Protein AF-E1IC69-F1 (afdb_monomer_lite)

pLDDT: mean 71.45, std 24.41, range [24.83, 98.56]

InterPro domains:
  IPR011990 Tetratricopeptide-like helical domain superfamily [G3DSA:1.25.40.10] (239-486)
  IPR019734 Tetratricopeptide repeat [PS50005] (247-280)

Structure (mmCIF, N/CA/C/O backbone):
data_AF-E1IC69-F1
#
_entry.id   AF-E1IC69-F1
#
loop_
_atom_site.group_PDB
_atom_site.id
_atom_site.type_symbol
_atom_site.label_atom_id
_atom_site.label_alt_id
_atom_site.label_comp_id
_atom_site.label_asym_id
_atom_site.label_entity_id
_atom_site.label_seq_id
_atom_site.pdbx_PDB_ins_code
_atom_site.Cartn_x
_atom_site.Cartn_y
_atom_site.Cartn_z
_atom_site.occupancy
_atom_site.B_iso_or_equiv
_atom_site.auth_seq_id
_atom_site.auth_comp_id
_atom_site.auth_asym_id
_atom_site.auth_atom_id
_atom_site.pdbx_PDB_model_num
ATOM 1 N N . MET A 1 1 ? -8.860 17.151 10.690 1.00 35.56 1 MET A N 1
ATOM 2 C CA . MET A 1 1 ? -8.851 18.614 10.944 1.00 35.56 1 MET A CA 1
ATOM 3 C C . MET A 1 1 ? -8.023 19.281 9.855 1.00 35.56 1 MET A C 1
ATOM 5 O O . MET A 1 1 ? -7.011 18.706 9.478 1.00 35.56 1 MET A O 1
ATOM 9 N N . THR A 1 2 ? -8.406 20.449 9.337 1.00 31.28 2 THR A N 1
ATOM 10 C CA . THR A 1 2 ? -7.579 21.197 8.372 1.00 31.28 2 THR A CA 1
ATOM 11 C C . THR A 1 2 ? -6.452 21.935 9.095 1.00 31.28 2 THR A C 1
ATOM 13 O O . THR A 1 2 ? -6.713 22.822 9.905 1.00 31.28 2 THR A O 1
ATOM 16 N N . GLN A 1 3 ? -5.189 21.600 8.808 1.00 37.66 3 GLN A N 1
ATOM 17 C CA . GLN A 1 3 ? -4.063 22.354 9.364 1.00 37.66 3 GLN A CA 1
ATOM 18 C C . GLN A 1 3 ? -4.018 23.766 8.763 1.00 37.66 3 GLN A C 1
ATOM 20 O O . GLN A 1 3 ? -3.867 23.943 7.555 1.00 37.66 3 GLN A O 1
ATOM 25 N N . GLN A 1 4 ? -4.148 24.782 9.616 1.00 44.53 4 GLN A N 1
ATOM 26 C CA . GLN A 1 4 ? -3.917 26.176 9.236 1.00 44.53 4 GLN A CA 1
ATOM 27 C C . GLN A 1 4 ? -2.411 26.489 9.180 1.00 44.53 4 GLN A C 1
ATOM 29 O O . GLN A 1 4 ? -1.652 25.927 9.978 1.00 44.53 4 GLN A O 1
ATOM 34 N N . PRO A 1 5 ? -1.970 27.409 8.295 1.00 47.06 5 PRO A N 1
ATOM 35 C CA . PRO A 1 5 ? -0.562 27.780 8.165 1.00 47.06 5 PRO A CA 1
ATOM 36 C C . PRO A 1 5 ? 0.037 28.261 9.493 1.00 47.06 5 PRO A C 1
ATOM 38 O O . PRO A 1 5 ? -0.645 28.855 10.330 1.00 47.06 5 PRO A O 1
ATOM 41 N N . ALA A 1 6 ? 1.332 28.005 9.685 1.00 49.78 6 ALA A N 1
ATOM 42 C CA . ALA A 1 6 ? 2.048 28.435 10.879 1.00 49.78 6 ALA A CA 1
ATOM 43 C C . ALA A 1 6 ? 2.155 29.969 10.937 1.00 49.78 6 ALA A C 1
ATOM 45 O O . ALA A 1 6 ? 2.644 30.598 9.997 1.00 49.78 6 ALA A O 1
ATOM 46 N N . LEU A 1 7 ? 1.730 30.562 12.057 1.00 55.34 7 LEU A N 1
ATOM 47 C CA . LEU A 1 7 ? 1.896 31.991 12.329 1.00 55.34 7 LEU A CA 1
ATOM 48 C C . LEU A 1 7 ? 3.393 32.323 12.404 1.00 55.34 7 LEU A C 1
ATOM 50 O O . LEU A 1 7 ? 4.104 31.782 13.254 1.00 55.34 7 LEU A O 1
ATOM 54 N N . THR A 1 8 ? 3.884 33.208 11.536 1.00 59.09 8 THR A N 1
ATOM 55 C CA . THR A 1 8 ? 5.307 33.574 11.525 1.00 59.09 8 THR A CA 1
ATOM 56 C C . THR A 1 8 ? 5.626 34.625 12.599 1.00 59.09 8 THR A C 1
ATOM 58 O O . THR A 1 8 ? 4.734 35.365 13.034 1.00 59.09 8 THR A O 1
ATOM 61 N N . PRO A 1 9 ? 6.894 34.740 13.046 1.00 60.66 9 PRO A N 1
ATOM 62 C CA . PRO A 1 9 ? 7.300 35.741 14.035 1.00 60.66 9 PRO A CA 1
ATOM 63 C C . PRO A 1 9 ? 7.053 37.199 13.624 1.00 60.66 9 PRO A C 1
ATOM 65 O O . PRO A 1 9 ? 6.967 38.043 14.514 1.00 60.66 9 PRO A O 1
ATOM 68 N N . ASP A 1 10 ? 6.877 37.486 12.330 1.00 59.09 10 ASP A N 1
ATOM 69 C CA . ASP A 1 10 ? 6.880 38.845 11.767 1.00 59.09 10 ASP A CA 1
ATOM 70 C C . ASP A 1 10 ? 5.484 39.413 11.421 1.00 59.09 10 ASP A C 1
ATOM 72 O O . ASP A 1 10 ? 5.376 40.591 11.086 1.00 59.09 10 ASP A O 1
ATOM 76 N N . MET A 1 11 ? 4.407 38.617 11.508 1.00 69.19 11 MET A N 1
ATOM 77 C CA . MET A 1 11 ? 3.030 39.079 11.225 1.00 69.19 11 MET A CA 1
ATOM 78 C C . MET A 1 11 ? 2.575 40.180 12.194 1.00 69.19 11 MET A C 1
ATOM 80 O O . MET A 1 11 ? 2.876 40.114 13.391 1.00 69.19 11 MET A O 1
ATOM 84 N N . ASP A 1 12 ? 1.775 41.146 11.742 1.00 78.75 12 ASP A N 1
ATOM 85 C CA . ASP A 1 12 ? 1.265 42.187 12.647 1.00 78.75 12 ASP A CA 1
ATOM 86 C C . ASP A 1 12 ? 0.297 41.617 13.708 1.00 78.75 12 ASP A C 1
ATOM 88 O O . ASP A 1 12 ? -0.375 40.601 13.504 1.00 78.75 12 ASP A O 1
ATOM 92 N N . ARG A 1 13 ? 0.199 42.280 14.867 1.00 72.38 13 ARG A N 1
ATOM 93 C CA . ARG A 1 13 ? -0.684 41.867 15.967 1.00 72.38 13 ARG A CA 1
ATOM 94 C C . ARG A 1 13 ? -2.156 41.854 15.543 1.00 72.38 13 ARG A C 1
ATOM 96 O O . ARG A 1 13 ? -2.869 40.931 15.934 1.00 72.38 13 ARG A O 1
ATOM 103 N N . ALA A 1 14 ? -2.608 42.815 14.731 1.00 69.94 14 ALA A N 1
ATOM 104 C CA . ALA A 1 14 ? -3.981 42.823 14.224 1.00 69.94 14 ALA A CA 1
ATOM 105 C C . ALA A 1 14 ? -4.222 41.690 13.211 1.00 69.94 14 ALA A C 1
ATOM 107 O O . ALA A 1 14 ? -5.283 41.065 13.224 1.00 69.94 14 ALA A O 1
ATOM 108 N N . GLU A 1 15 ? -3.223 41.372 12.384 1.00 73.94 15 GLU A N 1
ATOM 109 C CA . GLU A 1 15 ? -3.287 40.266 11.427 1.00 73.94 15 GLU A CA 1
ATOM 110 C C . GLU A 1 15 ? -3.422 38.911 12.142 1.00 73.94 15 GLU A C 1
ATOM 112 O O . GLU A 1 15 ? -4.346 38.155 11.844 1.00 73.94 15 GLU A O 1
ATOM 117 N N . ARG A 1 16 ? -2.575 38.623 13.144 1.00 75.50 16 ARG A N 1
ATOM 118 C CA . ARG A 1 16 ? -2.651 37.369 13.926 1.00 75.50 16 ARG A CA 1
ATOM 119 C C . ARG A 1 16 ? -3.990 37.208 14.648 1.00 75.50 16 ARG A C 1
ATOM 121 O O . ARG A 1 16 ? -4.559 36.120 14.633 1.00 75.50 16 ARG A O 1
ATOM 128 N N . ILE A 1 17 ? -4.523 38.292 15.224 1.00 74.62 17 ILE A N 1
ATOM 129 C CA . ILE A 1 17 ? -5.874 38.308 15.808 1.00 74.62 17 ILE A CA 1
ATOM 130 C C . ILE A 1 17 ? -6.920 37.957 14.738 1.00 74.62 17 ILE A C 1
ATOM 132 O O . ILE A 1 17 ? -7.803 37.144 14.996 1.00 74.62 17 ILE A O 1
ATOM 136 N N . GLY A 1 18 ? -6.789 38.494 13.521 1.00 74.38 18 GLY A N 1
ATOM 137 C CA . GLY A 1 18 ? -7.640 38.147 12.381 1.00 74.38 18 GLY A CA 1
ATOM 138 C C . GLY A 1 18 ? -7.613 36.658 12.010 1.00 74.38 18 GLY A C 1
ATOM 139 O O . GLY A 1 18 ? -8.673 36.092 11.744 1.00 74.38 18 GLY A O 1
ATOM 140 N N . TYR A 1 19 ? -6.446 36.006 12.038 1.00 78.00 19 TYR A N 1
ATOM 141 C CA . TYR A 1 19 ? -6.321 34.565 11.768 1.00 78.00 19 TYR A CA 1
ATOM 142 C C . TYR A 1 19 ? -6.979 33.695 12.850 1.00 78.00 19 TYR A C 1
ATOM 144 O O . TYR A 1 19 ? -7.761 32.810 12.509 1.00 78.00 19 TYR A O 1
ATOM 152 N N . GLU A 1 20 ? -6.742 33.966 14.136 1.00 74.31 20 GLU A N 1
ATOM 153 C CA . GLU A 1 20 ? -7.373 33.223 15.245 1.00 74.31 20 GLU A CA 1
ATOM 154 C C . GLU A 1 20 ? -8.902 33.419 15.275 1.00 74.31 20 GLU A C 1
ATOM 156 O O . GLU A 1 20 ? -9.671 32.470 15.431 1.00 74.31 20 GLU A O 1
ATOM 161 N N . VAL A 1 21 ? -9.374 34.647 15.031 1.00 75.50 21 VAL A N 1
ATOM 162 C CA . VAL A 1 21 ? -10.809 34.964 14.896 1.00 75.50 21 VAL A CA 1
ATOM 163 C C . VAL A 1 21 ? -11.420 34.252 13.692 1.00 75.50 21 VAL A C 1
ATOM 165 O O . VAL A 1 21 ? -12.552 33.771 13.773 1.00 75.50 21 VAL A O 1
ATOM 168 N N . LYS A 1 22 ? -10.680 34.136 12.582 1.00 76.56 22 LYS A N 1
ATOM 169 C CA . LYS A 1 22 ? -11.107 33.333 11.437 1.00 76.56 22 LYS A CA 1
ATOM 170 C C . LYS A 1 22 ? -11.177 31.847 11.802 1.00 76.56 22 LYS A C 1
ATOM 172 O O . LYS A 1 22 ? -12.194 31.241 11.506 1.00 76.56 22 LYS A O 1
ATOM 177 N N . ALA A 1 23 ? -10.186 31.281 12.493 1.00 73.06 23 ALA A N 1
ATOM 178 C CA . ALA A 1 23 ? -10.211 29.883 12.938 1.00 73.06 23 ALA A CA 1
ATOM 179 C C . ALA A 1 23 ? -11.460 29.565 13.780 1.00 73.06 23 ALA A C 1
ATOM 181 O O . ALA A 1 23 ? -12.163 28.593 13.516 1.00 73.06 23 ALA A O 1
ATOM 182 N N . ILE A 1 24 ? -11.799 30.443 14.728 1.00 70.06 24 ILE A N 1
ATOM 183 C CA . ILE A 1 24 ? -13.004 30.322 15.560 1.00 70.06 24 ILE A CA 1
ATOM 184 C C . ILE A 1 24 ? -14.292 30.397 14.708 1.00 70.06 24 ILE A C 1
ATOM 186 O O . ILE A 1 24 ? -15.240 29.656 14.965 1.00 70.06 24 ILE A O 1
ATOM 190 N N . ARG A 1 25 ? -14.331 31.225 13.653 1.00 73.06 25 ARG A N 1
ATOM 191 C CA . ARG A 1 25 ? -15.464 31.288 12.701 1.00 73.06 25 ARG A CA 1
ATOM 192 C C . ARG A 1 25 ? -15.534 30.086 11.758 1.00 73.06 25 ARG A C 1
ATOM 194 O O . ARG A 1 25 ? -16.634 29.623 11.472 1.00 73.06 25 ARG A O 1
ATOM 201 N N . ASP A 1 26 ? -14.392 29.566 11.312 1.00 70.12 26 ASP A N 1
ATOM 202 C CA . ASP A 1 26 ? -14.283 28.369 10.469 1.00 70.12 26 ASP A CA 1
ATOM 203 C C . ASP A 1 26 ? -14.753 27.110 11.244 1.00 70.12 26 ASP A C 1
ATOM 205 O O . ASP A 1 26 ? -15.322 26.198 10.648 1.00 70.12 26 ASP A O 1
ATOM 209 N N . LEU A 1 27 ? -14.624 27.101 12.582 1.00 65.06 27 LEU A N 1
ATOM 210 C CA . LEU A 1 27 ? -15.241 26.123 13.502 1.00 65.06 27 LEU A CA 1
ATOM 211 C C . LEU A 1 27 ? -16.753 26.344 13.746 1.00 65.06 27 LEU A C 1
ATOM 213 O O . LEU A 1 27 ? -17.378 25.598 14.499 1.00 65.06 27 LEU A O 1
ATOM 217 N N . GLY A 1 28 ? -17.365 27.354 13.120 1.00 71.19 28 GLY A N 1
ATOM 218 C CA . GLY A 1 28 ? -18.801 27.637 13.197 1.00 71.19 28 GLY A CA 1
ATOM 219 C C . GLY A 1 28 ? -19.237 28.576 14.328 1.00 71.19 28 GLY A C 1
ATOM 220 O O . GLY A 1 28 ? -20.438 28.810 14.482 1.00 71.19 28 GLY A O 1
ATOM 221 N N . TYR A 1 29 ? -18.313 29.148 15.109 1.00 75.75 29 TYR A N 1
ATOM 222 C CA . TYR A 1 29 ? -18.667 30.064 16.196 1.00 75.75 29 TYR A CA 1
ATOM 223 C C . TYR A 1 29 ? -18.910 31.495 15.712 1.00 75.75 29 TYR A C 1
ATOM 225 O O . TYR A 1 29 ? -18.094 32.104 15.017 1.00 75.75 29 TYR A O 1
ATOM 233 N N . THR A 1 30 ? -20.004 32.101 16.177 1.00 79.19 30 THR A N 1
ATOM 234 C CA . THR A 1 30 ? -20.225 33.543 16.027 1.00 79.19 30 THR A CA 1
ATOM 235 C C . THR A 1 30 ? -19.380 34.301 17.051 1.00 79.19 30 THR A C 1
ATOM 237 O O . THR A 1 30 ? -19.809 34.498 18.194 1.00 79.19 30 THR A O 1
ATOM 240 N N . CYS A 1 31 ? -18.183 34.723 16.641 1.00 85.38 31 CYS A N 1
ATOM 241 C CA . CYS A 1 31 ? -17.299 35.579 17.429 1.00 85.38 31 CYS A CA 1
ATOM 242 C C . CYS A 1 31 ? -17.097 36.970 16.807 1.00 85.38 31 CYS A C 1
ATOM 244 O O . CYS A 1 31 ? -17.171 37.144 15.585 1.00 85.38 31 CYS A O 1
ATOM 246 N N . ASP A 1 32 ? -16.831 37.956 17.659 1.00 84.00 32 ASP A N 1
ATOM 247 C CA . ASP A 1 32 ? -16.617 39.362 17.305 1.00 84.00 32 ASP A CA 1
ATOM 248 C C . ASP A 1 32 ? -15.402 39.939 18.050 1.00 84.00 32 ASP A C 1
ATOM 250 O O . ASP A 1 32 ? -15.059 39.457 19.132 1.00 84.00 32 ASP A O 1
ATOM 254 N N . VAL A 1 33 ? -14.751 40.954 17.471 1.00 84.94 33 VAL A N 1
ATOM 255 C CA . VAL A 1 33 ? -13.567 41.614 18.048 1.00 84.94 33 VAL A CA 1
ATOM 256 C C . VAL A 1 33 ? -13.937 43.031 18.446 1.00 84.94 33 VAL A C 1
ATOM 258 O O . VAL A 1 33 ? -14.242 43.865 17.596 1.00 84.94 33 VAL A O 1
ATOM 261 N N . GLN A 1 34 ? -13.875 43.315 19.740 1.00 85.88 34 GLN A N 1
ATOM 262 C CA . GLN A 1 34 ? -14.247 44.609 20.298 1.00 85.88 34 GLN A CA 1
ATOM 263 C C . GLN A 1 34 ? -13.022 45.262 20.928 1.00 85.88 34 GLN A C 1
ATOM 265 O O . GLN A 1 34 ? -12.208 44.591 21.560 1.00 85.88 34 GLN A O 1
ATOM 270 N N . GLN A 1 35 ? -12.880 46.574 20.749 1.00 86.00 35 GLN A N 1
ATOM 271 C CA . GLN A 1 35 ? -11.827 47.361 21.382 1.00 86.00 35 GLN A CA 1
ATOM 272 C C . GLN A 1 35 ? -12.464 48.333 22.377 1.00 86.00 35 GLN A C 1
ATOM 274 O O . GLN A 1 35 ? -13.422 49.029 22.032 1.00 86.00 35 GLN A O 1
ATOM 279 N N . ASP A 1 36 ? -11.958 48.373 23.609 1.00 83.00 36 ASP A N 1
ATOM 280 C CA . ASP A 1 36 ? -12.426 49.336 24.606 1.00 83.00 36 ASP A CA 1
ATOM 281 C C . ASP A 1 36 ? -11.768 50.720 24.445 1.00 83.00 36 ASP A C 1
ATOM 283 O O . ASP A 1 36 ? -10.950 50.969 23.556 1.00 83.00 36 ASP A O 1
ATOM 287 N N . ARG A 1 37 ? -12.147 51.655 25.322 1.00 78.94 37 ARG A N 1
ATOM 288 C CA . ARG A 1 37 ? -11.637 53.037 25.314 1.00 78.94 37 ARG A CA 1
ATOM 289 C C . ARG A 1 37 ? -10.177 53.162 25.763 1.00 78.94 37 ARG A C 1
ATOM 291 O O . ARG A 1 37 ? -9.600 54.229 25.580 1.00 78.94 37 ARG A O 1
ATOM 298 N N . GLU A 1 38 ? -9.602 52.112 26.341 1.00 82.75 38 GLU A N 1
ATOM 299 C CA . GLU A 1 38 ? -8.197 52.037 26.759 1.00 82.75 38 GLU A CA 1
ATOM 300 C C . GLU A 1 38 ? -7.334 51.327 25.697 1.00 82.75 38 GLU A C 1
ATOM 302 O O . GLU A 1 38 ? -6.110 51.268 25.806 1.00 82.75 38 GLU A O 1
ATOM 307 N N . GLY A 1 39 ? -7.963 50.844 24.619 1.00 80.62 39 GLY A N 1
ATOM 308 C CA . GLY A 1 39 ? -7.321 50.196 23.483 1.00 80.62 39 GLY A CA 1
ATOM 309 C C . GLY A 1 39 ? -7.158 48.681 23.637 1.00 80.62 39 GLY A C 1
ATOM 310 O O . GLY A 1 39 ? -6.621 48.038 22.725 1.00 80.62 39 GLY A O 1
ATOM 311 N N . LEU A 1 40 ? -7.628 48.095 24.742 1.00 80.25 40 LEU A N 1
ATOM 312 C CA . LEU A 1 40 ? -7.593 46.652 24.965 1.00 80.25 40 LEU A CA 1
ATOM 313 C C . LEU A 1 40 ? -8.578 45.958 24.023 1.00 80.25 40 LEU A C 1
ATOM 315 O O . LEU A 1 40 ? -9.658 46.473 23.739 1.00 80.25 40 LEU A O 1
ATOM 319 N N . HIS A 1 41 ? -8.173 44.799 23.510 1.00 80.25 41 HIS A N 1
ATOM 320 C CA . HIS A 1 41 ? -8.967 44.014 22.570 1.00 80.25 41 HIS A CA 1
ATOM 321 C C . HIS A 1 41 ? -9.621 42.843 23.302 1.00 80.25 41 HIS A C 1
ATOM 323 O O . HIS A 1 41 ? -8.969 42.156 24.087 1.00 80.25 41 HIS A O 1
ATOM 329 N N . TYR A 1 42 ? -10.887 42.590 22.998 1.00 84.69 42 TYR A N 1
ATOM 330 C CA . TYR A 1 42 ? -11.688 41.503 23.539 1.00 84.69 42 TYR A CA 1
ATOM 331 C C . TYR A 1 42 ? -12.221 40.685 22.372 1.00 84.69 42 TYR A C 1
ATOM 333 O O . TYR A 1 42 ? -12.730 41.250 21.402 1.00 84.69 42 TYR A O 1
ATOM 341 N N . ILE A 1 43 ? -12.129 39.363 22.471 1.00 83.06 43 ILE A N 1
ATOM 342 C CA . ILE A 1 43 ? -12.847 38.461 21.575 1.00 83.06 43 ILE A CA 1
ATOM 343 C C . ILE A 1 43 ? -14.058 37.935 22.333 1.00 83.06 43 ILE A C 1
ATOM 345 O O . ILE A 1 43 ? -13.920 37.239 23.340 1.00 83.06 43 ILE A O 1
ATOM 349 N N . THR A 1 44 ? -15.241 38.297 21.845 1.00 85.06 44 THR A N 1
ATOM 350 C CA . THR A 1 44 ? -16.521 37.836 22.383 1.00 85.06 44 THR A CA 1
ATOM 351 C C . THR A 1 44 ? -16.960 36.621 21.580 1.00 85.06 44 THR A C 1
ATOM 353 O O . THR A 1 44 ? -17.187 36.743 20.376 1.00 85.06 44 THR A O 1
ATOM 356 N N . VAL A 1 45 ? -17.103 35.458 22.218 1.00 84.56 45 VAL A N 1
ATOM 357 C CA . VAL A 1 45 ? -17.618 34.231 21.582 1.00 84.56 45 VAL A CA 1
ATOM 358 C C . VAL A 1 45 ? -19.011 33.936 22.128 1.00 84.56 45 VAL A C 1
ATOM 360 O O . VAL A 1 45 ? -19.181 33.750 23.334 1.00 84.56 45 VAL A O 1
ATOM 363 N N . ASN A 1 46 ? -20.013 33.895 21.247 1.00 80.44 46 ASN A N 1
ATOM 364 C CA . ASN A 1 46 ? -21.382 33.548 21.630 1.00 80.44 46 ASN A CA 1
ATOM 365 C C . ASN A 1 46 ? -21.579 32.030 21.535 1.00 80.44 46 ASN A C 1
ATOM 367 O O . ASN A 1 46 ? -21.456 31.449 20.456 1.00 80.44 46 ASN A O 1
ATOM 371 N N . LEU A 1 47 ? -21.931 31.416 22.660 1.00 79.94 47 LEU A N 1
ATOM 372 C CA . LEU A 1 47 ? -22.312 30.013 22.798 1.00 79.94 47 LEU A CA 1
ATOM 373 C C . LEU A 1 47 ? -23.784 29.914 23.239 1.00 79.94 47 LEU A C 1
ATOM 375 O O . LEU A 1 47 ? -24.403 30.904 23.640 1.00 79.94 47 LEU A O 1
ATOM 379 N N . ARG A 1 48 ? -24.366 28.713 23.177 1.00 71.12 48 ARG A N 1
ATOM 380 C CA . ARG A 1 48 ? -25.767 28.464 23.548 1.00 71.12 48 ARG A CA 1
ATOM 381 C C . ARG A 1 48 ? -25.873 27.189 24.380 1.00 71.12 48 ARG A C 1
ATOM 383 O O . ARG A 1 48 ? -25.387 26.148 23.952 1.00 71.12 48 ARG A O 1
ATOM 390 N N . ARG A 1 49 ? -26.494 27.268 25.555 1.00 70.31 49 ARG A N 1
ATOM 391 C CA . ARG A 1 49 ? -26.636 26.168 26.519 1.00 70.31 49 ARG A CA 1
ATOM 392 C C . ARG A 1 49 ? -28.094 25.740 26.623 1.00 70.31 49 ARG A C 1
ATOM 394 O O . ARG A 1 49 ? -28.931 26.554 27.002 1.00 70.31 49 ARG A O 1
ATOM 401 N N . ASP A 1 50 ? -28.399 24.482 26.324 1.00 61.06 50 ASP A N 1
ATOM 402 C CA . ASP A 1 50 ? -29.767 23.960 26.413 1.00 61.06 50 ASP A CA 1
ATOM 403 C C . ASP A 1 50 ? -30.036 23.470 27.847 1.00 61.06 50 ASP A C 1
ATOM 405 O O . ASP A 1 50 ? -29.762 22.318 28.195 1.00 61.06 50 ASP A O 1
ATOM 409 N N . THR A 1 51 ? -30.554 24.353 28.704 1.00 69.88 51 THR A N 1
ATOM 410 C CA . THR A 1 51 ? -30.978 23.983 30.065 1.00 69.88 51 THR A CA 1
ATOM 411 C C . THR A 1 51 ? -32.380 23.359 30.039 1.00 69.88 51 THR A C 1
ATOM 413 O O . THR A 1 51 ? -33.064 23.379 29.013 1.00 69.88 51 THR A O 1
ATOM 416 N N . MET A 1 52 ? -32.866 22.832 31.172 1.00 54.03 52 MET A N 1
ATOM 417 C CA . MET A 1 52 ? -34.262 22.359 31.263 1.00 54.03 52 MET A CA 1
ATOM 418 C C . MET A 1 52 ? -35.302 23.490 31.134 1.00 54.03 52 MET A C 1
ATOM 420 O O . MET A 1 52 ? -36.480 23.212 30.933 1.00 54.03 52 MET A O 1
ATOM 424 N N . GLU A 1 53 ? -34.875 24.752 31.216 1.00 66.88 53 GLU A N 1
ATOM 425 C CA . GLU A 1 53 ? -35.701 25.943 30.973 1.00 66.88 53 GLU A CA 1
ATOM 426 C C . GLU A 1 53 ? -35.653 26.387 29.496 1.00 66.88 53 GLU A C 1
ATOM 428 O O . GLU A 1 53 ? -36.388 27.285 29.088 1.00 66.88 53 GLU A O 1
ATOM 433 N N . GLY A 1 54 ? -34.799 25.750 28.686 1.00 65.44 54 GLY A N 1
ATOM 434 C CA . GLY A 1 54 ? -34.594 26.032 27.271 1.00 65.44 54 GLY A CA 1
ATOM 435 C C . GLY A 1 54 ? -33.190 26.563 26.936 1.00 65.44 54 GLY A C 1
ATOM 436 O O . GLY A 1 54 ? -32.305 26.626 27.791 1.00 65.44 54 GLY A O 1
ATOM 437 N N . PRO A 1 55 ? -32.960 26.935 25.665 1.00 66.81 55 PRO A N 1
ATOM 438 C CA . PRO A 1 55 ? -31.672 27.437 25.192 1.00 66.81 55 PRO A CA 1
ATOM 439 C C . PRO A 1 55 ? -31.344 28.842 25.726 1.00 66.81 55 PRO A C 1
ATOM 441 O O . PRO A 1 55 ? -31.896 29.838 25.251 1.00 66.81 55 PRO A O 1
ATOM 444 N N . GLN A 1 56 ? -30.387 28.930 26.648 1.00 68.88 56 GLN A N 1
ATOM 445 C CA . GLN A 1 56 ? -29.847 30.173 27.209 1.00 68.88 56 GLN A CA 1
ATOM 446 C C . GLN A 1 56 ? -28.560 30.601 26.466 1.00 68.88 56 GLN A C 1
ATOM 448 O O . GLN A 1 56 ? -27.750 29.740 26.106 1.00 68.88 56 GLN A O 1
ATOM 453 N N . PRO A 1 57 ? -28.333 31.903 26.209 1.00 72.69 57 PRO A N 1
ATOM 454 C CA . PRO A 1 57 ? -27.084 32.390 25.627 1.00 72.69 57 PRO A CA 1
ATOM 455 C C . PRO A 1 57 ? -25.956 32.438 26.672 1.00 72.69 57 PRO A C 1
ATOM 457 O O . PRO A 1 57 ? -26.172 32.773 27.835 1.00 72.69 57 PRO A O 1
ATOM 460 N N . VAL A 1 58 ? -24.728 32.150 26.243 1.00 74.38 58 VAL A N 1
ATOM 461 C CA . VAL A 1 58 ? -23.505 32.276 27.053 1.00 74.38 58 VAL A CA 1
ATOM 462 C C . VAL A 1 58 ? -22.493 33.099 26.260 1.00 74.38 58 VAL A C 1
ATOM 464 O O . VAL A 1 58 ? -22.324 32.863 25.065 1.00 74.38 58 VAL A O 1
ATOM 467 N N . GLN A 1 59 ? -21.826 34.064 26.896 1.00 79.50 59 GLN A N 1
ATOM 468 C CA . GLN A 1 59 ? -20.830 34.911 26.236 1.00 79.50 59 GLN A CA 1
ATOM 469 C C . GLN A 1 59 ? -19.475 34.778 26.937 1.00 79.50 59 GLN A C 1
ATOM 471 O O . GLN A 1 59 ? -19.303 35.166 28.094 1.00 79.50 59 GLN A O 1
ATOM 476 N N . LEU A 1 60 ? -18.506 34.206 26.221 1.00 79.38 60 LEU A N 1
ATOM 477 C CA . LEU A 1 60 ? -17.112 34.172 26.655 1.00 79.38 60 LEU A CA 1
ATOM 478 C C . LEU A 1 60 ? -16.440 35.481 26.241 1.00 79.38 60 LEU A C 1
ATOM 480 O O . LEU A 1 60 ? -16.497 35.839 25.063 1.00 79.38 60 LEU A O 1
ATOM 484 N N . TYR A 1 61 ? -15.783 36.160 27.181 1.00 79.75 61 TYR A N 1
ATOM 485 C CA . TYR A 1 61 ? -15.004 37.368 26.926 1.00 79.75 61 TYR A CA 1
ATOM 486 C C . TYR A 1 61 ? -13.516 37.074 27.131 1.00 79.75 61 TYR A C 1
ATOM 488 O O . TYR A 1 61 ? -13.035 36.908 28.252 1.00 79.75 61 TYR A O 1
ATOM 496 N N . LEU A 1 62 ? -12.777 37.007 26.025 1.00 80.56 62 LEU A N 1
ATOM 497 C CA . LEU A 1 62 ? -11.337 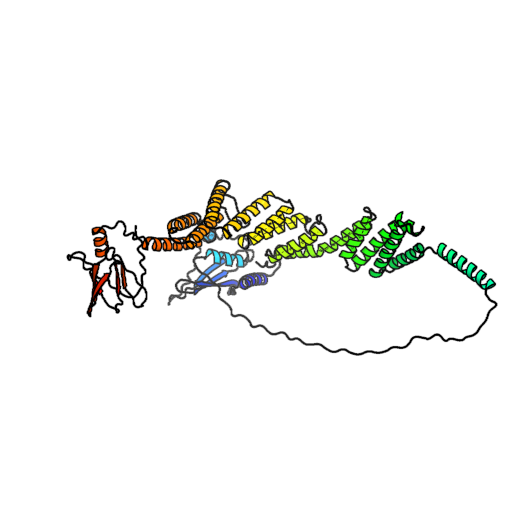36.751 26.002 1.00 80.56 62 LEU A CA 1
ATOM 498 C C . LEU A 1 62 ? -10.599 38.089 25.876 1.00 80.56 62 LEU A C 1
ATOM 500 O O . LEU A 1 62 ? -10.472 38.629 24.775 1.00 80.56 62 LEU A O 1
ATOM 504 N N . LYS A 1 63 ? -10.136 38.646 26.999 1.00 82.94 63 LYS A N 1
ATOM 505 C CA . LYS A 1 63 ? -9.395 39.914 27.056 1.00 82.94 63 LYS A CA 1
ATOM 506 C C . LYS A 1 63 ? -7.939 39.668 26.655 1.00 82.94 63 LYS A C 1
ATOM 508 O O . LYS A 1 63 ? -7.157 39.053 27.382 1.00 82.94 63 LYS A O 1
ATOM 513 N N . LEU A 1 64 ? -7.567 40.145 25.472 1.00 79.50 64 LEU A N 1
ATOM 514 C CA . LEU A 1 64 ? -6.243 39.944 24.894 1.00 79.50 64 LEU A CA 1
ATOM 515 C C . LEU A 1 64 ? -5.231 40.892 25.543 1.00 79.50 64 LEU A C 1
ATOM 517 O O . LEU A 1 64 ? -5.199 42.093 25.248 1.00 79.50 64 LEU A O 1
ATOM 521 N N . LEU A 1 65 ? -4.366 40.339 26.397 1.00 77.62 65 LEU A N 1
ATOM 522 C CA . LEU A 1 65 ? -3.271 41.086 27.015 1.00 77.62 65 LEU A CA 1
ATOM 523 C C . LEU A 1 65 ? -2.384 41.761 25.948 1.00 77.62 65 LEU A C 1
ATOM 525 O O . LEU A 1 65 ? -2.236 41.225 24.842 1.00 77.62 65 LEU A O 1
ATOM 529 N N . PRO A 1 66 ? -1.734 42.904 26.255 1.00 75.25 66 PRO A N 1
ATOM 530 C CA . PRO A 1 66 ? -0.820 43.585 25.328 1.00 75.25 66 PRO A CA 1
ATOM 531 C C . PRO A 1 66 ? 0.276 42.682 24.739 1.00 75.25 66 PRO A C 1
ATOM 533 O O . PRO A 1 66 ? 0.726 42.919 23.624 1.00 75.25 66 PRO A O 1
ATOM 536 N N . THR A 1 67 ? 0.663 41.631 25.467 1.00 71.31 67 THR A N 1
ATOM 537 C CA . THR A 1 67 ? 1.674 40.629 25.097 1.00 71.31 67 THR A CA 1
ATOM 538 C C . THR A 1 67 ? 1.161 39.482 24.218 1.00 71.31 67 THR A C 1
ATOM 540 O O . THR A 1 67 ? 1.976 38.687 23.754 1.00 71.31 67 THR A O 1
ATOM 543 N N . PHE A 1 68 ? -0.149 39.368 23.963 1.00 65.62 68 PHE A N 1
ATOM 544 C CA . PHE A 1 68 ? -0.718 38.353 23.063 1.00 65.62 68 PHE A CA 1
ATOM 545 C C . PHE A 1 68 ? -0.100 38.465 21.650 1.00 65.62 68 PHE A C 1
ATOM 547 O O . PHE A 1 68 ? -0.079 39.581 21.111 1.00 65.62 68 PHE A O 1
ATOM 554 N N . PRO A 1 69 ? 0.386 37.362 21.034 1.00 57.91 69 PRO A N 1
ATOM 555 C CA . PRO A 1 69 ? 0.119 35.954 21.377 1.00 57.91 69 PRO A CA 1
ATOM 556 C C . PRO A 1 69 ? 1.035 35.310 22.437 1.00 57.91 69 PRO A C 1
ATOM 558 O O . PRO A 1 69 ? 0.771 34.192 22.855 1.00 57.91 69 PRO A O 1
ATOM 561 N N . HIS A 1 70 ? 2.094 35.979 22.901 1.00 56.25 70 HIS A N 1
ATOM 562 C CA . HIS A 1 70 ? 3.083 35.397 23.828 1.00 56.25 70 HIS A CA 1
ATOM 563 C C . HIS A 1 70 ? 2.680 35.438 25.314 1.00 56.25 70 HIS A C 1
ATOM 565 O O . HIS A 1 70 ? 3.420 34.958 26.171 1.00 56.25 70 HIS A O 1
ATOM 571 N N . GLY A 1 71 ? 1.527 36.027 25.632 1.00 61.19 71 GLY A N 1
ATOM 572 C CA . GLY A 1 71 ? 0.885 35.940 26.941 1.00 61.19 71 GLY A CA 1
ATOM 573 C C . GLY A 1 71 ? -0.530 35.393 26.791 1.00 61.19 71 GLY A C 1
ATOM 574 O O . GLY A 1 71 ? -1.256 35.825 25.893 1.00 61.19 71 GLY A O 1
ATOM 575 N N . ALA A 1 72 ? -0.913 34.470 27.676 1.00 61.16 72 ALA A N 1
ATOM 576 C CA . ALA A 1 72 ? -2.264 33.918 27.716 1.00 61.16 72 ALA A CA 1
ATOM 577 C C . ALA A 1 72 ? -3.312 35.038 27.912 1.00 61.16 72 ALA A C 1
ATOM 579 O O . ALA A 1 72 ? -3.054 35.985 28.663 1.00 61.16 72 ALA A O 1
ATOM 580 N N . PRO A 1 73 ? -4.481 34.968 27.249 1.00 68.75 73 PRO A N 1
ATOM 581 C CA . PRO A 1 73 ? -5.543 35.950 27.433 1.00 68.75 73 PRO A CA 1
ATOM 582 C C . PRO A 1 73 ? -6.139 35.862 28.843 1.00 68.75 73 PRO A C 1
ATOM 584 O O . PRO A 1 73 ? -6.245 34.786 29.430 1.00 68.75 73 PRO A O 1
ATOM 587 N N . GLU A 1 74 ? -6.586 36.998 29.372 1.00 72.25 74 GLU A N 1
ATOM 588 C CA . GLU A 1 74 ? -7.369 37.033 30.604 1.00 72.25 74 GLU A CA 1
ATOM 589 C C . GLU A 1 74 ? -8.821 36.665 30.258 1.00 72.25 74 GLU A C 1
ATOM 591 O O . GLU A 1 74 ? -9.487 37.350 29.480 1.00 72.25 74 GLU A O 1
ATOM 596 N N . MET A 1 75 ? -9.300 35.532 30.768 1.00 66.12 75 MET A N 1
ATOM 597 C CA . MET A 1 75 ? -10.617 34.994 30.428 1.00 66.12 75 MET A CA 1
ATOM 598 C C . MET A 1 75 ? -11.658 35.390 31.473 1.00 66.12 75 MET A C 1
ATOM 600 O O . MET A 1 75 ? -11.515 35.059 32.648 1.00 66.12 75 MET A O 1
ATOM 604 N N . ILE A 1 76 ? -12.735 36.033 31.022 1.00 67.00 76 ILE A N 1
ATOM 605 C CA . ILE A 1 76 ? -13.903 36.372 31.837 1.00 67.00 76 ILE A CA 1
ATOM 606 C C . ILE A 1 76 ? -15.117 35.647 31.241 1.00 67.00 76 ILE A C 1
ATOM 608 O O . ILE A 1 76 ? -15.459 35.822 30.069 1.00 67.00 76 ILE A O 1
ATOM 612 N N . VAL A 1 77 ? -15.758 34.792 32.039 1.00 60.31 77 VAL A N 1
ATOM 613 C CA . VAL A 1 77 ? -16.898 33.967 31.612 1.00 60.31 77 VAL A CA 1
ATOM 614 C C . VAL A 1 77 ? -18.193 34.588 32.130 1.00 60.31 77 VAL A C 1
ATOM 616 O O . VAL A 1 77 ? -18.463 34.548 33.330 1.00 60.31 77 VAL A O 1
ATOM 619 N N . THR A 1 78 ? -19.011 35.129 31.223 1.00 57.91 78 THR A N 1
ATOM 620 C CA . THR A 1 78 ? -20.263 35.818 31.568 1.00 57.91 78 THR A CA 1
ATOM 621 C C . THR A 1 78 ? -21.468 35.005 31.090 1.00 57.91 78 THR A C 1
ATOM 623 O O . THR A 1 78 ? -21.764 34.914 29.896 1.00 57.91 78 THR A O 1
ATOM 626 N N . VAL A 1 79 ? -22.200 34.411 32.034 1.00 53.69 79 VAL A N 1
ATOM 627 C CA . VAL A 1 79 ? -23.440 33.670 31.753 1.00 53.69 79 VAL A CA 1
ATOM 628 C C . VAL A 1 79 ? -24.634 34.610 31.914 1.00 53.69 79 VAL A C 1
ATOM 630 O O . VAL A 1 79 ? -24.927 35.061 33.019 1.00 53.69 79 VAL A O 1
ATOM 633 N N . ILE A 1 80 ? -25.339 34.900 30.817 1.00 53.97 80 ILE A N 1
ATOM 634 C CA . ILE A 1 80 ? -26.477 35.831 30.805 1.00 53.97 80 ILE A CA 1
ATOM 635 C C . ILE A 1 80 ? -27.783 35.027 30.824 1.00 53.97 80 ILE A C 1
ATOM 637 O O . ILE A 1 80 ? -28.353 34.706 29.781 1.00 53.97 80 ILE A O 1
ATOM 641 N N . SER A 1 81 ? -28.259 34.690 32.026 1.00 48.25 81 SER A N 1
ATOM 642 C CA . SER A 1 81 ? -29.542 33.994 32.194 1.00 48.25 81 SER A CA 1
ATOM 643 C C . SER A 1 81 ? -30.731 34.951 31.987 1.00 48.25 81 SER A C 1
ATOM 645 O O . SER A 1 81 ? -30.800 35.987 32.654 1.00 48.25 81 SER A O 1
ATOM 647 N N . PRO A 1 82 ? -31.701 34.638 31.107 1.00 45.44 82 PRO A N 1
ATOM 648 C CA . PRO A 1 82 ? -32.823 35.523 30.786 1.00 45.44 82 PRO A CA 1
ATOM 649 C C . PRO A 1 82 ? -33.986 35.437 31.805 1.00 45.44 82 PRO A C 1
ATOM 651 O O . PRO A 1 82 ? -35.146 35.361 31.399 1.00 45.44 82 PRO A O 1
ATOM 654 N N . ALA A 1 83 ? -33.706 35.416 33.118 1.00 37.81 83 ALA A N 1
ATOM 655 C CA . ALA A 1 83 ? -34.706 35.050 34.136 1.00 37.81 83 ALA A CA 1
ATOM 656 C C . ALA A 1 83 ? -34.633 35.764 35.512 1.00 37.81 83 ALA A C 1
ATOM 658 O O . ALA A 1 83 ? -34.923 35.150 36.538 1.00 37.81 83 ALA A O 1
ATOM 659 N N . SER A 1 84 ? -34.368 37.075 35.572 1.00 31.61 84 SER A N 1
ATOM 660 C CA . SER A 1 84 ? -34.922 37.913 36.657 1.00 31.61 84 SER A CA 1
ATOM 661 C C . SER A 1 84 ? -35.098 39.378 36.236 1.00 31.61 84 SER A C 1
ATOM 663 O O . SER A 1 84 ? -34.279 39.960 35.528 1.00 31.61 84 SER A O 1
ATOM 665 N N . THR A 1 85 ? -36.215 39.988 36.640 1.00 44.47 85 THR A N 1
ATOM 666 C CA . THR A 1 85 ? -36.475 41.422 36.437 1.00 44.47 85 THR A CA 1
ATOM 667 C C . THR A 1 85 ? -36.020 42.235 37.646 1.00 44.47 85 THR A C 1
ATOM 669 O O . THR A 1 85 ? -36.289 41.836 38.777 1.00 44.47 85 THR A O 1
ATOM 672 N N . SER A 1 86 ? -35.480 43.432 37.386 1.00 37.09 86 SER A N 1
ATOM 673 C CA . SER A 1 86 ? -34.812 44.362 38.322 1.00 37.09 86 SER A CA 1
ATOM 674 C C . SER A 1 86 ? -33.382 43.953 38.718 1.00 37.09 86 SER A C 1
ATOM 676 O O . SER A 1 86 ? -33.130 42.802 39.041 1.00 37.09 86 SER A O 1
ATOM 678 N N . SER A 1 87 ? -32.459 44.924 38.610 1.00 35.31 87 SER A N 1
ATOM 679 C CA . SER A 1 87 ? -30.999 44.808 38.819 1.00 35.31 87 SER A CA 1
ATOM 680 C C . SER A 1 87 ? -30.350 43.533 38.258 1.00 35.31 87 SER A C 1
ATOM 682 O O . SER A 1 87 ? -30.113 42.575 38.986 1.00 35.31 87 SER A O 1
ATOM 684 N N . GLY A 1 88 ? -29.990 43.559 36.971 1.00 34.22 88 GLY A N 1
ATOM 685 C CA . GLY A 1 88 ? -29.099 42.552 36.394 1.00 34.22 88 GLY A CA 1
ATOM 686 C C . GLY A 1 88 ? -27.672 42.734 36.910 1.00 34.22 88 GLY A C 1
ATOM 687 O O . GLY A 1 88 ? -26.913 43.524 36.350 1.00 34.22 88 GLY A O 1
ATOM 688 N N . GLU A 1 89 ? -27.319 42.028 37.981 1.00 33.31 89 GLU A N 1
ATOM 689 C CA . GLU A 1 89 ? -25.929 41.885 38.414 1.00 33.31 89 GLU A CA 1
ATOM 690 C C . GLU A 1 89 ? -25.172 40.977 37.434 1.00 33.31 89 GLU A C 1
ATOM 692 O O . GLU A 1 89 ? -25.663 39.913 37.053 1.00 33.31 89 GLU A O 1
ATOM 697 N N . LEU A 1 90 ? -23.956 41.368 37.036 1.00 37.03 90 LEU A N 1
ATOM 698 C CA . LEU A 1 90 ? -23.044 40.423 36.397 1.00 37.03 90 LEU A CA 1
ATOM 699 C C . LEU A 1 90 ? -22.515 39.477 37.475 1.00 37.03 90 LEU A C 1
ATOM 701 O O . LEU A 1 90 ? -21.669 39.859 38.283 1.00 37.03 90 LEU A O 1
ATOM 705 N N . HIS A 1 91 ? -22.978 38.231 37.464 1.00 37.28 91 HIS A N 1
ATOM 706 C CA . HIS A 1 91 ? -22.317 37.164 38.205 1.00 37.28 91 HIS A CA 1
ATOM 707 C C . HIS A 1 91 ? -21.044 36.750 37.461 1.00 37.28 91 HIS A C 1
ATOM 709 O O . HIS A 1 91 ? -21.062 35.881 36.589 1.00 37.28 91 HIS A O 1
ATOM 715 N N . GLU A 1 92 ? -19.933 37.399 37.814 1.00 40.56 92 GLU A N 1
ATOM 716 C CA . GLU A 1 92 ? -18.590 36.941 37.470 1.00 40.56 92 GLU A CA 1
ATOM 717 C C . GLU A 1 92 ? -18.364 35.563 38.110 1.00 40.56 92 GLU A C 1
ATOM 719 O O . GLU A 1 92 ? -18.170 35.434 39.321 1.00 40.56 92 GLU A O 1
ATOM 724 N N . LEU A 1 93 ? -18.418 34.511 37.292 1.00 41.62 93 LEU A N 1
ATOM 725 C CA . LEU A 1 93 ? -18.124 33.154 37.734 1.00 41.62 93 LEU A CA 1
ATOM 726 C C . LEU A 1 93 ? -16.617 33.021 37.960 1.00 41.62 93 LEU A C 1
ATOM 728 O O . LEU A 1 93 ? -15.860 32.710 37.039 1.00 41.62 93 LEU A O 1
ATOM 732 N N . GLN A 1 94 ? -16.178 33.238 39.203 1.00 38.44 94 GLN A N 1
ATOM 733 C CA . GLN A 1 94 ? -14.810 32.923 39.599 1.00 38.44 94 GLN A CA 1
ATOM 734 C C . GLN A 1 94 ? -14.560 31.421 39.445 1.00 38.44 94 GLN A C 1
ATOM 736 O O . GLN A 1 94 ? -14.927 30.620 40.299 1.00 38.44 94 GLN A O 1
ATOM 741 N N . ILE A 1 95 ? -13.884 31.059 38.353 1.00 41.00 95 ILE A N 1
ATOM 742 C CA . ILE A 1 95 ? -13.365 29.712 38.117 1.00 41.00 95 ILE A CA 1
ATOM 743 C C . ILE A 1 95 ? -12.506 29.320 39.329 1.00 41.00 95 ILE A C 1
ATOM 745 O O . ILE A 1 95 ? -11.551 30.028 39.672 1.00 41.00 95 ILE A O 1
ATOM 749 N N . GLU A 1 96 ? -12.873 28.229 40.002 1.00 32.16 96 GLU A N 1
ATOM 750 C CA . GLU A 1 96 ? -12.245 27.809 41.256 1.00 32.16 96 GLU A CA 1
ATOM 751 C C . GLU A 1 96 ? -10.764 27.447 41.075 1.00 32.16 96 GLU A C 1
ATOM 753 O O . GLU A 1 96 ? -10.293 27.143 39.976 1.00 32.16 96 GLU A O 1
ATOM 758 N N . THR A 1 97 ? -10.004 27.481 42.171 1.00 30.69 97 THR A N 1
ATOM 759 C CA . THR A 1 97 ? -8.547 27.272 42.164 1.00 30.69 97 THR A CA 1
ATOM 760 C C . THR A 1 97 ? -8.144 25.900 41.614 1.00 30.69 97 THR A C 1
ATOM 762 O O . THR A 1 97 ? -7.094 25.780 40.991 1.00 30.69 97 THR A O 1
ATOM 765 N N . GLU A 1 98 ? -8.986 24.879 41.789 1.00 28.22 98 GLU A N 1
ATOM 766 C CA . GLU A 1 98 ? -8.746 23.524 41.278 1.00 28.22 98 GLU A CA 1
ATOM 767 C C . GLU A 1 98 ? -8.989 23.430 39.759 1.00 28.22 98 GLU A C 1
ATOM 769 O O . GLU A 1 98 ? -8.186 22.846 39.030 1.00 28.22 98 GLU A O 1
ATOM 774 N N . SER A 1 99 ? -10.006 24.127 39.240 1.00 39.56 99 SER A N 1
ATOM 775 C CA . SER A 1 99 ? -10.198 24.318 37.796 1.00 39.56 99 SER A CA 1
ATOM 776 C C . SER A 1 99 ? -9.067 25.144 37.174 1.00 39.56 99 SER A C 1
ATOM 778 O O . SER A 1 99 ? -8.583 24.803 36.100 1.00 39.56 99 SER A O 1
ATOM 780 N N . LYS A 1 100 ? -8.564 26.175 37.868 1.00 36.38 100 LYS A N 1
ATOM 781 C CA . LYS A 1 100 ? -7.359 26.929 37.462 1.00 36.38 100 LYS A CA 1
ATOM 782 C C . LYS A 1 100 ? -6.085 26.074 37.469 1.00 36.38 100 LYS A C 1
ATOM 784 O O . LYS A 1 100 ? -5.188 26.344 36.680 1.00 36.38 100 LYS A O 1
ATOM 789 N N . ALA A 1 101 ? -6.006 25.046 38.317 1.00 29.66 101 ALA A N 1
ATOM 790 C CA . ALA A 1 101 ? -4.896 24.094 38.324 1.00 29.66 101 ALA A CA 1
ATOM 791 C C . ALA A 1 101 ? -4.970 23.083 37.163 1.00 29.66 101 ALA A C 1
ATOM 793 O O . ALA A 1 101 ? -3.928 22.659 36.675 1.00 29.66 101 ALA A O 1
ATOM 794 N N . ARG A 1 102 ? -6.176 22.731 36.688 1.00 33.94 102 ARG A N 1
ATOM 795 C CA . ARG A 1 102 ? -6.362 21.956 35.444 1.00 33.94 102 ARG A CA 1
ATOM 796 C C . ARG A 1 102 ? -6.113 22.798 34.189 1.00 33.94 102 ARG A C 1
ATOM 798 O O . ARG A 1 102 ? -5.515 22.311 33.240 1.00 33.94 102 ARG A O 1
ATOM 805 N N . LEU A 1 103 ? -6.522 24.066 34.201 1.00 39.97 103 LEU A N 1
ATOM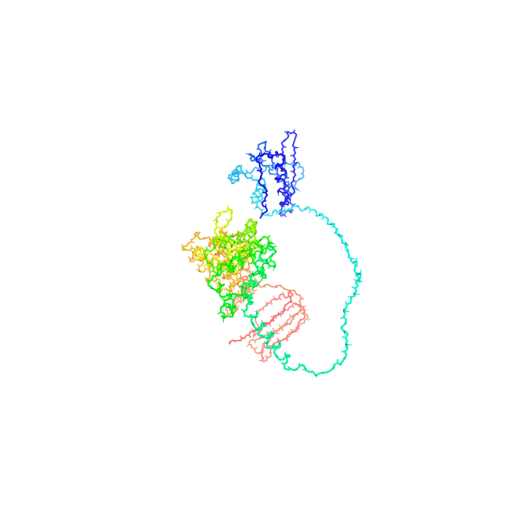 806 C CA . LEU A 1 103 ? -6.319 25.038 33.118 1.00 39.97 103 LEU A CA 1
ATOM 807 C C . LEU A 1 103 ? -4.929 25.707 33.191 1.00 39.97 103 LEU A C 1
ATOM 809 O O . LEU A 1 103 ? -4.799 26.925 33.050 1.00 39.97 103 LEU A O 1
ATOM 813 N N . SER A 1 104 ? -3.871 24.926 33.435 1.00 37.19 104 SER A N 1
ATOM 814 C CA . SER A 1 104 ? -2.489 25.419 33.457 1.00 37.19 104 SER A CA 1
ATOM 815 C C . SER A 1 104 ? -1.927 25.532 32.032 1.00 37.19 104 SER A C 1
ATOM 817 O O . SER A 1 104 ? -1.108 24.715 31.609 1.00 37.19 104 SER A O 1
ATOM 819 N N . TRP A 1 105 ? -2.405 26.527 31.279 1.00 51.56 105 TRP A N 1
ATOM 820 C CA . TRP A 1 105 ? -2.060 26.738 29.869 1.00 51.56 105 TRP A CA 1
ATOM 821 C C . TRP A 1 105 ? -0.543 26.767 29.625 1.00 51.56 105 TRP A C 1
ATOM 823 O O . TRP A 1 105 ? 0.194 27.526 30.262 1.00 51.56 105 TRP A O 1
ATOM 833 N N . LEU A 1 106 ? -0.078 25.982 28.650 1.00 40.06 106 LEU A N 1
ATOM 834 C CA . LEU A 1 106 ? 1.268 26.133 28.103 1.00 40.06 106 LEU A CA 1
ATOM 835 C C . LEU A 1 106 ? 1.337 27.408 27.250 1.00 40.06 106 LEU A C 1
ATOM 837 O O . LEU A 1 106 ? 0.355 27.830 26.643 1.00 40.06 106 LEU A O 1
ATOM 841 N N . TRP A 1 107 ? 2.519 28.024 27.181 1.00 45.19 107 TRP A N 1
ATOM 842 C CA . TRP A 1 107 ? 2.749 29.363 26.608 1.00 45.19 107 TRP A CA 1
ATOM 843 C C . TRP A 1 107 ? 2.662 29.415 25.062 1.00 45.19 107 TRP A C 1
ATOM 845 O O . TRP A 1 107 ? 3.233 30.301 24.428 1.00 45.19 107 TRP A O 1
ATOM 855 N N . SER A 1 108 ? 1.995 28.435 24.451 1.00 47.28 108 SER A N 1
ATOM 856 C CA . SER A 1 108 ? 1.948 28.177 23.008 1.00 47.28 108 SER A CA 1
ATOM 857 C C . SER A 1 108 ? 0.566 27.771 22.479 1.00 47.28 108 SER A C 1
ATOM 859 O O . SER A 1 108 ? 0.438 27.589 21.271 1.00 47.28 108 SER A O 1
ATOM 861 N N . SER A 1 109 ? -0.441 27.599 23.345 1.00 55.53 109 SER A N 1
ATOM 862 C CA . SER A 1 109 ? -1.801 27.207 22.941 1.00 55.53 109 SER A CA 1
ATOM 863 C C . SER A 1 109 ? -2.473 28.287 22.086 1.00 55.53 109 SER A C 1
ATOM 865 O O . SER A 1 109 ? -2.409 29.476 22.409 1.00 55.53 109 SER A O 1
ATOM 867 N N . ARG A 1 110 ? -3.131 27.878 20.998 1.00 70.31 110 ARG A N 1
ATOM 868 C CA . ARG A 1 110 ? -3.870 28.772 20.092 1.00 70.31 110 ARG A CA 1
ATOM 869 C C . ARG A 1 110 ? -5.231 29.154 20.677 1.00 70.31 110 ARG A C 1
ATOM 871 O O . ARG A 1 110 ? -5.757 28.495 21.572 1.00 70.31 110 ARG A O 1
ATOM 878 N N . LEU A 1 111 ? -5.838 30.232 20.182 1.00 65.25 111 LEU A N 1
ATOM 879 C CA . LEU A 1 111 ? -7.053 30.780 20.789 1.00 65.25 111 LEU A CA 1
ATOM 880 C C . LEU A 1 111 ? -8.275 29.879 20.562 1.00 65.25 111 LEU A C 1
ATOM 882 O O . LEU A 1 111 ? -9.150 29.820 21.423 1.00 65.25 111 LEU A O 1
ATOM 886 N N . TYR A 1 112 ? -8.339 29.154 19.440 1.00 67.62 112 TYR A N 1
ATOM 887 C CA . TYR A 1 112 ? -9.403 28.164 19.234 1.00 67.62 112 TYR A CA 1
ATOM 888 C C . TYR A 1 112 ? -9.287 26.969 20.196 1.00 67.62 112 TYR A C 1
ATOM 890 O O . TYR A 1 112 ? -10.314 26.444 20.614 1.00 67.62 112 TYR A O 1
ATOM 898 N N . GLU A 1 113 ? -8.070 26.584 20.596 1.00 68.25 113 GLU A N 1
ATOM 899 C CA . GLU A 1 113 ? -7.814 25.503 21.565 1.00 68.25 113 GLU A CA 1
ATOM 900 C C . GLU A 1 113 ? -8.353 25.925 22.934 1.00 68.25 113 GLU A C 1
ATOM 902 O O . GLU A 1 113 ? -9.120 25.197 23.551 1.00 68.25 113 GLU A O 1
ATOM 907 N N . ILE A 1 114 ? -8.104 27.181 23.327 1.00 65.94 114 ILE A N 1
ATOM 908 C CA . ILE A 1 114 ? -8.684 27.796 24.530 1.00 65.94 114 ILE A CA 1
ATOM 909 C C . ILE A 1 114 ? -10.226 27.788 24.498 1.00 65.94 114 ILE A C 1
ATOM 911 O O . ILE A 1 114 ? -10.861 27.558 25.526 1.00 65.94 114 ILE A O 1
ATOM 915 N N . VAL A 1 115 ? -10.855 28.031 23.341 1.00 66.31 115 VAL A N 1
ATOM 916 C CA . VAL A 1 115 ? -12.326 27.977 23.200 1.00 66.31 115 VAL A CA 1
ATOM 917 C C . VAL A 1 115 ? -12.854 26.540 23.289 1.00 66.31 115 VAL A C 1
ATOM 919 O O . VAL A 1 115 ? -13.897 26.322 23.907 1.00 66.31 115 VAL A O 1
ATOM 922 N N . GLN A 1 116 ? -12.139 25.570 22.716 1.00 67.56 116 GLN A N 1
ATOM 923 C CA . GLN A 1 116 ? -12.508 24.154 22.741 1.00 67.56 116 GLN A CA 1
ATOM 924 C C . GLN A 1 116 ? -12.335 23.541 24.143 1.00 67.56 116 GLN A C 1
ATOM 926 O O . GLN A 1 116 ? -13.269 22.937 24.663 1.00 67.56 116 GLN A O 1
ATOM 931 N N . ASP A 1 117 ? -11.217 23.798 24.822 1.00 63.41 117 ASP A N 1
ATOM 932 C CA . ASP A 1 117 ? -10.983 23.346 26.200 1.00 63.41 117 ASP A CA 1
ATOM 933 C C . ASP A 1 117 ? -12.012 23.936 27.182 1.00 63.41 117 ASP A C 1
ATOM 935 O O . ASP A 1 117 ? -12.428 23.274 28.133 1.00 63.41 117 ASP A O 1
ATOM 939 N N . VAL A 1 118 ? -12.482 25.171 26.952 1.00 63.78 118 VAL A N 1
ATOM 940 C CA . VAL A 1 118 ? -13.591 25.759 27.727 1.00 63.78 118 VAL A CA 1
ATOM 941 C C . VAL A 1 118 ? -14.921 25.088 27.404 1.00 63.78 118 VAL A C 1
ATOM 943 O O . VAL A 1 118 ? -15.680 24.799 28.325 1.00 63.78 118 VAL A O 1
ATOM 946 N N . GLN A 1 119 ? -15.218 24.823 26.130 1.00 64.31 119 GLN A N 1
ATOM 947 C CA . GLN A 1 119 ? -16.408 24.069 25.730 1.00 64.31 119 GLN A CA 1
ATOM 948 C C . GLN A 1 119 ? -16.450 22.700 26.425 1.00 64.31 119 GLN A C 1
ATOM 950 O O . GLN A 1 119 ? -17.496 22.330 26.961 1.00 64.31 119 GLN A O 1
ATOM 955 N N . ASP A 1 120 ? -15.320 21.991 26.460 1.00 58.12 120 ASP A N 1
ATOM 956 C CA . ASP A 1 120 ? -15.218 20.638 27.003 1.00 58.12 120 ASP A CA 1
ATOM 957 C C . ASP A 1 120 ? -15.160 20.614 28.543 1.00 58.12 120 ASP A C 1
ATOM 959 O O . ASP A 1 120 ? -15.825 19.795 29.178 1.00 58.12 120 ASP A O 1
ATOM 963 N N . SER A 1 121 ? -14.497 21.588 29.173 1.00 53.41 121 SER A N 1
ATOM 964 C CA . SER A 1 121 ? -14.496 21.771 30.635 1.00 53.41 121 SER A CA 1
ATOM 965 C C . SER A 1 121 ? -15.853 22.233 31.199 1.00 53.41 121 SER A C 1
ATOM 967 O O . SER A 1 121 ? -16.185 21.955 32.352 1.00 53.41 121 SER A O 1
ATOM 969 N N . VAL A 1 122 ? -16.687 22.901 30.391 1.00 52.91 122 VAL A N 1
ATOM 970 C CA . VAL A 1 122 ? -18.026 23.388 30.786 1.00 52.91 122 VAL A CA 1
ATOM 971 C C . VAL A 1 122 ? -19.135 22.344 30.530 1.00 52.91 122 VAL A C 1
ATOM 973 O O . VAL A 1 122 ? -20.314 22.641 30.745 1.00 52.91 122 VAL A O 1
ATOM 976 N N . GLN A 1 123 ? -18.799 21.095 30.165 1.00 46.28 123 GLN A N 1
ATOM 977 C CA . GLN A 1 123 ? -19.761 20.002 29.918 1.00 46.28 123 GLN A CA 1
ATOM 978 C C . GLN A 1 123 ? -20.470 19.447 31.180 1.00 46.28 123 GLN A C 1
ATOM 980 O O . GLN A 1 123 ? -20.459 18.254 31.482 1.00 46.28 123 GLN A O 1
ATOM 985 N N . GLY A 1 124 ? -21.241 20.301 31.856 1.00 40.81 124 GLY A N 1
ATOM 986 C CA . GLY A 1 124 ? -22.596 19.902 32.244 1.00 40.81 124 GLY A CA 1
ATOM 987 C C . GLY A 1 124 ? -23.475 19.800 30.983 1.00 40.81 124 GLY A C 1
ATOM 988 O O . GLY A 1 124 ? -23.195 20.477 29.994 1.00 40.81 124 GLY A O 1
ATOM 989 N N . PRO A 1 125 ? -24.535 18.973 30.971 1.00 38.16 125 PRO A N 1
ATOM 990 C CA . PRO A 1 125 ? -25.172 18.545 29.728 1.00 38.16 125 PRO A CA 1
ATOM 991 C C . PRO A 1 125 ? -25.732 19.692 28.867 1.00 38.16 125 PRO A C 1
ATOM 993 O O . PRO A 1 125 ? -26.452 20.563 29.353 1.00 38.16 125 PRO A O 1
ATOM 996 N N . ASN A 1 126 ? -25.459 19.573 27.562 1.00 49.94 126 ASN A N 1
ATOM 997 C CA . ASN A 1 126 ? -25.963 20.353 26.424 1.00 49.94 126 ASN A CA 1
ATOM 998 C C . ASN A 1 126 ? -25.465 21.812 26.277 1.00 49.94 126 ASN A C 1
ATOM 1000 O O . ASN A 1 126 ? -26.064 22.764 26.784 1.00 49.94 126 ASN A O 1
ATOM 1004 N N . LEU A 1 127 ? -24.464 21.997 25.409 1.00 43.47 127 LEU A N 1
ATOM 1005 C CA . LEU A 1 127 ? -24.278 23.216 24.611 1.00 43.47 127 LEU A CA 1
ATOM 1006 C C . LEU A 1 127 ? -24.438 22.899 23.113 1.00 43.47 127 LEU A C 1
ATOM 1008 O O . LEU A 1 127 ? -24.200 21.769 22.685 1.00 43.47 127 LEU A O 1
ATOM 1012 N N . ARG A 1 128 ? -24.861 23.889 22.318 1.00 49.03 128 ARG A N 1
ATOM 1013 C CA . ARG A 1 128 ? -25.045 23.806 20.857 1.00 49.03 128 ARG A CA 1
ATOM 1014 C C . ARG A 1 128 ? -24.666 25.118 20.159 1.00 49.03 128 ARG A C 1
ATOM 1016 O O . ARG A 1 128 ? -24.567 26.172 20.781 1.00 49.03 128 ARG A O 1
ATOM 1023 N N . LEU A 1 129 ? -24.485 25.051 18.840 1.00 42.97 129 LEU A N 1
ATOM 1024 C CA . LEU A 1 129 ? -24.182 26.206 17.989 1.00 42.97 129 LEU A CA 1
ATOM 1025 C C . LEU A 1 129 ? -25.402 27.125 17.777 1.00 42.97 129 LEU A C 1
ATOM 1027 O O . LEU A 1 129 ? -26.555 26.682 17.771 1.00 42.97 129 LEU A O 1
ATOM 1031 N N . ALA A 1 130 ? -25.135 28.411 17.536 1.00 43.28 130 ALA A N 1
ATOM 1032 C CA . ALA A 1 130 ? -26.112 29.378 17.040 1.00 43.28 130 ALA A CA 1
ATOM 1033 C C . ALA A 1 130 ? -25.976 29.505 15.510 1.00 43.28 130 ALA A C 1
ATOM 1035 O O . ALA A 1 130 ? -24.993 30.038 15.005 1.00 43.28 130 ALA A O 1
ATOM 1036 N N . SER A 1 131 ? -26.950 28.985 14.761 1.00 37.16 131 SER A N 1
ATOM 1037 C CA . SER A 1 131 ? -26.884 28.877 13.296 1.00 37.16 131 SER A CA 1
ATOM 1038 C C . SER A 1 131 ? -27.105 30.211 12.571 1.00 37.16 131 SER A C 1
ATOM 1040 O O . SER A 1 131 ? -28.168 30.821 12.713 1.00 37.16 131 SER A O 1
ATOM 1042 N N . ALA A 1 132 ? -26.157 30.608 11.719 1.00 38.47 132 ALA A N 1
ATOM 1043 C CA . ALA A 1 132 ? -26.329 31.693 10.750 1.00 38.47 132 ALA A CA 1
ATOM 1044 C C . ALA A 1 132 ? -27.087 31.221 9.481 1.00 38.47 132 ALA A C 1
ATOM 1046 O O . ALA A 1 132 ? -27.003 30.043 9.127 1.00 38.47 132 ALA A O 1
ATOM 1047 N N . PRO A 1 133 ? -27.823 32.106 8.776 1.00 36.47 133 PRO A N 1
ATOM 1048 C CA . PRO A 1 133 ? -28.521 31.756 7.536 1.00 36.47 133 PRO A CA 1
ATOM 1049 C C . PRO A 1 133 ? -27.558 31.641 6.329 1.00 36.47 133 PRO A C 1
ATOM 1051 O O . PRO A 1 133 ? -26.622 32.438 6.225 1.00 36.47 133 PRO A O 1
ATOM 1054 N N . PRO A 1 134 ? -27.780 30.697 5.392 1.00 34.56 134 PRO A N 1
ATOM 1055 C CA . PRO A 1 134 ? -26.870 30.446 4.271 1.00 34.56 134 PRO A CA 1
ATOM 1056 C C . PRO A 1 134 ? -27.055 31.421 3.083 1.00 34.56 134 PRO A C 1
ATOM 1058 O O . PRO A 1 134 ? -28.176 31.870 2.824 1.00 34.56 134 PRO A O 1
ATOM 1061 N N . PRO A 1 135 ? -25.989 31.711 2.309 1.00 33.28 135 PRO A N 1
ATOM 1062 C CA . PRO A 1 135 ? -26.067 32.466 1.056 1.00 33.28 135 PRO A CA 1
ATOM 1063 C C . PRO A 1 135 ? -26.572 31.610 -0.124 1.00 33.28 135 PRO A C 1
ATOM 1065 O O . PRO A 1 135 ? -26.458 30.385 -0.119 1.00 33.28 135 PRO A O 1
ATOM 1068 N N . LEU A 1 136 ? -27.106 32.264 -1.163 1.00 34.47 136 LEU A N 1
ATOM 1069 C CA . LEU A 1 136 ? -27.653 31.612 -2.364 1.00 34.47 136 LEU A CA 1
ATOM 1070 C C . LEU A 1 136 ? -26.613 31.493 -3.504 1.00 34.47 136 LEU A C 1
ATOM 1072 O O . LEU A 1 136 ? -25.825 32.422 -3.696 1.00 34.47 136 LEU A O 1
ATOM 1076 N N . PRO A 1 137 ? -26.628 30.402 -4.299 1.00 34.19 137 PRO A N 1
ATOM 1077 C CA . PRO A 1 137 ? -25.717 30.203 -5.429 1.00 34.19 137 PRO A CA 1
ATOM 1078 C C . PRO A 1 137 ? -26.164 30.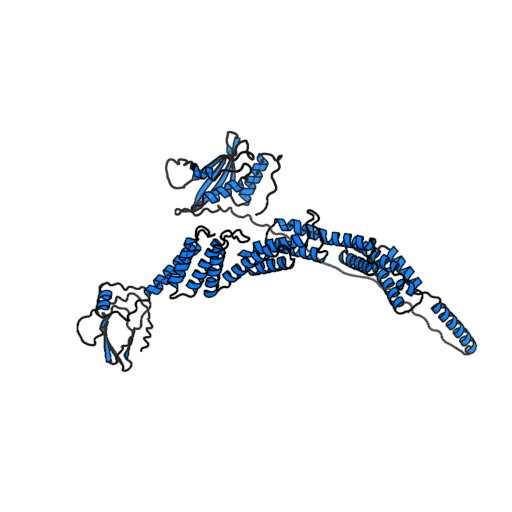926 -6.716 1.00 34.19 137 PRO A C 1
ATOM 1080 O O . PRO A 1 137 ? -27.343 31.222 -6.912 1.00 34.19 137 PRO A O 1
ATOM 1083 N N . VAL A 1 138 ? -25.212 31.152 -7.629 1.00 32.47 138 VAL A N 1
ATOM 1084 C CA . VAL A 1 138 ? -25.404 31.807 -8.940 1.00 32.47 138 VAL A CA 1
ATOM 1085 C C . VAL A 1 138 ? -25.120 30.799 -10.073 1.00 32.47 138 VAL A C 1
ATOM 1087 O O . VAL A 1 138 ? -24.135 30.066 -9.974 1.00 32.47 138 VAL A O 1
ATOM 1090 N N . PRO A 1 139 ? -25.941 30.724 -11.142 1.00 32.78 139 PRO A N 1
ATOM 1091 C CA . PRO A 1 139 ? -25.777 29.729 -12.208 1.00 32.78 139 PRO A CA 1
ATOM 1092 C C . PRO A 1 139 ? -24.679 30.081 -13.230 1.00 32.78 139 PRO A C 1
ATOM 1094 O O . PRO A 1 139 ? -24.427 31.250 -13.518 1.00 32.78 139 PRO A O 1
ATOM 1097 N N . GLN A 1 140 ? -24.079 29.050 -13.834 1.00 32.50 140 GLN A N 1
ATOM 1098 C CA . GLN A 1 140 ? -23.163 29.163 -14.981 1.00 32.50 140 GLN A CA 1
ATOM 1099 C C . GLN A 1 140 ? -23.901 29.046 -16.331 1.00 32.50 140 GLN A C 1
ATOM 1101 O O . GLN A 1 140 ? -25.049 28.607 -16.389 1.00 32.50 140 GLN A O 1
ATOM 1106 N N . VAL A 1 141 ? -23.232 29.429 -17.427 1.00 30.39 141 VAL A N 1
ATOM 1107 C CA . VAL A 1 141 ? -23.781 29.468 -18.797 1.00 30.39 141 VAL A CA 1
ATOM 1108 C C . VAL A 1 141 ? -22.832 28.768 -19.778 1.00 30.39 141 VAL A C 1
ATOM 1110 O O . VAL A 1 141 ? -21.623 28.966 -19.701 1.00 30.39 141 VAL A O 1
ATOM 1113 N N . ILE A 1 142 ? -23.383 28.000 -20.728 1.00 40.56 142 ILE A N 1
ATOM 1114 C CA . ILE A 1 142 ? -22.646 27.310 -21.804 1.00 40.56 142 ILE A CA 1
ATOM 1115 C C . ILE A 1 142 ? -23.246 27.672 -23.174 1.00 40.56 142 ILE A C 1
ATOM 1117 O O . ILE A 1 142 ? -24.450 27.511 -23.382 1.00 40.56 142 ILE A O 1
ATOM 1121 N N . PRO A 1 143 ? -22.411 28.117 -24.126 1.00 39.62 143 PRO A N 1
ATOM 1122 C CA . PRO A 1 143 ? -22.508 27.721 -25.541 1.00 39.62 143 PRO A CA 1
ATOM 1123 C C . PRO A 1 143 ? -21.116 27.319 -26.095 1.00 39.62 143 PRO A C 1
ATOM 1125 O O . PRO A 1 143 ? -20.101 27.615 -25.477 1.00 39.62 143 PRO A O 1
ATOM 1128 N N . GLY A 1 144 ? -20.939 26.680 -27.256 1.00 33.25 144 GLY A N 1
ATOM 1129 C CA . GLY A 1 144 ? -21.833 26.207 -28.326 1.00 33.25 144 GLY A CA 1
ATOM 1130 C C . GLY A 1 144 ? -20.967 25.612 -29.469 1.00 33.25 144 GLY A C 1
ATOM 1131 O O . GLY A 1 144 ? -19.746 25.728 -29.410 1.00 33.25 144 GLY A O 1
ATOM 1132 N N . ALA A 1 145 ? -21.541 24.959 -30.491 1.00 32.19 145 ALA A N 1
ATOM 1133 C CA . ALA A 1 145 ? -20.778 24.169 -31.488 1.00 32.19 145 ALA A CA 1
ATOM 1134 C C . ALA A 1 145 ? -21.282 24.321 -32.950 1.00 32.19 145 ALA A C 1
ATOM 1136 O O . ALA A 1 145 ? -22.268 25.023 -33.162 1.00 32.19 145 ALA A O 1
ATOM 1137 N N . ILE A 1 146 ? -20.669 23.569 -33.902 1.00 34.56 146 ILE A N 1
ATOM 1138 C CA . ILE A 1 146 ? -21.079 23.330 -35.328 1.00 34.56 146 ILE A CA 1
ATOM 1139 C C . ILE A 1 146 ? -20.670 24.483 -36.303 1.00 34.56 146 ILE A C 1
ATOM 1141 O O . ILE A 1 146 ? -20.626 25.616 -35.824 1.00 34.56 146 ILE A O 1
ATOM 1145 N N . PRO A 1 147 ? -20.378 24.300 -37.636 1.00 43.75 147 PRO A N 1
ATOM 1146 C CA . PRO A 1 147 ? -20.370 23.111 -38.539 1.00 43.75 147 PRO A CA 1
ATOM 1147 C C . PRO A 1 147 ? -19.060 22.836 -39.354 1.00 43.75 147 PRO A C 1
ATOM 1149 O O . PRO A 1 147 ? -18.101 23.599 -39.304 1.00 43.75 147 PRO A O 1
ATOM 1152 N N . VAL A 1 148 ? -19.070 21.765 -40.181 1.00 37.78 148 VAL A N 1
ATOM 1153 C CA . VAL A 1 148 ? -18.062 21.372 -41.213 1.00 37.78 148 VAL A CA 1
ATOM 1154 C C . VAL A 1 148 ? -18.784 20.769 -42.445 1.00 37.78 148 VAL A C 1
ATOM 1156 O O . VAL A 1 148 ? -19.604 19.870 -42.241 1.00 37.78 148 VAL A O 1
ATOM 1159 N N . PRO A 1 149 ? -18.606 21.283 -43.690 1.00 56.34 149 PRO A N 1
ATOM 1160 C CA . PRO A 1 149 ? -17.776 20.645 -44.760 1.00 56.34 149 PRO A CA 1
ATOM 1161 C C . PRO A 1 149 ? -17.151 21.723 -45.722 1.00 56.34 149 PRO A C 1
ATOM 1163 O O . PRO A 1 149 ? -17.140 22.880 -45.297 1.00 56.34 149 PRO A O 1
ATOM 1166 N N . PRO A 1 150 ? -16.663 21.492 -46.984 1.00 52.44 150 PRO A N 1
ATOM 1167 C CA . PRO A 1 150 ? -16.515 20.286 -47.830 1.00 52.44 150 PRO A CA 1
ATOM 1168 C C . PRO A 1 150 ? -15.084 20.105 -48.443 1.00 52.44 150 PRO A C 1
ATOM 1170 O O . PRO A 1 150 ? -14.103 20.323 -47.742 1.00 52.44 150 PRO A O 1
ATOM 1173 N N . ALA A 1 151 ? -14.943 19.651 -49.709 1.00 34.81 151 ALA A N 1
ATOM 1174 C CA . ALA A 1 151 ? -13.683 19.169 -50.317 1.00 34.81 151 ALA A CA 1
ATOM 1175 C C . ALA A 1 151 ? -13.511 19.434 -51.840 1.00 34.81 151 ALA A C 1
ATOM 1177 O O . ALA A 1 151 ? -14.486 19.686 -52.547 1.00 34.81 151 ALA A O 1
ATOM 1178 N N . ALA A 1 152 ? -12.270 19.281 -52.335 1.00 31.64 152 ALA A N 1
ATOM 1179 C CA . ALA A 1 152 ? -11.834 19.064 -53.735 1.00 31.64 152 ALA A CA 1
ATOM 1180 C C . ALA A 1 152 ? -10.354 18.559 -53.706 1.00 31.64 152 ALA A C 1
ATOM 1182 O O . ALA A 1 152 ? -9.710 18.726 -52.675 1.00 31.64 152 ALA A O 1
ATOM 1183 N N . THR A 1 153 ? -9.700 17.940 -54.706 1.00 35.19 153 THR A N 1
ATOM 1184 C CA . THR A 1 153 ? -10.021 17.545 -56.104 1.00 35.19 153 THR A CA 1
ATOM 1185 C C . THR A 1 153 ? -9.167 16.302 -56.488 1.00 35.19 153 THR A C 1
ATOM 1187 O O . THR A 1 153 ? -8.311 15.898 -55.704 1.00 35.19 153 THR A O 1
ATOM 1190 N N . SER A 1 154 ? -9.315 15.717 -57.688 1.00 37.91 154 SER A N 1
ATOM 1191 C CA . SER A 1 154 ? -8.478 14.603 -58.201 1.00 37.91 154 SER A CA 1
ATOM 1192 C C . SER A 1 154 ? -8.066 14.778 -59.677 1.00 37.91 154 SER A C 1
ATOM 1194 O O . SER A 1 154 ? -8.866 15.271 -60.466 1.00 37.91 154 SER A O 1
ATOM 1196 N N . ILE A 1 155 ? -6.850 14.346 -60.068 1.00 36.72 155 ILE A N 1
ATOM 1197 C CA . ILE A 1 155 ? -6.415 14.066 -61.467 1.00 36.72 155 ILE A CA 1
ATOM 1198 C C . ILE A 1 155 ? -5.283 12.971 -61.464 1.00 36.72 155 ILE A C 1
ATOM 1200 O O . ILE A 1 155 ? -4.989 12.473 -60.377 1.00 36.72 155 ILE A O 1
ATOM 1204 N N . PRO A 1 156 ? -4.729 12.442 -62.590 1.00 48.53 156 PRO A N 1
ATOM 1205 C CA . PRO A 1 156 ? -5.082 11.099 -63.073 1.00 48.53 156 PRO A CA 1
ATOM 1206 C C . PRO A 1 156 ? -3.916 10.084 -63.200 1.00 48.53 156 PRO A C 1
ATOM 1208 O O . PRO A 1 156 ? -2.740 10.418 -63.083 1.00 48.53 156 PRO A O 1
ATOM 1211 N N . ALA A 1 157 ? -4.255 8.841 -63.566 1.00 36.50 157 ALA A N 1
ATOM 1212 C CA . ALA A 1 157 ? -3.307 7.819 -64.027 1.00 36.50 157 ALA A CA 1
ATOM 1213 C C . ALA A 1 157 ? -3.026 7.902 -65.548 1.00 36.50 157 ALA A C 1
ATOM 1215 O O . ALA A 1 157 ? -3.877 8.345 -66.321 1.00 36.50 157 ALA A O 1
ATOM 1216 N N . MET A 1 158 ? -1.857 7.415 -65.988 1.00 34.50 158 MET A N 1
ATOM 1217 C CA . MET A 1 158 ? -1.503 7.237 -67.409 1.00 34.50 158 MET A CA 1
ATOM 1218 C C . MET A 1 158 ? -1.714 5.792 -67.887 1.00 34.50 158 MET A C 1
ATOM 1220 O O . MET A 1 158 ? -1.547 4.845 -67.121 1.00 34.50 158 MET A O 1
ATOM 1224 N N . ALA A 1 159 ? -2.026 5.623 -69.176 1.00 38.38 159 ALA A N 1
ATOM 1225 C CA . ALA A 1 159 ? -2.231 4.324 -69.822 1.00 38.38 159 ALA A CA 1
ATOM 1226 C C . ALA A 1 159 ? -1.119 3.998 -70.847 1.00 38.38 159 ALA A C 1
ATOM 1228 O O . ALA A 1 159 ? -0.698 4.894 -71.582 1.00 38.38 159 ALA A O 1
ATOM 1229 N N . PRO A 1 160 ? -0.673 2.730 -70.963 1.00 40.53 160 PRO A N 1
ATOM 1230 C CA . PRO A 1 160 ? 0.254 2.293 -72.005 1.00 40.53 160 PRO A CA 1
ATOM 1231 C C . PRO A 1 160 ? -0.476 1.917 -73.307 1.00 40.53 160 PRO A C 1
ATOM 1233 O O . PRO A 1 160 ? -1.533 1.282 -73.289 1.00 40.53 160 PRO A O 1
ATOM 1236 N N . SER A 1 161 ? 0.109 2.259 -74.456 1.00 34.25 161 SER A N 1
ATOM 1237 C CA . SER A 1 161 ? -0.402 1.895 -75.785 1.00 34.25 161 SER A CA 1
ATOM 1238 C C . SER A 1 161 ? 0.168 0.558 -76.294 1.00 34.25 161 SER A C 1
ATOM 1240 O O . SER A 1 161 ? 1.200 0.076 -75.831 1.00 34.25 161 SER A O 1
ATOM 1242 N N . ARG A 1 162 ? -0.517 -0.063 -77.267 1.00 37.38 162 ARG A N 1
ATOM 1243 C CA . ARG A 1 162 ? -0.069 -1.278 -77.979 1.00 37.38 162 ARG A CA 1
ATOM 1244 C C . ARG A 1 162 ? 0.267 -0.961 -79.438 1.00 37.38 162 ARG A C 1
ATOM 1246 O O . ARG A 1 162 ? -0.472 -0.218 -80.079 1.00 37.38 162 ARG A O 1
ATOM 1253 N N . SER A 1 163 ? 1.265 -1.643 -79.999 1.00 33.97 163 SER A N 1
ATOM 1254 C CA . SER A 1 163 ? 1.421 -1.848 -81.450 1.00 33.97 163 SER A CA 1
ATOM 1255 C C . SER A 1 163 ? 1.872 -3.300 -81.753 1.00 33.97 163 SER A C 1
ATOM 1257 O O . SER A 1 163 ? 2.427 -3.943 -80.858 1.00 33.97 163 SER A O 1
ATOM 1259 N N . PRO A 1 164 ? 1.579 -3.877 -82.944 1.00 53.31 164 PRO A N 1
ATOM 1260 C CA . PRO A 1 164 ? 1.814 -5.306 -83.225 1.00 53.31 164 PRO A CA 1
ATOM 1261 C C . PRO A 1 164 ? 2.821 -5.607 -84.366 1.00 53.31 164 PRO A C 1
ATOM 1263 O O . PRO A 1 164 ? 3.226 -4.710 -85.098 1.00 53.31 164 PRO A O 1
ATOM 1266 N N . ASN A 1 165 ? 3.072 -6.916 -84.583 1.00 32.84 165 ASN A N 1
ATOM 1267 C CA . ASN A 1 165 ? 3.865 -7.587 -85.648 1.00 32.84 165 ASN A CA 1
ATOM 1268 C C . ASN A 1 165 ? 5.394 -7.654 -85.389 1.00 32.84 165 ASN A C 1
ATOM 1270 O O . ASN A 1 165 ? 6.011 -6.628 -85.153 1.00 32.84 165 ASN A O 1
ATOM 1274 N N . ARG A 1 166 ? 6.050 -8.829 -85.234 1.00 37.03 166 ARG A N 1
ATOM 1275 C CA . ARG A 1 166 ? 6.232 -10.057 -86.084 1.00 37.03 166 ARG A CA 1
ATOM 1276 C C . ARG A 1 166 ? 7.425 -9.933 -87.072 1.00 37.03 166 ARG A C 1
ATOM 1278 O O . ARG A 1 166 ? 7.552 -8.868 -87.662 1.00 37.03 166 ARG A O 1
ATOM 1285 N N . PRO A 1 167 ? 8.148 -11.026 -87.436 1.00 50.94 167 PRO A N 1
ATOM 1286 C CA . PRO A 1 167 ? 8.437 -12.262 -86.677 1.00 50.94 167 PRO A CA 1
ATOM 1287 C C . PRO A 1 167 ? 9.873 -12.866 -86.866 1.00 50.94 167 PRO A C 1
ATOM 1289 O O . PRO A 1 167 ? 10.577 -12.561 -87.817 1.00 50.94 167 PRO A O 1
ATOM 1292 N N . ILE A 1 168 ? 10.251 -13.815 -85.992 1.00 48.12 168 ILE A N 1
ATOM 1293 C CA . ILE A 1 168 ? 11.158 -14.981 -86.217 1.00 48.12 168 ILE A CA 1
ATOM 1294 C C . ILE A 1 168 ? 12.473 -14.769 -87.024 1.00 48.12 168 ILE A C 1
ATOM 1296 O O . ILE A 1 168 ? 12.539 -15.089 -88.205 1.00 48.12 168 ILE A O 1
ATOM 1300 N N . VAL A 1 169 ? 13.571 -14.437 -86.322 1.00 46.75 169 VAL A N 1
ATOM 1301 C CA . VAL A 1 169 ? 14.940 -15.003 -86.549 1.00 46.75 169 VAL A CA 1
ATOM 1302 C C . VAL A 1 169 ? 15.676 -15.237 -85.200 1.00 46.75 169 VAL A C 1
ATOM 1304 O O . VAL A 1 169 ? 16.844 -15.602 -85.136 1.00 46.75 169 VAL A O 1
ATOM 1307 N N . LEU A 1 170 ? 15.008 -14.998 -84.066 1.00 48.59 170 LEU A N 1
ATOM 1308 C CA . LEU A 1 170 ? 15.651 -14.454 -82.861 1.00 48.59 170 LEU A CA 1
ATOM 1309 C C . LEU A 1 170 ? 15.698 -15.437 -81.672 1.00 48.59 170 LEU A C 1
ATOM 1311 O O . LEU A 1 170 ? 15.459 -15.044 -80.538 1.00 48.59 170 LEU A O 1
ATOM 1315 N N . ILE A 1 171 ? 15.962 -16.727 -81.922 1.00 52.66 171 ILE A N 1
ATOM 1316 C CA . ILE A 1 171 ? 15.883 -17.778 -80.883 1.00 52.66 171 ILE A CA 1
ATOM 1317 C C . ILE A 1 171 ? 17.258 -18.103 -80.276 1.00 52.66 171 ILE A C 1
ATOM 1319 O O . ILE A 1 171 ? 17.455 -17.917 -79.079 1.00 52.66 171 ILE A O 1
ATOM 1323 N N . THR A 1 172 ? 18.242 -18.537 -81.069 1.00 50.53 172 THR A N 1
ATOM 1324 C CA . THR A 1 172 ? 19.553 -18.981 -80.545 1.00 50.53 172 THR A CA 1
ATOM 1325 C C . THR A 1 172 ? 20.385 -17.847 -79.944 1.00 50.53 172 THR A C 1
ATOM 1327 O O . THR A 1 172 ? 20.917 -18.000 -78.847 1.00 50.53 172 THR A O 1
ATOM 1330 N N . GLY A 1 173 ? 20.451 -16.686 -80.604 1.00 53.78 173 GLY A N 1
ATOM 1331 C CA . GLY A 1 173 ? 21.140 -15.509 -80.057 1.00 53.78 173 GLY A CA 1
ATOM 1332 C C . GLY A 1 173 ? 20.486 -14.971 -78.778 1.00 53.78 173 GLY A C 1
ATOM 1333 O O . GLY A 1 173 ? 21.183 -14.573 -77.847 1.00 53.78 173 GLY A O 1
ATOM 1334 N N . LEU A 1 174 ? 19.152 -15.027 -78.693 1.00 57.41 174 LEU A N 1
ATOM 1335 C CA . LEU A 1 174 ? 18.416 -14.582 -77.510 1.00 57.41 174 LEU A CA 1
ATOM 1336 C C . LEU A 1 174 ? 18.592 -15.544 -76.331 1.00 57.41 174 LEU A C 1
ATOM 1338 O O . LEU A 1 174 ? 18.695 -15.072 -75.208 1.00 57.41 174 LEU A O 1
ATOM 1342 N N . ILE A 1 175 ? 18.721 -16.856 -76.562 1.00 65.19 175 ILE A N 1
ATOM 1343 C CA . ILE A 1 175 ? 19.077 -17.819 -75.505 1.00 65.19 175 ILE A CA 1
ATOM 1344 C C . ILE A 1 175 ? 20.444 -17.480 -74.893 1.00 65.19 175 ILE A C 1
ATOM 1346 O O . ILE A 1 175 ? 20.561 -17.456 -73.672 1.00 65.19 175 ILE A O 1
ATOM 1350 N N . VAL A 1 176 ? 21.463 -17.154 -75.699 1.00 69.75 176 VAL A N 1
ATOM 1351 C CA . VAL A 1 176 ? 22.789 -16.768 -75.172 1.00 69.75 176 VAL A CA 1
ATOM 1352 C C . VAL A 1 176 ? 22.722 -15.452 -74.390 1.00 69.75 176 VAL A C 1
ATOM 1354 O O . VAL A 1 176 ? 23.276 -15.369 -73.297 1.00 69.75 176 VAL A O 1
ATOM 1357 N N . ILE A 1 177 ? 21.997 -14.448 -74.894 1.00 74.38 177 ILE A N 1
ATOM 1358 C CA . ILE A 1 177 ? 21.810 -13.167 -74.192 1.00 74.38 177 ILE A CA 1
ATOM 1359 C C . ILE A 1 177 ? 21.030 -13.365 -72.882 1.00 74.38 177 ILE A C 1
ATOM 1361 O O . ILE A 1 177 ? 21.437 -12.840 -71.851 1.00 74.38 177 ILE A O 1
ATOM 1365 N N . VAL A 1 178 ? 19.963 -14.169 -72.879 1.00 77.06 178 VAL A N 1
ATOM 1366 C CA . VAL A 1 178 ? 19.194 -14.507 -71.669 1.00 77.06 178 VAL A CA 1
ATOM 1367 C C . VAL A 1 178 ? 20.043 -15.294 -70.670 1.00 77.06 178 VAL A C 1
ATOM 1369 O O . VAL A 1 178 ? 19.953 -15.020 -69.481 1.00 77.06 178 VAL A O 1
ATOM 1372 N N . LEU A 1 179 ? 20.918 -16.204 -71.113 1.00 78.50 179 LEU A N 1
ATOM 1373 C CA . LEU A 1 179 ? 21.852 -16.908 -70.226 1.00 78.50 179 LEU A CA 1
ATOM 1374 C C . LEU A 1 179 ? 22.926 -15.976 -69.642 1.00 78.50 179 LEU A C 1
ATOM 1376 O O . LEU A 1 179 ? 23.246 -16.099 -68.463 1.00 78.50 179 LEU A O 1
ATOM 1380 N N . MET A 1 180 ? 23.443 -15.008 -70.406 1.00 79.12 180 MET A N 1
ATOM 1381 C CA . MET A 1 180 ? 24.368 -13.989 -69.883 1.00 79.12 180 MET A CA 1
ATOM 1382 C C . MET A 1 180 ? 23.679 -13.021 -68.908 1.00 79.12 180 MET A C 1
ATOM 1384 O O . MET A 1 180 ? 24.265 -12.662 -67.886 1.00 79.12 180 MET A O 1
ATOM 1388 N N . LEU A 1 181 ? 22.428 -12.633 -69.175 1.00 79.50 181 LEU A N 1
ATOM 1389 C CA . LEU A 1 181 ? 21.623 -11.790 -68.283 1.00 79.50 181 LEU A CA 1
ATOM 1390 C C . LEU A 1 181 ? 21.178 -12.543 -67.020 1.00 79.50 181 LEU A C 1
ATOM 1392 O O . LEU A 1 181 ? 21.189 -11.969 -65.937 1.00 79.50 181 LEU A O 1
ATOM 1396 N N . ALA A 1 182 ? 20.858 -13.835 -67.120 1.00 78.75 182 ALA A N 1
ATOM 1397 C CA . ALA A 1 182 ? 20.590 -14.685 -65.963 1.00 78.75 182 ALA A CA 1
ATOM 1398 C C . ALA A 1 182 ? 21.864 -14.915 -65.135 1.00 78.75 182 ALA A C 1
ATOM 1400 O O . ALA A 1 182 ? 21.829 -14.786 -63.916 1.00 78.75 182 ALA A O 1
ATOM 1401 N N . GLY A 1 183 ? 23.002 -15.178 -65.785 1.00 79.12 183 GLY A N 1
ATOM 1402 C CA . GLY A 1 183 ? 24.301 -15.334 -65.127 1.00 79.12 183 GLY A CA 1
ATOM 1403 C C . GLY A 1 183 ? 24.746 -14.071 -64.388 1.00 79.12 183 GLY A C 1
ATOM 1404 O O . GLY A 1 183 ? 25.128 -14.146 -63.223 1.00 79.12 183 GLY A O 1
ATOM 1405 N N . THR A 1 184 ? 24.628 -12.898 -65.018 1.00 81.00 184 THR A N 1
ATOM 1406 C CA . THR A 1 184 ? 24.903 -11.616 -64.346 1.00 81.00 184 THR A CA 1
ATOM 1407 C C . THR A 1 184 ? 23.854 -11.275 -63.288 1.00 81.00 184 THR A C 1
ATOM 1409 O O . THR A 1 184 ? 24.231 -10.789 -62.229 1.00 81.00 184 THR A O 1
ATOM 1412 N N . GLY A 1 185 ? 22.572 -11.594 -63.493 1.00 75.06 185 GLY A N 1
ATOM 1413 C CA . GLY A 1 185 ? 21.524 -11.446 -62.475 1.00 75.06 185 GLY A CA 1
ATOM 1414 C C . GLY A 1 185 ? 21.789 -12.278 -61.216 1.00 75.06 185 GLY A C 1
ATOM 1415 O O . GLY A 1 185 ? 21.706 -11.755 -60.108 1.00 75.06 185 GLY A O 1
ATOM 1416 N N . ILE A 1 186 ? 22.191 -13.543 -61.378 1.00 76.44 186 ILE A N 1
ATOM 1417 C CA . ILE A 1 186 ? 22.611 -14.425 -60.278 1.00 76.44 186 ILE A CA 1
ATOM 1418 C C . ILE A 1 186 ? 23.887 -13.885 -59.617 1.00 76.44 186 ILE A C 1
ATOM 1420 O O . ILE A 1 186 ? 23.955 -13.811 -58.395 1.00 76.44 186 ILE A O 1
ATOM 1424 N N . TYR A 1 187 ? 24.877 -13.444 -60.397 1.00 76.56 187 TYR A N 1
ATOM 1425 C CA . TYR A 1 187 ? 26.112 -12.859 -59.865 1.00 76.56 187 TYR A CA 1
ATOM 1426 C C . TYR A 1 187 ? 25.854 -11.580 -59.048 1.00 76.56 187 TYR A C 1
ATOM 1428 O O . TYR A 1 187 ? 26.385 -11.438 -57.950 1.00 76.56 187 TYR A O 1
ATOM 1436 N N . PHE A 1 188 ? 24.975 -10.685 -59.511 1.00 75.06 188 PHE A N 1
ATOM 1437 C CA . PHE A 1 188 ? 24.544 -9.515 -58.740 1.00 75.06 188 PHE A CA 1
ATOM 1438 C C . PHE A 1 188 ? 23.702 -9.885 -57.511 1.00 75.06 188 PHE A C 1
ATOM 1440 O O . PHE A 1 188 ? 23.807 -9.202 -56.496 1.00 75.06 188 PHE A O 1
ATOM 1447 N N . ALA A 1 189 ? 22.922 -10.970 -57.552 1.00 69.06 189 ALA A N 1
ATOM 1448 C CA . ALA A 1 189 ? 22.223 -11.488 -56.373 1.00 69.06 189 ALA A CA 1
ATOM 1449 C C . ALA A 1 189 ? 23.187 -12.069 -55.318 1.00 69.06 189 ALA A C 1
ATOM 1451 O O . ALA A 1 189 ? 22.916 -11.941 -54.130 1.00 69.06 189 ALA A O 1
ATOM 1452 N N . PHE A 1 190 ? 24.324 -12.644 -55.731 1.00 70.81 190 PHE A N 1
ATOM 1453 C CA . PHE A 1 190 ? 25.397 -13.080 -54.824 1.00 70.81 190 PHE A CA 1
ATOM 1454 C C . PHE A 1 190 ? 26.306 -11.935 -54.340 1.00 70.81 190 PHE A C 1
ATOM 1456 O O . PHE A 1 190 ? 26.876 -12.043 -53.257 1.00 70.81 190 PHE A O 1
ATOM 1463 N N . LEU A 1 191 ? 26.460 -10.851 -55.113 1.00 74.12 191 LEU A N 1
ATOM 1464 C CA . LEU A 1 191 ? 27.253 -9.675 -54.719 1.00 74.12 191 LEU A CA 1
ATOM 1465 C C . LEU A 1 191 ? 26.481 -8.637 -53.893 1.00 74.12 191 LEU A C 1
ATOM 1467 O O . LEU A 1 191 ? 27.110 -7.831 -53.206 1.00 74.12 191 LEU A O 1
ATOM 1471 N N . ARG A 1 192 ? 25.145 -8.597 -53.967 1.00 78.38 192 ARG A N 1
ATOM 1472 C CA . ARG A 1 192 ? 24.348 -7.684 -53.142 1.00 78.38 192 ARG A CA 1
ATOM 1473 C C . ARG A 1 192 ? 24.327 -8.200 -51.710 1.00 78.38 192 ARG A C 1
ATOM 1475 O O . ARG A 1 192 ? 23.643 -9.172 -51.422 1.00 78.38 192 ARG A O 1
ATOM 1482 N N . ASP A 1 193 ? 25.021 -7.507 -50.816 1.00 81.75 193 ASP A N 1
ATOM 1483 C CA . ASP A 1 193 ? 24.880 -7.695 -49.374 1.00 81.75 193 ASP A CA 1
ATOM 1484 C C . ASP A 1 193 ? 23.584 -7.010 -48.881 1.00 81.75 193 ASP A C 1
ATOM 1486 O O . ASP A 1 193 ? 23.555 -5.778 -48.769 1.00 81.75 193 ASP A O 1
ATOM 1490 N N . PRO A 1 194 ? 22.502 -7.759 -48.571 1.00 81.75 194 PRO A N 1
ATOM 1491 C CA . PRO A 1 194 ? 21.269 -7.155 -48.074 1.00 81.75 194 PRO A CA 1
ATOM 1492 C C . PRO A 1 194 ? 21.450 -6.586 -46.661 1.00 81.75 194 PRO A C 1
ATOM 1494 O O . PRO A 1 194 ? 20.794 -5.610 -46.303 1.00 81.75 194 PRO A O 1
ATOM 1497 N N . CYS A 1 195 ? 22.357 -7.160 -45.868 1.00 86.44 195 CYS A N 1
ATOM 1498 C CA . CYS A 1 195 ? 22.616 -6.775 -44.486 1.00 86.44 195 CYS A CA 1
ATOM 1499 C C . CYS A 1 195 ? 23.386 -5.446 -44.434 1.00 86.44 195 CYS A C 1
ATOM 1501 O O . CYS A 1 195 ? 23.098 -4.603 -43.590 1.00 86.44 195 CYS A O 1
ATOM 1503 N N . GLY A 1 196 ? 24.297 -5.200 -45.380 1.00 88.19 196 GLY A N 1
ATOM 1504 C CA . GLY A 1 196 ? 24.958 -3.904 -45.562 1.00 88.19 196 GLY A CA 1
ATOM 1505 C C . GLY A 1 196 ? 23.982 -2.779 -45.935 1.00 88.19 196 GLY A C 1
ATOM 1506 O O . GLY A 1 196 ? 24.011 -1.701 -45.340 1.00 88.19 196 GLY A O 1
ATOM 1507 N N . GLU A 1 197 ? 23.061 -3.030 -46.870 1.00 90.31 197 GLU A N 1
ATOM 1508 C CA . GLU A 1 197 ? 22.031 -2.058 -47.274 1.00 90.31 197 GLU A CA 1
ATOM 1509 C C . GLU A 1 197 ? 21.013 -1.782 -46.150 1.00 90.31 197 GLU A C 1
ATOM 1511 O O . GLU A 1 197 ? 20.656 -0.625 -45.896 1.00 90.31 197 GLU A O 1
ATOM 1516 N N . GLN A 1 198 ? 20.597 -2.822 -45.418 1.00 92.31 198 GLN A N 1
ATOM 1517 C CA . GLN A 1 198 ? 19.729 -2.687 -44.246 1.00 92.31 198 GLN A CA 1
ATOM 1518 C C . GLN A 1 198 ? 20.435 -1.969 -43.086 1.00 92.31 198 GLN A C 1
ATOM 1520 O O . GLN A 1 198 ? 19.850 -1.045 -42.525 1.00 92.31 198 GLN A O 1
ATOM 1525 N N . ARG A 1 199 ? 21.703 -2.283 -42.780 1.00 92.25 199 ARG A N 1
ATOM 1526 C CA . ARG A 1 199 ? 22.515 -1.579 -41.766 1.00 92.25 199 ARG A CA 1
ATOM 1527 C C . ARG A 1 199 ? 22.667 -0.094 -42.089 1.00 92.25 199 ARG A C 1
ATOM 1529 O O . ARG A 1 199 ? 22.400 0.736 -41.227 1.00 92.25 199 ARG A O 1
ATOM 1536 N N . ASN A 1 200 ? 22.997 0.255 -43.333 1.00 93.00 200 ASN A N 1
ATOM 1537 C CA . ASN A 1 200 ? 23.082 1.654 -43.773 1.00 93.00 200 ASN A CA 1
ATOM 1538 C C . ASN A 1 200 ? 21.727 2.383 -43.712 1.00 93.00 200 ASN A C 1
ATOM 1540 O O . ASN A 1 200 ? 21.678 3.611 -43.707 1.00 93.00 200 ASN A O 1
ATOM 1544 N N . THR A 1 201 ? 20.611 1.654 -43.701 1.00 94.75 201 THR A N 1
ATOM 1545 C CA . THR A 1 201 ? 19.262 2.220 -43.564 1.00 94.75 201 THR A CA 1
ATOM 1546 C C . THR A 1 201 ? 18.881 2.390 -42.096 1.00 94.75 201 THR A C 1
ATOM 1548 O O . THR A 1 201 ? 18.475 3.483 -41.714 1.00 94.75 201 THR A O 1
ATOM 1551 N N . ALA A 1 202 ? 19.131 1.383 -41.257 1.00 94.12 202 ALA A N 1
ATOM 1552 C CA . ALA A 1 202 ? 18.959 1.463 -39.810 1.00 94.12 202 ALA A CA 1
ATOM 1553 C C . ALA A 1 202 ? 19.839 2.566 -39.185 1.00 94.12 202 ALA A C 1
ATOM 1555 O O . ALA A 1 202 ? 19.351 3.369 -38.402 1.00 94.12 202 ALA A O 1
ATOM 1556 N N . GLN A 1 203 ? 21.101 2.707 -39.605 1.00 93.94 203 GLN A N 1
ATOM 1557 C CA . GLN A 1 203 ? 21.986 3.763 -39.100 1.00 93.94 203 GLN A CA 1
ATOM 1558 C C . GLN A 1 203 ? 21.496 5.178 -39.463 1.00 93.94 203 GLN A C 1
ATOM 1560 O O . GLN A 1 203 ? 21.575 6.080 -38.634 1.00 93.94 203 GLN A O 1
ATOM 1565 N N . ARG A 1 204 ? 20.934 5.381 -40.665 1.00 94.56 204 ARG A N 1
ATOM 1566 C CA . ARG A 1 204 ? 20.292 6.659 -41.039 1.00 94.56 204 ARG A CA 1
ATOM 1567 C C . ARG A 1 204 ? 19.019 6.926 -40.231 1.00 94.56 204 ARG A C 1
ATOM 1569 O O . ARG A 1 204 ? 18.743 8.075 -39.911 1.00 94.56 204 ARG A O 1
ATOM 1576 N N . ALA A 1 205 ? 18.280 5.872 -39.892 1.00 93.00 205 ALA A N 1
ATOM 1577 C CA . ALA A 1 205 ? 17.080 5.929 -39.065 1.00 93.00 205 ALA A CA 1
ATOM 1578 C C . ALA A 1 205 ? 17.373 6.146 -37.560 1.00 93.00 205 ALA A C 1
ATOM 1580 O O . ALA A 1 205 ? 16.546 6.706 -36.848 1.00 93.00 205 ALA A O 1
ATOM 1581 N N . LEU A 1 206 ? 18.575 5.796 -37.084 1.00 93.00 206 LEU A N 1
ATOM 1582 C CA . LEU A 1 206 ? 19.091 6.258 -35.789 1.00 93.00 206 LEU A CA 1
ATOM 1583 C C . LEU A 1 206 ? 19.538 7.729 -35.848 1.00 93.00 206 LEU A C 1
ATOM 1585 O O . LEU A 1 206 ? 19.256 8.509 -34.944 1.00 93.00 206 LEU A O 1
ATOM 1589 N N . GLN A 1 207 ? 20.181 8.148 -36.941 1.00 93.94 207 GLN A N 1
ATOM 1590 C CA . GLN A 1 207 ? 20.666 9.525 -37.118 1.00 93.94 207 GLN A CA 1
ATOM 1591 C C . GLN A 1 207 ? 19.559 10.587 -37.256 1.00 93.94 207 GLN A C 1
ATOM 1593 O O . GLN A 1 207 ? 19.858 11.774 -37.136 1.00 93.94 207 GLN A O 1
ATOM 1598 N N . SER A 1 208 ? 18.299 10.208 -37.497 1.00 93.25 208 SER A N 1
ATOM 1599 C CA . SER A 1 208 ? 17.188 11.162 -37.640 1.00 93.25 208 SER A CA 1
ATOM 1600 C C . SER A 1 208 ? 16.661 11.747 -36.326 1.00 93.25 208 SER A C 1
ATOM 1602 O O . SER A 1 208 ? 15.901 12.710 -36.378 1.00 93.25 208 SER A O 1
ATOM 1604 N N . GLY A 1 209 ? 17.004 11.183 -35.162 1.00 89.50 209 GLY A N 1
ATOM 1605 C CA . GLY A 1 209 ? 16.532 11.656 -33.847 1.00 89.50 209 GLY A CA 1
ATOM 1606 C C . GLY A 1 209 ? 15.054 11.375 -33.525 1.00 89.50 209 GLY A C 1
ATOM 1607 O O . GLY A 1 209 ? 14.692 11.324 -32.354 1.00 89.50 209 GLY A O 1
ATOM 1608 N N . ASP A 1 210 ? 14.206 11.172 -34.538 1.00 93.50 210 ASP A N 1
ATOM 1609 C CA . ASP A 1 210 ? 12.792 10.815 -34.379 1.00 93.50 210 ASP A CA 1
ATOM 1610 C C . ASP A 1 210 ? 12.606 9.419 -33.735 1.00 93.50 210 ASP A C 1
ATOM 1612 O O . ASP A 1 210 ? 13.040 8.425 -34.332 1.00 93.50 210 ASP A O 1
ATOM 1616 N N . PRO A 1 211 ? 11.901 9.302 -32.589 1.00 89.50 211 PRO A N 1
ATOM 1617 C CA . PRO A 1 211 ? 11.681 8.025 -31.909 1.00 89.50 211 PRO A CA 1
ATOM 1618 C C . PRO A 1 211 ? 10.986 6.958 -32.768 1.00 89.50 211 PRO A C 1
ATOM 1620 O O . PRO A 1 211 ? 11.280 5.771 -32.622 1.00 89.50 211 PRO A O 1
ATOM 1623 N N . THR A 1 212 ? 10.078 7.343 -33.675 1.00 92.06 212 THR A N 1
ATOM 1624 C CA . THR A 1 212 ? 9.323 6.366 -34.488 1.00 92.06 212 THR A CA 1
ATOM 1625 C C . THR A 1 212 ? 10.194 5.738 -35.577 1.00 92.06 212 THR A C 1
ATOM 1627 O O . THR A 1 212 ? 10.101 4.542 -35.857 1.00 92.06 212 THR A O 1
ATOM 1630 N N . THR A 1 213 ? 11.095 6.534 -36.149 1.00 93.50 213 THR A N 1
ATOM 1631 C CA . THR A 1 213 ? 12.080 6.125 -37.150 1.00 93.50 213 THR A CA 1
ATOM 1632 C C . THR A 1 213 ? 13.211 5.326 -36.494 1.00 93.50 213 THR A C 1
ATOM 1634 O O . THR A 1 213 ? 13.617 4.290 -37.021 1.00 93.50 213 THR A O 1
ATOM 1637 N N . MET A 1 214 ? 13.647 5.717 -35.293 1.00 93.44 214 MET A N 1
ATOM 1638 C CA . MET A 1 214 ? 14.592 4.945 -34.478 1.00 93.44 214 MET A CA 1
ATOM 1639 C C . MET A 1 214 ? 14.062 3.544 -34.129 1.00 93.44 214 MET A C 1
ATOM 1641 O O . MET A 1 214 ? 14.786 2.560 -34.279 1.00 93.44 214 MET A O 1
ATOM 1645 N N . LEU A 1 215 ? 12.780 3.413 -33.771 1.00 93.56 215 LEU A N 1
ATOM 1646 C CA . LEU A 1 215 ? 12.170 2.106 -33.507 1.00 93.56 215 LEU A CA 1
ATOM 1647 C C . LEU A 1 215 ? 12.188 1.192 -34.750 1.00 93.56 215 LEU A C 1
ATOM 1649 O O . LEU A 1 215 ? 12.469 0.000 -34.636 1.00 93.56 215 LEU A O 1
ATOM 1653 N N . GLN A 1 216 ? 12.000 1.745 -35.955 1.00 94.56 216 GLN A N 1
ATOM 1654 C CA . GLN A 1 216 ? 12.169 0.987 -37.206 1.00 94.56 216 GLN A CA 1
ATOM 1655 C C . GLN A 1 216 ? 13.623 0.525 -37.416 1.00 94.56 216 GLN A C 1
ATOM 1657 O O . GLN A 1 216 ? 13.848 -0.557 -37.963 1.00 94.56 216 GLN A O 1
ATOM 1662 N N . ALA A 1 217 ? 14.617 1.302 -36.969 1.00 93.94 217 ALA A N 1
ATOM 1663 C CA . ALA A 1 217 ? 16.019 0.886 -36.993 1.00 93.94 217 ALA A CA 1
ATOM 1664 C C . ALA A 1 217 ? 16.261 -0.334 -36.091 1.00 93.94 217 ALA A C 1
ATOM 1666 O O . ALA A 1 217 ? 16.901 -1.291 -36.528 1.00 93.94 217 ALA A O 1
ATOM 1667 N N . VAL A 1 218 ? 15.704 -0.334 -34.875 1.00 95.44 218 VAL A N 1
ATOM 1668 C CA . VAL A 1 218 ? 15.752 -1.474 -33.942 1.00 95.44 218 VAL A CA 1
ATOM 1669 C C . VAL A 1 218 ? 15.149 -2.728 -34.583 1.00 95.44 218 VAL A C 1
ATOM 1671 O O . VAL A 1 218 ? 15.840 -3.742 -34.693 1.00 95.44 218 VAL A O 1
ATOM 1674 N N . THR A 1 219 ? 13.930 -2.647 -35.130 1.00 96.12 219 THR A N 1
ATOM 1675 C CA . THR A 1 219 ? 13.280 -3.782 -35.816 1.00 96.12 219 THR A CA 1
ATOM 1676 C C . THR A 1 219 ? 14.091 -4.293 -37.019 1.00 96.12 219 THR A C 1
ATOM 1678 O O . THR A 1 219 ? 14.133 -5.498 -37.289 1.00 96.12 219 THR A O 1
ATOM 1681 N N . LEU A 1 220 ? 14.795 -3.412 -37.743 1.00 94.69 220 LEU A N 1
ATOM 1682 C CA . LEU A 1 220 ? 15.727 -3.815 -38.804 1.00 94.69 220 LEU A CA 1
ATOM 1683 C C . LEU A 1 220 ? 16.948 -4.570 -38.251 1.00 94.69 220 LEU A C 1
ATOM 1685 O O . LEU A 1 220 ? 17.345 -5.576 -38.844 1.00 94.69 220 LEU A O 1
ATOM 1689 N N . TYR A 1 221 ? 17.532 -4.139 -37.129 1.00 95.00 221 TYR A N 1
ATOM 1690 C CA . TYR A 1 221 ? 18.641 -4.853 -36.482 1.00 95.00 221 TYR A CA 1
ATOM 1691 C C . TYR A 1 221 ? 18.215 -6.222 -35.924 1.00 95.00 221 TYR A C 1
ATOM 1693 O O . TYR A 1 221 ? 18.939 -7.198 -36.122 1.00 95.00 221 TYR A O 1
ATOM 1701 N N . GLU A 1 222 ? 17.027 -6.339 -35.327 1.00 94.31 222 GLU A N 1
ATOM 1702 C CA . GLU A 1 222 ? 16.430 -7.622 -34.911 1.00 94.31 222 GLU A CA 1
ATOM 1703 C C . GLU A 1 222 ? 16.212 -8.569 -36.106 1.00 94.31 222 GLU A C 1
ATOM 1705 O O . GLU A 1 222 ? 16.563 -9.753 -36.057 1.00 94.31 222 GLU A O 1
ATOM 1710 N N . THR A 1 223 ? 15.704 -8.036 -37.223 1.00 94.88 223 THR A N 1
ATOM 1711 C CA . THR A 1 223 ? 15.503 -8.784 -38.478 1.00 94.88 223 THR A CA 1
ATOM 1712 C C . THR A 1 223 ? 16.831 -9.276 -39.067 1.00 94.88 223 THR A C 1
ATOM 1714 O O . THR A 1 223 ? 16.914 -10.391 -39.582 1.00 94.88 223 THR A O 1
ATOM 1717 N N . MET A 1 224 ? 17.902 -8.479 -38.985 1.00 93.25 224 MET A N 1
ATOM 1718 C CA . MET A 1 224 ? 19.238 -8.913 -39.414 1.00 93.25 224 MET A CA 1
ATOM 1719 C C . MET A 1 224 ? 19.851 -9.948 -38.454 1.00 93.25 224 MET A C 1
ATOM 1721 O O . MET A 1 224 ? 20.458 -10.915 -38.915 1.00 93.25 224 MET A O 1
ATOM 1725 N N . ARG A 1 225 ? 19.665 -9.797 -37.134 1.00 93.06 225 ARG A N 1
ATOM 1726 C CA . ARG A 1 225 ? 20.162 -10.742 -36.115 1.00 93.06 225 ARG A CA 1
ATOM 1727 C C . ARG A 1 225 ? 19.514 -12.121 -36.250 1.00 93.06 225 ARG A C 1
ATOM 1729 O O . ARG A 1 225 ? 20.228 -13.120 -36.260 1.00 93.06 225 ARG A O 1
ATOM 1736 N N . SER A 1 226 ? 18.194 -12.177 -36.413 1.00 93.38 226 SER A N 1
ATOM 1737 C CA . SER A 1 226 ? 17.440 -13.430 -36.587 1.00 93.38 226 SER A CA 1
ATOM 1738 C C . SER A 1 226 ? 17.803 -14.167 -37.884 1.00 93.38 226 SER A C 1
ATOM 1740 O O . SER A 1 226 ? 18.040 -15.374 -37.849 1.00 93.38 226 SER A O 1
ATOM 1742 N N . ARG A 1 227 ? 17.976 -13.454 -39.007 1.00 90.94 227 ARG A N 1
ATOM 1743 C CA . ARG A 1 227 ? 18.550 -14.027 -40.245 1.00 90.94 227 ARG A CA 1
ATOM 1744 C C . ARG A 1 227 ? 19.954 -14.588 -40.030 1.00 90.94 227 ARG A C 1
ATOM 1746 O O . ARG A 1 227 ? 20.238 -15.707 -40.448 1.00 90.94 227 ARG A O 1
ATOM 1753 N N . GLY A 1 228 ? 20.813 -13.846 -39.328 1.00 89.94 228 GLY A N 1
ATOM 1754 C CA . GLY A 1 228 ? 22.147 -14.314 -38.950 1.00 89.94 228 GLY A CA 1
ATOM 1755 C C . GLY A 1 228 ? 22.108 -15.602 -38.117 1.00 89.94 228 GLY A C 1
ATOM 1756 O O . GLY A 1 228 ? 22.894 -16.511 -38.371 1.00 89.94 228 GLY A O 1
ATOM 1757 N N . GLN A 1 229 ? 21.169 -15.715 -37.171 1.00 91.31 229 GLN A N 1
ATOM 1758 C CA . GLN A 1 229 ? 20.964 -16.917 -36.348 1.00 91.31 229 GLN A CA 1
ATOM 1759 C C . GLN A 1 229 ? 20.440 -18.111 -37.160 1.00 91.31 229 GLN A C 1
ATOM 1761 O O . GLN A 1 229 ? 20.824 -19.245 -36.884 1.00 91.31 229 GLN A O 1
ATOM 1766 N N . ALA A 1 230 ? 19.617 -17.869 -38.184 1.00 91.12 230 ALA A N 1
ATOM 1767 C CA . ALA A 1 230 ? 19.156 -18.892 -39.125 1.00 91.12 230 ALA A CA 1
ATOM 1768 C C . ALA A 1 230 ? 20.231 -19.330 -40.147 1.00 91.12 230 ALA A C 1
ATOM 1770 O O . ALA A 1 230 ? 20.014 -20.275 -40.903 1.00 91.12 230 ALA A O 1
ATOM 1771 N N . GLY A 1 231 ? 21.384 -18.649 -40.200 1.00 86.25 231 GLY A N 1
ATOM 1772 C CA . GLY A 1 231 ? 22.406 -18.841 -41.237 1.00 86.25 231 GLY A CA 1
ATOM 1773 C C . GLY A 1 231 ? 22.055 -18.201 -42.589 1.00 86.25 231 GLY A C 1
ATOM 1774 O O . GLY A 1 231 ? 22.781 -18.386 -43.568 1.00 86.25 231 GLY A O 1
ATOM 1775 N N . GLU A 1 232 ? 20.973 -17.421 -42.660 1.00 79.25 232 GLU A N 1
ATOM 1776 C CA . GLU A 1 232 ? 20.467 -16.771 -43.872 1.00 79.25 232 GLU A CA 1
ATOM 1777 C C . GLU A 1 232 ? 21.253 -15.490 -44.209 1.00 79.25 232 GLU A C 1
ATOM 1779 O O . GLU A 1 232 ? 20.759 -14.367 -44.115 1.00 79.25 232 GLU A O 1
ATOM 1784 N N . GLY A 1 233 ? 22.506 -15.674 -44.634 1.00 64.94 233 GLY A N 1
ATOM 1785 C CA . GLY A 1 233 ? 23.367 -14.618 -45.172 1.00 64.94 233 GLY A CA 1
ATOM 1786 C C . GLY A 1 233 ? 24.621 -14.377 -44.333 1.00 64.94 233 GLY A C 1
ATOM 1787 O O . GLY A 1 233 ? 24.558 -13.880 -43.208 1.00 64.94 233 GLY A O 1
ATOM 1788 N N . GLY A 1 234 ? 25.789 -14.672 -44.914 1.00 70.06 234 GLY A N 1
ATOM 1789 C CA . GLY A 1 234 ? 27.082 -14.611 -44.217 1.00 70.06 234 GLY A CA 1
ATOM 1790 C C . GLY A 1 234 ? 27.474 -13.228 -43.676 1.00 70.06 234 GLY A C 1
ATOM 1791 O O . GLY A 1 234 ? 28.245 -13.151 -42.726 1.00 70.06 234 GLY A O 1
ATOM 1792 N N . SER A 1 235 ? 26.923 -12.141 -44.223 1.00 77.50 235 SER A N 1
ATOM 1793 C CA . SER A 1 235 ? 27.134 -10.770 -43.737 1.00 77.50 235 SER A CA 1
ATOM 1794 C C . SER A 1 235 ? 26.278 -10.411 -42.513 1.00 77.50 235 SER A C 1
ATOM 1796 O O . SER A 1 235 ? 26.729 -9.650 -41.656 1.00 77.50 235 SER A O 1
ATOM 1798 N N . CYS A 1 236 ? 25.075 -10.983 -42.371 1.00 82.62 236 CYS A N 1
ATOM 1799 C CA . CYS A 1 236 ? 24.211 -10.760 -41.203 1.00 82.62 236 CYS A CA 1
ATOM 1800 C C . CYS A 1 236 ? 24.752 -11.444 -39.936 1.00 82.62 236 CYS A C 1
ATOM 1802 O O . CYS A 1 236 ? 24.515 -10.952 -38.832 1.00 82.62 236 CYS A O 1
ATOM 1804 N N . GLY A 1 237 ? 25.532 -12.525 -40.079 1.00 83.12 237 GLY A N 1
ATOM 1805 C CA . GLY A 1 237 ? 26.152 -13.248 -38.959 1.00 83.12 237 GLY A CA 1
ATOM 1806 C C . GLY A 1 237 ? 26.998 -12.369 -38.025 1.00 83.12 237 GLY A C 1
ATOM 1807 O O . GLY A 1 237 ? 27.088 -12.659 -36.834 1.00 83.12 237 GLY A O 1
ATOM 1808 N N . GLY A 1 238 ? 27.523 -11.241 -38.520 1.00 86.31 238 GLY A N 1
ATOM 1809 C CA . GLY A 1 238 ? 28.248 -10.264 -37.704 1.00 86.31 238 GLY A CA 1
ATOM 1810 C C . GLY A 1 238 ? 27.443 -9.720 -36.515 1.00 86.31 238 GLY A C 1
ATOM 1811 O O . GLY A 1 238 ? 28.022 -9.507 -35.460 1.00 86.31 238 GLY A O 1
ATOM 1812 N N . LEU A 1 239 ? 26.115 -9.570 -36.641 1.00 87.12 239 LEU A N 1
ATOM 1813 C CA . LEU A 1 239 ? 25.223 -9.132 -35.547 1.00 87.12 239 LEU A CA 1
ATOM 1814 C C . LEU A 1 239 ? 24.893 -10.240 -34.529 1.00 87.12 239 LEU A C 1
ATOM 1816 O O . LEU A 1 239 ? 24.228 -9.987 -33.525 1.00 87.12 239 LEU A O 1
ATOM 1820 N N . VAL A 1 240 ? 25.327 -11.475 -34.796 1.00 87.50 240 VAL A N 1
ATOM 1821 C CA . VAL A 1 240 ? 25.217 -12.613 -33.872 1.00 87.50 240 VAL A CA 1
ATOM 1822 C C . VAL A 1 240 ? 26.512 -12.778 -33.081 1.00 87.50 240 VAL A C 1
ATOM 1824 O O . VAL A 1 240 ? 26.460 -13.069 -31.891 1.00 87.50 240 VAL A O 1
ATOM 1827 N N . THR A 1 241 ? 27.664 -12.559 -33.724 1.00 87.44 241 THR A N 1
ATOM 1828 C CA . THR A 1 241 ? 28.983 -12.562 -33.071 1.00 87.44 241 THR A CA 1
ATOM 1829 C C . THR A 1 241 ? 29.277 -11.278 -32.298 1.00 87.44 241 THR A C 1
ATOM 1831 O O . THR A 1 241 ? 29.986 -11.327 -31.300 1.00 87.44 241 THR A O 1
ATOM 1834 N N . ASP A 1 242 ? 28.747 -10.143 -32.760 1.00 92.75 242 ASP A N 1
ATOM 1835 C CA . ASP A 1 242 ? 28.861 -8.830 -32.127 1.00 92.75 242 ASP A CA 1
ATOM 1836 C C . ASP A 1 242 ? 27.489 -8.120 -32.151 1.00 92.75 242 ASP A C 1
ATOM 1838 O O . ASP A 1 242 ? 27.116 -7.493 -33.149 1.00 92.75 242 ASP A O 1
ATOM 1842 N N . PRO A 1 243 ? 26.698 -8.227 -31.069 1.00 93.62 243 PRO A N 1
ATOM 1843 C CA . PRO A 1 243 ? 25.395 -7.581 -30.971 1.00 93.62 243 PRO A CA 1
ATOM 1844 C C . PRO A 1 243 ? 25.479 -6.098 -30.558 1.00 93.62 243 PRO A C 1
ATOM 1846 O O . PRO A 1 243 ? 24.430 -5.467 -30.401 1.00 93.62 243 PRO A O 1
ATOM 1849 N N . THR A 1 244 ? 26.679 -5.518 -30.401 1.00 95.12 244 THR A N 1
ATOM 1850 C CA . THR A 1 244 ? 26.880 -4.126 -29.948 1.00 95.12 244 THR A CA 1
ATOM 1851 C C . THR A 1 244 ? 26.053 -3.101 -30.741 1.00 95.12 244 THR A C 1
ATOM 1853 O O . THR A 1 244 ? 25.385 -2.288 -30.103 1.00 95.12 244 THR A O 1
ATOM 1856 N N . PRO A 1 245 ? 25.950 -3.159 -32.089 1.00 93.75 245 PRO A N 1
ATOM 1857 C CA . PRO A 1 245 ? 25.144 -2.190 -32.838 1.00 93.75 245 PRO A CA 1
ATOM 1858 C C . PRO A 1 245 ? 23.633 -2.275 -32.563 1.00 93.75 245 PRO A C 1
ATOM 1860 O O . PRO A 1 245 ? 22.931 -1.282 -32.727 1.00 93.75 245 PRO A O 1
ATOM 1863 N N . LEU A 1 246 ? 23.116 -3.441 -32.148 1.00 95.56 246 LEU A N 1
ATOM 1864 C CA . LEU A 1 246 ? 21.716 -3.592 -31.729 1.00 95.56 246 LEU A CA 1
ATOM 1865 C C . LEU A 1 246 ? 21.514 -3.061 -30.300 1.00 95.56 246 LEU A C 1
ATOM 1867 O O . LEU A 1 246 ? 20.519 -2.389 -30.044 1.00 95.56 246 LEU A O 1
ATOM 1871 N N . ARG A 1 247 ? 22.476 -3.290 -29.393 1.00 97.06 247 ARG A N 1
ATOM 1872 C CA . ARG A 1 247 ? 22.482 -2.685 -28.048 1.00 97.06 247 ARG A CA 1
ATOM 1873 C C . ARG A 1 247 ? 22.447 -1.155 -28.134 1.00 97.06 247 ARG A C 1
ATOM 1875 O O . ARG A 1 247 ? 21.589 -0.521 -27.531 1.00 97.06 247 ARG A O 1
ATOM 1882 N N . GLU A 1 248 ? 23.330 -0.575 -28.943 1.00 96.56 248 GLU A N 1
ATOM 1883 C CA . GLU A 1 248 ? 23.396 0.871 -29.184 1.00 96.56 248 GLU A CA 1
ATOM 1884 C C . GLU A 1 248 ? 22.116 1.417 -29.837 1.00 96.56 248 GLU A C 1
ATOM 1886 O O . GLU A 1 248 ? 21.684 2.517 -29.497 1.00 96.56 248 GLU A O 1
ATOM 1891 N N . ALA A 1 249 ? 21.471 0.649 -30.725 1.00 96.12 249 ALA A N 1
ATOM 1892 C CA . ALA A 1 249 ? 20.180 1.019 -31.304 1.00 96.12 249 ALA A CA 1
ATOM 1893 C C . ALA A 1 249 ? 19.062 1.078 -30.245 1.00 96.12 249 ALA A C 1
ATOM 1895 O O . ALA A 1 249 ? 18.300 2.049 -30.231 1.00 96.12 249 ALA A O 1
ATOM 1896 N N . TYR A 1 250 ? 18.980 0.095 -29.338 1.00 98.19 250 TYR A N 1
ATOM 1897 C CA . TYR A 1 250 ? 18.047 0.138 -28.205 1.00 98.19 250 TYR A CA 1
ATOM 1898 C C . TYR A 1 250 ? 18.324 1.349 -27.301 1.00 98.19 250 TYR A C 1
ATOM 1900 O O . TYR A 1 250 ? 17.402 2.109 -27.019 1.00 98.19 250 TYR A O 1
ATOM 1908 N N . GLU A 1 251 ? 19.579 1.577 -26.897 1.00 97.81 251 GLU A N 1
ATOM 1909 C CA . GLU A 1 251 ? 19.969 2.689 -26.011 1.00 97.81 251 GLU A CA 1
ATOM 1910 C C . GLU A 1 251 ? 19.636 4.072 -26.600 1.00 97.81 251 GLU A C 1
ATOM 1912 O O . GLU A 1 251 ? 19.109 4.936 -25.896 1.00 97.81 251 GLU A O 1
ATOM 1917 N N . GLN A 1 252 ? 19.901 4.283 -27.895 1.00 97.31 252 GLN A N 1
ATOM 1918 C CA . GLN A 1 252 ? 19.591 5.539 -28.593 1.00 97.31 252 GLN A CA 1
ATOM 1919 C C . GLN A 1 252 ? 18.078 5.753 -28.736 1.00 97.31 252 GLN A C 1
ATOM 1921 O O . GLN A 1 252 ? 17.584 6.850 -28.471 1.00 97.31 252 GLN A O 1
ATOM 1926 N N . THR A 1 253 ? 17.331 4.702 -29.091 1.00 96.94 253 THR A N 1
ATOM 1927 C CA . THR A 1 253 ? 15.863 4.761 -29.209 1.00 96.94 253 THR A CA 1
ATOM 1928 C C . THR A 1 253 ? 15.214 5.027 -27.847 1.00 96.94 253 THR A C 1
ATOM 1930 O O . THR A 1 253 ? 14.318 5.865 -27.744 1.00 96.94 253 THR A O 1
ATOM 1933 N N . ALA A 1 254 ? 15.711 4.386 -26.785 1.00 97.81 254 ALA A N 1
ATOM 1934 C CA . ALA A 1 254 ? 15.261 4.596 -25.413 1.00 97.81 254 ALA A CA 1
ATOM 1935 C C . ALA A 1 254 ? 15.511 6.035 -24.934 1.00 97.81 254 ALA A C 1
ATOM 1937 O O . ALA A 1 254 ? 14.620 6.652 -24.354 1.00 97.81 254 ALA A O 1
ATOM 1938 N N . ALA A 1 255 ? 16.682 6.610 -25.235 1.00 97.88 255 ALA A N 1
ATOM 1939 C CA . ALA A 1 255 ? 17.001 7.998 -24.895 1.00 97.88 255 ALA A CA 1
ATOM 1940 C C . ALA A 1 255 ? 16.089 9.009 -25.619 1.00 97.88 255 ALA A C 1
ATOM 1942 O O . ALA A 1 255 ? 15.659 10.003 -25.025 1.00 97.88 255 ALA A O 1
ATOM 1943 N N . ALA A 1 256 ? 15.752 8.749 -26.885 1.00 97.12 256 ALA A N 1
ATOM 1944 C CA . ALA A 1 256 ? 14.824 9.581 -27.646 1.00 97.12 256 ALA A CA 1
ATOM 1945 C C . ALA A 1 256 ? 13.382 9.467 -27.121 1.00 97.12 256 ALA A C 1
ATOM 1947 O O . ALA A 1 256 ? 12.715 10.484 -26.943 1.00 97.12 256 ALA A O 1
ATOM 1948 N N . GLN A 1 257 ? 12.921 8.259 -26.785 1.00 97.19 257 GLN A N 1
ATOM 1949 C CA . GLN A 1 257 ? 11.612 8.043 -26.160 1.00 97.19 257 GLN A CA 1
ATOM 1950 C C . GLN A 1 257 ? 11.507 8.664 -24.761 1.00 97.19 257 GLN A C 1
ATOM 1952 O O . GLN A 1 257 ? 10.517 9.330 -24.469 1.00 97.19 257 GLN A O 1
ATOM 1957 N N . PHE A 1 258 ? 12.543 8.541 -23.925 1.00 97.62 258 PHE A N 1
ATOM 1958 C CA . PHE A 1 258 ? 12.627 9.235 -22.636 1.00 97.62 258 PHE A CA 1
ATOM 1959 C C . PHE A 1 258 ? 12.491 10.755 -22.818 1.00 97.62 258 PHE A C 1
ATOM 1961 O O . PHE A 1 258 ? 11.739 11.404 -22.095 1.00 97.62 258 PHE A O 1
ATOM 1968 N N . THR A 1 259 ? 13.158 11.312 -23.835 1.00 97.38 259 THR A N 1
ATOM 1969 C CA . THR A 1 259 ? 13.080 12.743 -24.183 1.00 97.38 259 THR A CA 1
ATOM 1970 C C . THR A 1 259 ? 11.691 13.151 -24.699 1.00 97.38 259 THR A C 1
ATOM 1972 O O . THR A 1 259 ? 11.269 14.283 -24.476 1.00 97.38 259 THR A O 1
ATOM 1975 N N . ALA A 1 260 ? 10.958 12.236 -25.341 1.00 96.38 260 ALA A N 1
ATOM 1976 C CA . ALA A 1 260 ? 9.571 12.433 -25.768 1.00 96.38 260 ALA A CA 1
ATOM 1977 C C . ALA A 1 260 ? 8.534 12.268 -24.634 1.00 96.38 260 ALA A C 1
ATOM 1979 O O . ALA A 1 260 ? 7.371 12.610 -24.829 1.00 96.38 260 ALA A O 1
ATOM 1980 N N . GLY A 1 261 ? 8.937 11.768 -23.458 1.00 96.38 261 GLY A N 1
ATOM 1981 C CA . GLY A 1 261 ? 8.044 11.465 -22.330 1.00 96.38 261 GLY A CA 1
ATOM 1982 C C . GLY A 1 261 ? 7.469 10.041 -22.323 1.00 96.38 261 GLY A C 1
ATOM 1983 O O . GLY A 1 261 ? 6.728 9.690 -21.409 1.00 96.38 261 GLY A O 1
ATOM 1984 N N . GLU A 1 262 ? 7.851 9.194 -23.281 1.00 97.25 262 GLU A N 1
ATOM 1985 C CA . GLU A 1 262 ? 7.382 7.809 -23.450 1.00 97.25 262 GLU A CA 1
ATOM 1986 C C . GLU A 1 262 ? 8.110 6.842 -22.490 1.00 97.25 262 GLU A C 1
ATOM 1988 O O . GLU A 1 262 ? 8.762 5.876 -22.897 1.00 97.25 262 GLU A O 1
ATOM 1993 N N . LEU A 1 263 ? 8.047 7.138 -21.185 1.00 97.81 263 LEU A N 1
ATOM 1994 C CA . LEU A 1 263 ? 8.905 6.540 -20.150 1.00 97.81 263 LEU A CA 1
ATOM 1995 C C . LEU A 1 263 ? 8.786 5.012 -20.037 1.00 97.81 263 LEU A C 1
ATOM 1997 O O . LEU A 1 263 ? 9.771 4.346 -19.730 1.00 97.81 263 LEU A O 1
ATOM 2001 N N . GLU A 1 264 ? 7.610 4.434 -20.280 1.00 97.00 264 GLU A N 1
ATOM 2002 C CA . GLU A 1 264 ? 7.440 2.977 -20.240 1.00 97.00 264 GLU A CA 1
ATOM 2003 C C . GLU A 1 264 ? 8.128 2.282 -21.419 1.00 97.00 264 GLU A C 1
ATOM 2005 O O . GLU A 1 264 ? 8.834 1.291 -21.235 1.00 97.00 264 GLU A O 1
ATOM 2010 N N . SER A 1 265 ? 7.982 2.831 -22.628 1.00 96.38 265 SER A N 1
ATOM 2011 C CA . SER A 1 265 ? 8.640 2.284 -23.816 1.00 96.38 265 SER A CA 1
ATOM 2012 C C . SER A 1 265 ? 10.164 2.447 -23.702 1.00 96.38 265 SER A C 1
ATOM 2014 O O . SER A 1 265 ? 10.899 1.483 -23.925 1.00 96.38 265 SER A O 1
ATOM 2016 N N . ALA A 1 266 ? 10.635 3.592 -23.188 1.00 98.12 266 ALA A N 1
ATOM 2017 C CA . ALA A 1 266 ? 12.049 3.824 -22.893 1.00 98.12 266 ALA A CA 1
ATOM 2018 C C . ALA A 1 266 ? 12.616 2.810 -21.880 1.00 98.12 266 ALA A C 1
ATOM 2020 O O . ALA A 1 266 ? 13.684 2.241 -22.110 1.00 98.12 266 ALA A O 1
ATOM 2021 N N . GLN A 1 267 ? 11.889 2.525 -20.791 1.00 97.88 267 GLN A N 1
ATOM 2022 C CA . GLN A 1 267 ? 12.265 1.501 -19.809 1.00 97.88 267 GLN A CA 1
ATOM 2023 C C . GLN A 1 267 ? 12.397 0.121 -20.467 1.00 97.88 267 GLN A C 1
ATOM 2025 O O . GLN A 1 267 ? 13.415 -0.550 -20.285 1.00 97.88 267 GLN A O 1
ATOM 2030 N N . ASN A 1 268 ? 11.410 -0.279 -21.271 1.00 97.62 268 ASN A N 1
ATOM 2031 C CA . ASN A 1 268 ? 11.400 -1.576 -21.947 1.00 97.62 268 ASN A CA 1
ATOM 2032 C C . ASN A 1 268 ? 12.555 -1.714 -22.959 1.00 97.62 268 ASN A C 1
ATOM 2034 O O . ASN A 1 268 ? 13.106 -2.804 -23.118 1.00 97.62 268 ASN A O 1
ATOM 2038 N N . LEU A 1 269 ? 12.959 -0.631 -23.632 1.00 98.19 269 LEU A N 1
ATOM 2039 C CA . LEU A 1 269 ? 14.114 -0.628 -24.539 1.00 98.19 269 LEU A CA 1
ATOM 2040 C C . LEU A 1 269 ? 15.454 -0.666 -23.783 1.00 98.19 269 LEU A C 1
ATOM 2042 O O . LEU A 1 269 ? 16.343 -1.419 -24.178 1.00 98.19 269 LEU A O 1
ATOM 2046 N N . TYR A 1 270 ? 15.606 0.062 -22.670 1.00 98.56 270 TYR A N 1
ATOM 2047 C CA . TYR A 1 270 ? 16.810 -0.050 -21.833 1.00 98.56 270 TYR A CA 1
ATOM 2048 C C . TYR A 1 270 ? 16.964 -1.455 -21.227 1.00 98.56 270 TYR A C 1
ATOM 2050 O O . TYR A 1 270 ? 18.072 -1.991 -21.195 1.00 98.56 270 TYR A O 1
ATOM 2058 N N . GLN A 1 271 ? 15.866 -2.102 -20.826 1.00 97.81 271 GLN A N 1
ATOM 2059 C CA . GLN A 1 271 ? 15.882 -3.505 -20.396 1.00 97.81 271 GLN A CA 1
ATOM 2060 C C . GLN A 1 271 ? 16.302 -4.460 -21.532 1.00 97.81 271 GLN A C 1
ATOM 2062 O O . GLN A 1 271 ? 17.069 -5.390 -21.290 1.00 97.81 271 GLN A O 1
ATOM 2067 N N . GLN A 1 272 ? 15.884 -4.214 -22.780 1.00 98.00 272 GLN A N 1
ATOM 2068 C CA . GLN A 1 272 ? 16.330 -4.996 -23.946 1.00 98.00 272 GLN A CA 1
ATOM 2069 C C . GLN A 1 272 ? 17.816 -4.784 -24.284 1.00 98.00 272 GLN A C 1
ATOM 2071 O O . GLN A 1 272 ? 18.498 -5.742 -24.653 1.00 98.00 272 GLN A O 1
ATOM 2076 N N . ALA A 1 273 ? 18.354 -3.575 -24.089 1.00 97.88 273 ALA A N 1
ATOM 2077 C CA . ALA A 1 273 ? 19.794 -3.327 -24.178 1.00 97.88 273 ALA A CA 1
ATOM 2078 C C . ALA A 1 273 ? 20.574 -4.123 -23.113 1.00 97.88 273 ALA A C 1
ATOM 2080 O O . ALA A 1 273 ? 21.551 -4.799 -23.442 1.00 97.88 273 ALA A O 1
ATOM 2081 N N . LEU A 1 274 ? 20.105 -4.124 -21.859 1.00 97.94 274 LEU A N 1
ATOM 2082 C CA . LEU A 1 274 ? 20.711 -4.894 -20.762 1.00 97.94 274 LEU A CA 1
ATOM 2083 C C . LEU A 1 274 ? 20.579 -6.414 -20.943 1.00 97.94 274 LEU A C 1
ATOM 2085 O O . LEU A 1 274 ? 21.457 -7.160 -20.520 1.00 97.94 274 LEU A O 1
ATOM 2089 N N . ALA A 1 275 ? 19.538 -6.889 -21.632 1.00 97.62 275 ALA A N 1
ATOM 2090 C CA . ALA A 1 275 ? 19.403 -8.295 -22.021 1.00 97.62 275 ALA A CA 1
ATOM 2091 C C . ALA A 1 275 ? 20.403 -8.732 -23.118 1.00 97.62 275 ALA A C 1
ATOM 2093 O O . ALA A 1 275 ? 20.581 -9.930 -23.344 1.00 97.62 275 ALA A O 1
ATOM 2094 N N . ILE A 1 276 ? 21.059 -7.785 -23.801 1.00 96.38 276 ILE A N 1
ATOM 2095 C CA . ILE A 1 276 ? 22.198 -8.048 -24.695 1.00 96.38 276 ILE A CA 1
ATOM 2096 C C . ILE A 1 276 ? 23.528 -7.920 -23.947 1.00 96.38 276 ILE A C 1
ATOM 2098 O O . ILE A 1 276 ? 24.414 -8.750 -24.144 1.00 96.38 276 ILE A O 1
ATOM 2102 N N . ASP A 1 277 ? 23.666 -6.896 -23.106 1.00 97.56 277 ASP A N 1
ATOM 2103 C CA . ASP A 1 277 ? 24.873 -6.613 -22.329 1.00 97.56 277 ASP A CA 1
ATOM 2104 C C . ASP A 1 277 ? 24.503 -6.072 -20.935 1.00 97.56 277 ASP A C 1
ATOM 2106 O O . ASP A 1 277 ? 24.275 -4.866 -20.777 1.00 97.56 277 ASP A O 1
ATOM 2110 N N . PRO A 1 278 ? 24.483 -6.938 -19.904 1.00 97.69 278 PRO A N 1
ATOM 2111 C CA . PRO A 1 278 ? 24.164 -6.537 -18.535 1.00 97.69 278 PRO A CA 1
ATOM 2112 C C . PRO A 1 278 ? 25.135 -5.510 -17.932 1.00 97.69 278 PRO A C 1
ATOM 2114 O O . PRO A 1 278 ? 24.808 -4.891 -16.920 1.00 97.69 278 PRO A O 1
ATOM 2117 N N . GLN A 1 279 ? 26.325 -5.321 -18.520 1.00 97.44 279 GLN A N 1
ATOM 2118 C CA . GLN A 1 279 ? 27.332 -4.368 -18.045 1.00 97.44 279 GLN A CA 1
ATOM 2119 C C . GLN A 1 279 ? 27.331 -3.038 -18.817 1.00 97.44 279 GLN A C 1
ATOM 2121 O O . GLN A 1 279 ? 28.183 -2.187 -18.550 1.00 97.44 279 GLN A O 1
ATOM 2126 N N . SER A 1 280 ? 26.359 -2.792 -19.708 1.00 97.81 280 SER A N 1
ATOM 2127 C CA . SER A 1 280 ? 26.221 -1.478 -20.345 1.00 97.81 280 SER A CA 1
ATOM 2128 C C . SER A 1 280 ? 25.891 -0.398 -19.313 1.00 97.81 280 SER A C 1
ATOM 2130 O O . SER A 1 280 ? 24.777 -0.309 -18.793 1.00 97.81 280 SER A O 1
ATOM 2132 N N . VAL A 1 281 ? 26.874 0.458 -19.029 1.00 97.56 281 VAL A N 1
ATOM 2133 C CA . VAL A 1 281 ? 26.722 1.629 -18.149 1.00 97.56 281 VAL A CA 1
ATOM 2134 C C . VAL A 1 281 ? 25.674 2.593 -18.715 1.00 97.56 281 VAL A C 1
ATOM 2136 O O . VAL A 1 281 ? 24.843 3.098 -17.970 1.00 97.56 281 VAL A O 1
ATOM 2139 N N . SER A 1 282 ? 25.659 2.776 -20.039 1.00 97.50 282 SER A N 1
ATOM 2140 C CA . SER A 1 282 ? 24.697 3.615 -20.766 1.00 97.50 282 SER A CA 1
ATOM 2141 C C . SER A 1 282 ? 23.252 3.150 -20.546 1.00 97.50 282 SER A C 1
ATOM 2143 O O . SER A 1 282 ? 22.392 3.945 -20.159 1.00 97.50 282 SER A O 1
ATOM 2145 N N . ALA A 1 283 ? 22.991 1.847 -20.705 1.00 97.69 283 ALA A N 1
ATOM 2146 C CA . ALA A 1 283 ? 21.659 1.288 -20.502 1.00 97.69 283 ALA A CA 1
ATOM 2147 C C . ALA A 1 283 ? 21.241 1.264 -19.020 1.00 97.69 283 ALA A C 1
ATOM 2149 O O . ALA A 1 283 ? 20.091 1.578 -18.717 1.00 97.69 283 ALA A O 1
ATOM 2150 N N . ASN A 1 284 ? 22.164 0.967 -18.097 1.00 97.75 284 ASN A N 1
ATOM 2151 C CA . ASN A 1 284 ? 21.902 1.029 -16.654 1.00 97.75 284 ASN A CA 1
ATOM 2152 C C . ASN A 1 284 ? 21.572 2.464 -16.203 1.00 97.75 284 ASN A C 1
ATOM 2154 O O . ASN A 1 284 ? 20.538 2.683 -15.578 1.00 97.75 284 ASN A O 1
ATOM 2158 N N . GLU A 1 285 ? 22.380 3.461 -16.581 1.00 97.62 285 GLU A N 1
ATOM 2159 C CA . GLU A 1 285 ? 22.098 4.873 -16.291 1.00 97.62 285 GLU A CA 1
ATOM 2160 C C . GLU A 1 285 ? 20.764 5.338 -16.892 1.00 97.62 285 GLU A C 1
ATOM 2162 O O . GLU A 1 285 ? 20.016 6.075 -16.246 1.00 97.62 285 GLU A O 1
ATOM 2167 N N . GLY A 1 286 ? 20.475 4.943 -18.134 1.00 97.88 286 GLY A N 1
ATOM 2168 C CA . GLY A 1 286 ? 19.229 5.264 -18.825 1.00 97.88 286 GLY A CA 1
ATOM 2169 C C . GLY A 1 286 ? 18.005 4.671 -18.129 1.00 97.88 286 GLY A C 1
ATOM 2170 O O . GLY A 1 286 ? 17.031 5.385 -17.873 1.00 97.88 286 GLY A O 1
ATOM 2171 N N . LEU A 1 287 ? 18.082 3.397 -17.736 1.00 97.88 287 LEU A N 1
ATOM 2172 C CA . LEU A 1 287 ? 17.050 2.719 -16.956 1.00 97.88 287 LEU A CA 1
ATOM 2173 C C . LEU A 1 287 ? 16.832 3.409 -15.604 1.00 97.88 287 LEU A C 1
ATOM 2175 O O . LEU A 1 287 ? 15.693 3.739 -15.277 1.00 97.88 287 LEU A O 1
ATOM 2179 N N . THR A 1 288 ? 17.900 3.711 -14.856 1.00 96.75 288 THR A N 1
ATOM 2180 C CA . THR A 1 288 ? 17.810 4.434 -13.576 1.00 96.75 288 THR A CA 1
ATOM 2181 C C . THR A 1 288 ? 17.126 5.791 -13.750 1.00 96.75 288 THR A C 1
ATOM 2183 O O . THR A 1 288 ? 16.155 6.073 -13.052 1.00 96.75 288 THR A O 1
ATOM 2186 N N . LYS A 1 289 ? 17.560 6.609 -14.722 1.00 97.31 289 LYS A N 1
ATOM 2187 C CA . LYS A 1 289 ? 16.951 7.922 -15.018 1.00 97.31 289 LYS A CA 1
ATOM 2188 C C . LYS A 1 289 ? 15.469 7.794 -15.383 1.00 97.31 289 LYS A C 1
ATOM 2190 O O . LYS A 1 289 ? 14.663 8.617 -14.949 1.00 97.31 289 LYS A O 1
ATOM 2195 N N . THR A 1 290 ? 15.105 6.750 -16.127 1.00 98.12 290 THR A N 1
ATOM 2196 C CA . THR A 1 290 ? 13.720 6.461 -16.526 1.00 98.12 290 THR A CA 1
ATOM 2197 C C . THR A 1 290 ? 12.856 6.064 -15.329 1.00 98.12 290 THR A C 1
ATOM 2199 O O . THR A 1 290 ? 11.793 6.652 -15.131 1.00 98.12 290 THR A O 1
ATOM 2202 N N . ILE A 1 291 ? 13.329 5.153 -14.473 1.00 97.19 291 ILE A N 1
ATOM 2203 C CA . ILE A 1 291 ? 12.637 4.760 -13.237 1.00 97.19 291 ILE A CA 1
ATOM 2204 C C . ILE A 1 291 ? 12.461 5.976 -12.317 1.00 97.19 291 ILE A C 1
ATOM 2206 O O . ILE A 1 291 ? 11.346 6.238 -11.875 1.00 97.19 291 ILE A O 1
ATOM 2210 N N . THR A 1 292 ? 13.506 6.785 -12.094 1.00 96.00 292 THR A N 1
ATOM 2211 C CA . THR A 1 292 ? 13.410 8.025 -11.299 1.00 96.00 292 THR A CA 1
ATOM 2212 C C . THR A 1 292 ? 12.403 9.024 -11.882 1.00 96.00 292 THR A C 1
ATOM 2214 O O . THR A 1 292 ? 11.731 9.727 -11.127 1.00 96.00 292 THR A O 1
ATOM 2217 N N . ALA A 1 293 ? 12.267 9.106 -13.209 1.00 97.00 293 ALA A N 1
ATOM 2218 C CA . ALA A 1 293 ? 11.258 9.950 -13.845 1.00 97.00 293 ALA A CA 1
ATOM 2219 C C . ALA A 1 293 ? 9.828 9.412 -13.644 1.00 97.00 293 ALA A C 1
ATOM 2221 O O . ALA A 1 293 ? 8.926 10.213 -13.403 1.00 97.00 293 ALA A O 1
ATOM 2222 N N . ARG A 1 294 ? 9.625 8.083 -13.676 1.00 97.56 294 ARG A N 1
ATOM 2223 C CA . ARG A 1 294 ? 8.322 7.446 -13.398 1.00 97.56 294 ARG A CA 1
ATOM 2224 C C . ARG A 1 294 ? 7.911 7.556 -11.925 1.00 97.56 294 ARG A C 1
ATOM 2226 O O . ARG A 1 294 ? 6.743 7.806 -11.652 1.00 97.56 294 ARG A O 1
ATOM 2233 N N . THR A 1 295 ? 8.841 7.395 -10.981 1.00 97.62 295 THR A N 1
ATOM 2234 C CA . THR A 1 295 ? 8.523 7.377 -9.539 1.00 97.62 295 THR A CA 1
ATOM 2235 C C . THR A 1 295 ? 8.409 8.765 -8.911 1.00 97.62 295 THR A C 1
ATOM 2237 O O . THR A 1 295 ? 7.667 8.922 -7.948 1.00 97.62 295 THR A O 1
ATOM 2240 N N . ARG A 1 296 ? 9.065 9.802 -9.452 1.00 96.75 296 ARG A N 1
ATOM 2241 C CA . ARG A 1 296 ? 8.970 11.184 -8.934 1.00 96.75 296 ARG A CA 1
ATOM 2242 C C . ARG A 1 296 ? 7.533 11.718 -8.751 1.00 96.75 296 ARG A C 1
ATOM 2244 O O . ARG A 1 296 ? 7.272 12.249 -7.674 1.00 96.75 296 ARG A O 1
ATOM 2251 N N . PRO A 1 297 ? 6.606 11.632 -9.730 1.00 97.81 297 PRO A N 1
ATOM 2252 C CA . PRO A 1 297 ? 5.234 12.102 -9.523 1.00 97.81 297 PRO A CA 1
ATOM 2253 C C . PRO A 1 297 ? 4.475 11.264 -8.485 1.00 97.81 297 PRO A C 1
ATOM 2255 O O . PRO A 1 297 ? 3.694 11.826 -7.725 1.00 97.81 297 PRO A O 1
ATOM 2258 N N . LEU A 1 298 ? 4.747 9.956 -8.402 1.00 98.25 298 LEU A N 1
ATOM 2259 C CA . LEU A 1 298 ? 4.148 9.068 -7.400 1.00 98.25 298 LEU A CA 1
ATOM 2260 C C . LEU A 1 298 ? 4.614 9.446 -5.986 1.00 98.25 298 LEU A C 1
ATOM 2262 O O . LEU A 1 298 ? 3.786 9.610 -5.098 1.00 98.25 298 LEU A O 1
ATOM 2266 N N . TRP A 1 299 ? 5.914 9.698 -5.789 1.00 97.94 299 TRP A N 1
ATOM 2267 C CA . TRP A 1 299 ? 6.445 10.203 -4.517 1.00 97.94 299 TRP A CA 1
ATOM 2268 C C . TRP A 1 299 ? 5.803 11.532 -4.104 1.00 97.94 299 TRP A C 1
ATOM 2270 O O . TRP A 1 299 ? 5.438 11.698 -2.945 1.00 97.94 299 TRP A O 1
ATOM 2280 N N . SER A 1 300 ? 5.595 12.452 -5.052 1.00 97.50 300 SER A N 1
ATOM 2281 C CA . SER A 1 300 ? 4.917 13.723 -4.771 1.00 97.50 300 SER A CA 1
ATOM 2282 C C . SER A 1 300 ? 3.447 13.547 -4.368 1.00 97.50 300 SER A C 1
ATOM 2284 O O . SER A 1 300 ? 2.950 14.366 -3.599 1.00 97.50 300 SER A O 1
ATOM 2286 N N . ALA A 1 301 ? 2.757 12.519 -4.878 1.00 97.88 301 ALA A N 1
ATOM 2287 C CA . ALA A 1 301 ? 1.380 12.197 -4.497 1.00 97.88 301 ALA A CA 1
ATOM 2288 C C . ALA A 1 301 ? 1.309 11.551 -3.102 1.00 97.88 301 ALA A C 1
ATOM 2290 O O . ALA A 1 301 ? 0.450 11.911 -2.296 1.00 97.88 301 ALA A O 1
ATOM 2291 N N . VAL A 1 302 ? 2.260 10.660 -2.787 1.00 97.94 302 VAL A N 1
ATOM 2292 C CA . VAL A 1 302 ? 2.447 10.106 -1.435 1.00 97.94 302 VAL A CA 1
ATOM 2293 C C . VAL A 1 302 ? 2.639 11.239 -0.428 1.00 97.94 302 VAL A C 1
ATOM 2295 O O . VAL A 1 302 ? 1.888 11.329 0.538 1.00 97.94 302 VAL A O 1
ATOM 2298 N N . GLU A 1 303 ? 3.587 12.146 -0.678 1.00 96.56 303 GLU A N 1
ATOM 2299 C CA . GLU A 1 303 ? 3.901 13.259 0.227 1.00 96.56 303 GLU A CA 1
ATOM 2300 C C . GLU A 1 303 ? 2.719 14.219 0.442 1.00 96.56 303 GLU A C 1
ATOM 2302 O O . GLU A 1 303 ? 2.506 14.670 1.569 1.00 96.56 303 GLU A O 1
ATOM 2307 N N . SER A 1 304 ? 1.911 14.507 -0.589 1.00 96.81 304 SER A N 1
ATOM 2308 C CA . SER A 1 304 ? 0.720 15.350 -0.419 1.00 96.81 304 SER A CA 1
ATOM 2309 C C . SER A 1 304 ? -0.378 14.662 0.395 1.00 96.81 304 SER A C 1
ATOM 2311 O O . SER A 1 304 ? -0.979 15.293 1.268 1.00 96.81 304 SER A O 1
ATOM 2313 N N . ASN A 1 305 ? -0.626 13.374 0.145 1.00 97.44 305 ASN A N 1
ATOM 2314 C CA . ASN A 1 305 ? -1.761 12.657 0.725 1.00 97.44 305 ASN A CA 1
ATOM 2315 C C . ASN A 1 305 ? -1.492 12.109 2.135 1.00 97.44 305 ASN A C 1
ATOM 2317 O O . ASN A 1 305 ? -2.415 12.079 2.947 1.00 97.44 305 ASN A O 1
ATOM 2321 N N . TRP A 1 306 ? -0.242 11.772 2.475 1.00 97.00 306 TRP A N 1
ATOM 2322 C CA . TRP A 1 306 ? 0.145 11.253 3.799 1.00 97.00 306 TRP A CA 1
ATOM 2323 C C . TRP A 1 306 ? -0.306 12.158 4.959 1.00 97.00 306 TRP A C 1
ATOM 2325 O O . TRP A 1 306 ? -0.693 11.690 6.026 1.00 97.00 306 TRP A O 1
ATOM 2335 N N . SER A 1 307 ? -0.295 13.478 4.747 1.00 94.50 307 SER A N 1
ATOM 2336 C CA . SER A 1 307 ? -0.680 14.468 5.765 1.00 94.50 307 SER A CA 1
ATOM 2337 C C . SER A 1 307 ? -2.192 14.586 6.016 1.00 94.50 307 SER A C 1
ATOM 2339 O O . SER A 1 307 ? -2.598 15.195 7.007 1.00 94.50 307 SER A O 1
ATOM 2341 N N . ILE A 1 308 ? -3.030 14.021 5.138 1.00 96.12 308 ILE A N 1
ATOM 2342 C CA . ILE A 1 308 ? -4.493 14.166 5.186 1.00 96.12 308 ILE A CA 1
ATOM 2343 C C . ILE A 1 308 ? -5.114 13.214 6.222 1.00 96.12 308 ILE A C 1
ATOM 2345 O O . ILE A 1 308 ? -6.112 13.574 6.848 1.00 96.12 308 ILE A O 1
ATOM 2349 N N . ASN A 1 309 ? -4.510 12.035 6.418 1.00 92.88 309 ASN A N 1
ATOM 2350 C CA . ASN A 1 309 ? -4.961 10.965 7.317 1.00 92.88 309 ASN A CA 1
ATOM 2351 C C . ASN A 1 309 ? -6.473 10.670 7.214 1.00 92.88 309 ASN A C 1
ATOM 2353 O O . ASN A 1 309 ? -7.235 10.806 8.172 1.00 92.88 309 ASN A O 1
ATOM 2357 N N . SER A 1 310 ? -6.906 10.303 6.008 1.00 96.12 310 SER A N 1
ATOM 2358 C CA . SER A 1 310 ? -8.250 9.806 5.700 1.00 96.12 310 SER A CA 1
ATOM 2359 C C . SER A 1 310 ? -8.181 8.514 4.882 1.00 96.12 310 SER A C 1
ATOM 2361 O O . SER A 1 310 ? -7.202 8.284 4.172 1.00 96.12 310 SER A O 1
ATOM 2363 N N . GLU A 1 311 ? -9.233 7.699 4.938 1.00 94.75 311 GLU A N 1
ATOM 2364 C CA . GLU A 1 311 ? -9.346 6.417 4.225 1.00 94.75 311 GLU A CA 1
ATOM 2365 C C . GLU A 1 311 ? -9.048 6.557 2.720 1.00 94.75 311 GLU A C 1
ATOM 2367 O O . GLU A 1 311 ? -8.189 5.855 2.190 1.00 94.75 311 GLU A O 1
ATOM 2372 N N . GLN A 1 312 ? -9.655 7.548 2.051 1.00 96.44 312 GLN A N 1
ATOM 2373 C CA . GLN A 1 312 ? -9.372 7.840 0.640 1.00 96.44 312 GLN A CA 1
ATOM 2374 C C . GLN A 1 312 ? -7.890 8.182 0.418 1.00 96.44 312 GLN A C 1
ATOM 2376 O O . GLN A 1 312 ? -7.260 7.651 -0.497 1.00 96.44 312 GLN A O 1
ATOM 2381 N N . SER A 1 313 ? -7.315 9.055 1.253 1.00 97.44 313 SER A N 1
ATOM 2382 C CA . SER A 1 313 ? -5.914 9.462 1.094 1.00 97.44 313 SER A CA 1
ATOM 2383 C C . SER A 1 313 ? -4.933 8.310 1.328 1.00 97.44 313 SER A C 1
ATOM 2385 O O . SER A 1 313 ? -3.921 8.251 0.636 1.00 97.44 313 SER A O 1
ATOM 2387 N N . TRP A 1 314 ? -5.244 7.365 2.223 1.00 97.88 314 TRP A N 1
ATOM 2388 C CA . TRP A 1 314 ? -4.428 6.166 2.419 1.00 97.88 314 TRP A CA 1
ATOM 2389 C C . TRP A 1 314 ? -4.501 5.212 1.227 1.00 97.88 314 TRP A C 1
ATOM 2391 O O . TRP A 1 314 ? -3.456 4.738 0.789 1.00 97.88 314 TRP A O 1
ATOM 2401 N N . GLY A 1 315 ? -5.676 5.025 0.619 1.00 97.31 315 GLY A N 1
ATOM 2402 C CA . GLY A 1 315 ? -5.798 4.276 -0.637 1.00 97.31 315 GLY A CA 1
ATOM 2403 C C . GLY A 1 315 ? -4.989 4.886 -1.789 1.00 97.31 315 GLY A C 1
ATOM 2404 O O . GLY A 1 315 ? -4.337 4.164 -2.545 1.00 97.31 315 GLY A O 1
ATOM 2405 N N . GLU A 1 316 ? -4.956 6.217 -1.899 1.00 97.94 316 GLU A N 1
ATOM 2406 C CA . GLU A 1 316 ? -4.120 6.918 -2.885 1.00 97.94 316 GLU A CA 1
ATOM 2407 C C . GLU A 1 316 ? -2.611 6.827 -2.563 1.00 97.94 316 GLU A C 1
ATOM 2409 O O . GLU A 1 316 ? -1.796 6.684 -3.480 1.00 97.94 316 GLU A O 1
ATOM 2414 N N . VAL A 1 317 ? -2.226 6.864 -1.279 1.00 98.19 317 VAL A N 1
ATOM 2415 C CA . VAL A 1 317 ? -0.841 6.659 -0.807 1.00 98.19 317 VAL A CA 1
ATOM 2416 C C . VAL A 1 317 ? -0.359 5.239 -1.112 1.00 98.19 317 VAL A C 1
ATOM 2418 O O . VAL A 1 317 ? 0.674 5.083 -1.760 1.00 98.19 317 VAL A O 1
ATOM 2421 N N . VAL A 1 318 ? -1.106 4.213 -0.697 1.00 98.25 318 VAL A N 1
ATOM 2422 C CA . VAL A 1 318 ? -0.750 2.799 -0.890 1.00 98.25 318 VAL A CA 1
ATOM 2423 C C . VAL A 1 318 ? -0.674 2.456 -2.374 1.00 98.25 318 VAL A C 1
ATOM 2425 O O . VAL A 1 318 ? 0.353 1.955 -2.814 1.00 98.25 318 VAL A O 1
ATOM 2428 N N . SER A 1 319 ? -1.669 2.845 -3.178 1.00 98.12 319 SER A N 1
ATOM 2429 C CA . SER A 1 319 ? -1.646 2.652 -4.638 1.00 98.12 319 SER A CA 1
ATOM 2430 C C . SER A 1 319 ? -0.412 3.291 -5.301 1.00 98.12 319 SER A C 1
ATOM 2432 O O . SER A 1 319 ? 0.214 2.702 -6.188 1.00 98.12 319 SER A O 1
ATOM 2434 N N . SER A 1 320 ? 0.004 4.472 -4.828 1.00 98.38 320 SER A N 1
ATOM 2435 C CA . SER A 1 320 ? 1.220 5.140 -5.309 1.00 98.38 320 SER A CA 1
ATOM 2436 C C . SER A 1 320 ? 2.502 4.417 -4.870 1.00 98.38 320 SER A C 1
ATOM 2438 O O . SER A 1 320 ? 3.438 4.303 -5.663 1.00 98.38 320 SER A O 1
ATOM 2440 N N . LEU A 1 321 ? 2.553 3.908 -3.635 1.00 98.31 321 LEU A N 1
ATOM 2441 C CA . LEU A 1 321 ? 3.691 3.165 -3.086 1.00 98.31 321 LEU A CA 1
ATOM 2442 C C . LEU A 1 321 ? 3.834 1.770 -3.710 1.00 98.31 321 LEU A C 1
ATOM 2444 O O . LEU A 1 321 ? 4.947 1.407 -4.084 1.00 98.31 321 LEU A O 1
ATOM 2448 N N . ASP A 1 322 ? 2.741 1.035 -3.925 1.00 98.06 322 ASP A N 1
ATOM 2449 C CA . ASP A 1 322 ? 2.728 -0.235 -4.663 1.00 98.06 322 ASP A CA 1
ATOM 2450 C C . ASP A 1 322 ? 3.232 -0.045 -6.100 1.00 98.06 322 ASP A C 1
ATOM 2452 O O . ASP A 1 322 ? 4.041 -0.836 -6.596 1.00 98.06 322 ASP A O 1
ATOM 2456 N N . ALA A 1 323 ? 2.826 1.041 -6.768 1.00 97.69 323 ALA A N 1
ATOM 2457 C CA . ALA A 1 323 ? 3.314 1.383 -8.101 1.00 97.69 323 ALA A CA 1
ATOM 2458 C C . ALA A 1 323 ? 4.818 1.730 -8.111 1.00 97.69 323 ALA A C 1
ATOM 2460 O O . ALA A 1 323 ? 5.527 1.350 -9.045 1.00 97.69 323 ALA A O 1
ATOM 2461 N N . ILE A 1 324 ? 5.338 2.399 -7.074 1.00 98.06 324 ILE A N 1
ATOM 2462 C CA . ILE A 1 324 ? 6.783 2.637 -6.916 1.00 98.06 324 ILE A CA 1
ATOM 2463 C C . ILE A 1 324 ? 7.523 1.318 -6.644 1.00 98.06 324 ILE A C 1
ATOM 2465 O O . ILE A 1 324 ? 8.512 1.040 -7.320 1.00 98.06 324 ILE A O 1
ATOM 2469 N N . HIS A 1 325 ? 7.043 0.496 -5.708 1.00 97.25 325 HIS A N 1
ATOM 2470 C CA . HIS A 1 325 ? 7.654 -0.779 -5.317 1.00 97.25 325 HIS A CA 1
ATOM 2471 C C . HIS A 1 325 ? 7.689 -1.769 -6.494 1.00 97.25 325 HIS A C 1
ATOM 2473 O O . HIS A 1 325 ? 8.707 -2.413 -6.734 1.00 97.25 325 HIS A O 1
ATOM 2479 N N . SER A 1 326 ? 6.628 -1.802 -7.307 1.00 96.38 326 SER A N 1
ATOM 2480 C CA . SER A 1 326 ? 6.551 -2.593 -8.545 1.00 96.38 326 SER A CA 1
ATOM 2481 C C . SER A 1 326 ? 7.525 -2.128 -9.636 1.00 96.38 326 SER A C 1
ATOM 2483 O O . SER A 1 326 ? 7.941 -2.930 -10.471 1.00 96.38 326 SER A O 1
ATOM 2485 N N . LEU A 1 327 ? 7.896 -0.841 -9.656 1.00 95.69 327 LEU A N 1
ATOM 2486 C CA . LEU A 1 327 ? 8.894 -0.298 -10.587 1.00 95.69 327 LEU A CA 1
ATOM 2487 C C . LEU A 1 327 ? 10.330 -0.478 -10.078 1.00 95.69 327 LEU A C 1
ATOM 2489 O O . LEU A 1 327 ? 11.238 -0.689 -10.883 1.00 95.69 327 LEU A O 1
ATOM 2493 N N . ASN A 1 328 ? 10.541 -0.354 -8.766 1.00 96.25 328 ASN A N 1
ATOM 2494 C CA . ASN A 1 328 ? 11.800 -0.614 -8.080 1.00 96.25 328 ASN A CA 1
ATOM 2495 C C . ASN A 1 328 ? 11.554 -0.810 -6.562 1.00 96.25 328 ASN A C 1
ATOM 2497 O O . ASN A 1 328 ? 11.319 0.182 -5.866 1.00 96.25 328 ASN A O 1
ATOM 2501 N N . PRO A 1 329 ? 11.680 -2.032 -6.012 1.00 96.12 329 PRO A N 1
ATOM 2502 C CA . PRO A 1 329 ? 11.469 -2.284 -4.583 1.00 96.12 329 PRO A CA 1
ATOM 2503 C C . PRO A 1 329 ? 12.592 -1.718 -3.696 1.00 96.12 329 PRO A C 1
ATOM 2505 O O . PRO A 1 329 ? 12.401 -1.542 -2.495 1.00 96.12 329 PRO A O 1
ATOM 2508 N N . GLU A 1 330 ? 13.749 -1.377 -4.275 1.00 95.75 330 GLU A N 1
ATOM 2509 C CA . GLU A 1 330 ? 14.853 -0.679 -3.601 1.00 95.75 330 GLU A CA 1
ATOM 2510 C C . GLU A 1 330 ? 14.739 0.856 -3.720 1.00 95.75 330 GLU A C 1
ATOM 2512 O O . GLU A 1 330 ? 15.662 1.586 -3.357 1.00 95.75 330 GLU A O 1
ATOM 2517 N N . ALA A 1 331 ? 13.625 1.386 -4.246 1.00 95.62 331 ALA A N 1
ATOM 2518 C CA . ALA A 1 331 ? 13.431 2.828 -4.364 1.00 95.62 331 ALA A CA 1
ATOM 2519 C C . ALA A 1 331 ? 13.419 3.502 -2.985 1.00 95.62 331 ALA A C 1
ATOM 2521 O O . ALA A 1 331 ? 12.644 3.136 -2.102 1.00 95.62 331 ALA A O 1
ATOM 2522 N N . LEU A 1 332 ? 14.241 4.540 -2.831 1.00 96.31 332 LEU A N 1
ATOM 2523 C CA . LEU A 1 332 ? 14.219 5.424 -1.670 1.00 96.31 332 LEU A CA 1
ATOM 2524 C C . LEU A 1 332 ? 13.371 6.664 -1.973 1.00 96.31 332 LEU A C 1
ATOM 2526 O O . LEU A 1 332 ? 13.427 7.211 -3.080 1.00 96.31 332 LEU A O 1
ATOM 2530 N N . ASN A 1 333 ? 12.620 7.125 -0.977 1.00 94.31 333 ASN A N 1
ATOM 2531 C CA . ASN A 1 333 ? 11.926 8.405 -1.006 1.00 94.31 333 ASN A CA 1
ATOM 2532 C C . ASN A 1 333 ? 12.962 9.546 -1.160 1.00 94.31 333 ASN A C 1
ATOM 2534 O O . ASN A 1 333 ? 13.954 9.575 -0.424 1.00 94.31 333 ASN A O 1
ATOM 2538 N N . PRO A 1 334 ? 12.763 10.492 -2.098 1.00 93.38 334 PRO A N 1
ATOM 2539 C CA . PRO A 1 334 ? 13.770 11.497 -2.448 1.00 93.38 334 PRO A CA 1
ATOM 2540 C C . PRO A 1 334 ? 13.997 12.561 -1.362 1.00 93.38 334 PRO A C 1
ATOM 2542 O O . PRO A 1 334 ? 15.023 13.239 -1.391 1.00 93.38 334 PRO A O 1
ATOM 2545 N N . THR A 1 335 ? 13.059 12.713 -0.428 1.00 93.38 335 THR A N 1
ATOM 2546 C CA . THR A 1 335 ? 13.051 13.755 0.605 1.00 93.38 335 THR A CA 1
ATOM 2547 C C . THR A 1 335 ? 13.672 13.267 1.915 1.00 93.38 335 THR A C 1
ATOM 2549 O O . THR A 1 335 ? 14.378 14.027 2.577 1.00 93.38 335 THR A O 1
ATOM 2552 N N . ASN A 1 336 ? 13.445 12.002 2.293 1.00 93.44 336 ASN A N 1
ATOM 2553 C CA . ASN A 1 336 ? 13.871 11.448 3.588 1.00 93.44 336 ASN A CA 1
ATOM 2554 C C . ASN A 1 336 ? 14.711 10.155 3.512 1.00 93.44 336 ASN A C 1
ATOM 2556 O O . ASN A 1 336 ? 15.147 9.659 4.547 1.00 93.44 336 ASN A O 1
ATOM 2560 N N . SER A 1 337 ? 15.000 9.635 2.312 1.00 95.69 337 SER A N 1
ATOM 2561 C CA . SER A 1 337 ? 15.790 8.409 2.072 1.00 95.69 337 SER A CA 1
ATOM 2562 C C . SER A 1 337 ? 15.216 7.106 2.658 1.00 95.69 337 SER A C 1
ATOM 2564 O O . SER A 1 337 ? 15.917 6.095 2.675 1.00 95.69 337 SER A O 1
ATOM 2566 N N . ILE A 1 338 ? 13.959 7.089 3.114 1.00 95.75 338 ILE A N 1
ATOM 2567 C CA . ILE A 1 338 ? 13.286 5.867 3.585 1.00 95.75 338 ILE A CA 1
ATOM 2568 C C . ILE A 1 338 ? 12.920 4.995 2.372 1.00 95.75 338 ILE A C 1
ATOM 2570 O O . ILE A 1 338 ? 12.513 5.518 1.335 1.00 95.75 338 ILE A O 1
ATOM 2574 N N . SER A 1 339 ? 13.061 3.672 2.478 1.00 97.25 339 SER A N 1
ATOM 2575 C CA . SER A 1 339 ? 12.705 2.746 1.396 1.00 97.25 339 SER A CA 1
ATOM 2576 C C . SER A 1 339 ? 11.193 2.657 1.173 1.00 97.25 339 SER A C 1
ATOM 2578 O O . SER A 1 339 ? 10.401 2.723 2.115 1.00 97.25 339 SER A O 1
ATOM 2580 N N . VAL A 1 340 ? 10.788 2.451 -0.084 1.00 97.88 340 VAL A N 1
ATOM 2581 C CA . VAL A 1 340 ? 9.380 2.282 -0.469 1.00 97.88 340 VAL A CA 1
ATOM 2582 C C . VAL A 1 340 ? 8.716 1.132 0.282 1.00 97.88 340 VAL A C 1
ATOM 2584 O O . VAL A 1 340 ? 7.603 1.298 0.756 1.00 97.88 340 VAL A O 1
ATOM 2587 N N . THR A 1 341 ? 9.409 0.009 0.477 1.00 98.00 341 THR A N 1
ATOM 2588 C CA . THR A 1 341 ? 8.883 -1.157 1.206 1.00 98.00 341 THR A CA 1
ATOM 2589 C C . THR A 1 341 ? 8.534 -0.828 2.660 1.00 98.00 341 THR A C 1
ATOM 2591 O O . THR A 1 341 ? 7.532 -1.323 3.165 1.00 98.00 341 THR A O 1
ATOM 2594 N N . LEU A 1 342 ? 9.315 0.039 3.320 1.00 97.31 342 LEU A N 1
ATOM 2595 C CA . LEU A 1 342 ? 9.024 0.486 4.684 1.00 97.31 342 LEU A CA 1
ATOM 2596 C C . LEU A 1 342 ? 7.884 1.515 4.706 1.00 97.31 342 LEU A C 1
ATOM 2598 O O . LEU A 1 342 ? 6.948 1.342 5.474 1.00 97.31 342 LEU A O 1
ATOM 2602 N N . GLN A 1 343 ? 7.881 2.515 3.813 1.00 97.62 343 GLN A N 1
ATOM 2603 C CA . GLN A 1 343 ? 6.746 3.453 3.735 1.00 97.62 343 GLN A CA 1
ATOM 2604 C C . GLN A 1 343 ? 5.427 2.754 3.360 1.00 97.62 343 GLN A C 1
ATOM 2606 O O . GLN A 1 343 ? 4.373 3.163 3.835 1.00 97.62 343 GLN A O 1
ATOM 2611 N N . LEU A 1 344 ? 5.471 1.698 2.541 1.00 98.31 344 LEU A N 1
ATOM 2612 C CA . LEU A 1 344 ? 4.313 0.881 2.167 1.00 98.31 344 LEU A CA 1
ATOM 2613 C C . LEU A 1 344 ? 3.785 0.071 3.360 1.00 98.31 344 LEU A C 1
ATOM 2615 O O . LEU A 1 344 ? 2.587 0.097 3.624 1.00 98.31 344 LEU A O 1
ATOM 2619 N N . HIS A 1 345 ? 4.673 -0.585 4.113 1.00 98.19 345 HIS A N 1
ATOM 2620 C CA . HIS A 1 345 ? 4.337 -1.254 5.375 1.00 98.19 345 HIS A CA 1
ATOM 2621 C C . HIS A 1 345 ? 3.683 -0.288 6.374 1.00 98.19 345 HIS A C 1
ATOM 2623 O O . HIS A 1 345 ? 2.599 -0.564 6.889 1.00 98.19 345 HIS A O 1
ATOM 2629 N N . ASP A 1 346 ? 4.302 0.873 6.593 1.00 97.62 346 ASP A N 1
ATOM 2630 C CA . ASP A 1 346 ? 3.822 1.874 7.546 1.00 97.62 346 ASP A CA 1
ATOM 2631 C C . ASP A 1 346 ? 2.473 2.479 7.103 1.00 97.62 346 ASP A C 1
ATOM 2633 O O . ASP A 1 346 ? 1.611 2.744 7.941 1.00 97.62 346 ASP A O 1
ATOM 2637 N N . ALA A 1 347 ? 2.249 2.639 5.791 1.00 98.06 347 ALA A N 1
ATOM 2638 C CA . ALA A 1 347 ? 0.972 3.081 5.227 1.00 98.06 347 ALA A CA 1
ATOM 2639 C C . ALA A 1 347 ? -0.139 2.027 5.367 1.00 98.06 347 ALA A C 1
ATOM 2641 O O . ALA A 1 347 ? -1.264 2.380 5.715 1.00 98.06 347 ALA A O 1
ATOM 2642 N N . TYR A 1 348 ? 0.163 0.741 5.148 1.00 98.50 348 TYR A N 1
ATOM 2643 C CA . TYR A 1 348 ? -0.787 -0.351 5.387 1.00 98.50 348 TYR A CA 1
ATOM 2644 C C . TYR A 1 348 ? -1.177 -0.446 6.872 1.00 98.50 348 TYR A C 1
ATOM 2646 O O . TYR A 1 348 ? -2.360 -0.593 7.174 1.00 98.50 348 TYR A O 1
ATOM 2654 N N . ILE A 1 349 ? -0.227 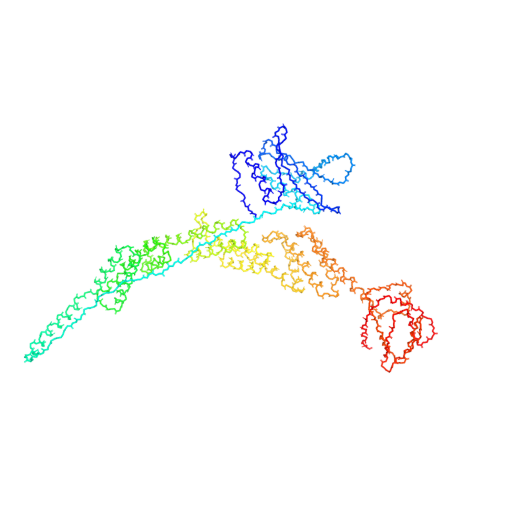-0.278 7.804 1.00 98.06 349 ILE A N 1
ATOM 2655 C CA . ILE A 1 349 ? -0.540 -0.167 9.239 1.00 98.06 349 ILE A CA 1
ATOM 2656 C C . ILE A 1 349 ? -1.448 1.039 9.504 1.00 98.06 349 ILE A C 1
ATOM 2658 O O . ILE A 1 349 ? -2.506 0.872 10.102 1.00 98.06 349 ILE A O 1
ATOM 2662 N N . ALA A 1 350 ? -1.079 2.240 9.049 1.00 97.19 350 ALA A N 1
ATOM 2663 C CA . ALA A 1 350 ? -1.844 3.455 9.336 1.00 97.19 350 ALA A CA 1
ATOM 2664 C C . ALA A 1 350 ? -3.271 3.431 8.749 1.00 97.19 350 ALA A C 1
ATOM 2666 O O . ALA A 1 350 ? -4.198 3.978 9.349 1.00 97.19 350 ALA A O 1
ATOM 2667 N N . TRP A 1 351 ? -3.468 2.766 7.606 1.00 97.88 351 TRP A N 1
ATOM 2668 C CA . TRP A 1 351 ? -4.791 2.556 7.016 1.00 97.88 351 TRP A CA 1
ATOM 2669 C C . TRP A 1 351 ? -5.607 1.504 7.784 1.00 97.88 351 TRP A C 1
ATOM 2671 O O . TRP A 1 351 ? -6.792 1.725 8.047 1.00 97.88 351 TRP A O 1
ATOM 2681 N N . GLY A 1 352 ? -4.973 0.405 8.211 1.00 97.62 352 GLY A N 1
ATOM 2682 C CA . GLY A 1 352 ? -5.586 -0.593 9.091 1.00 97.62 352 GLY A CA 1
ATOM 2683 C C . GLY A 1 352 ? -6.032 0.008 10.426 1.00 97.62 352 GLY A C 1
ATOM 2684 O O . GLY A 1 352 ? -7.170 -0.192 10.847 1.00 97.62 352 GLY A O 1
ATOM 2685 N N . ASP A 1 353 ? -5.183 0.833 11.039 1.00 96.69 353 ASP A N 1
ATOM 2686 C CA . ASP A 1 353 ? -5.468 1.542 12.291 1.00 96.69 353 ASP A CA 1
ATOM 2687 C C . ASP A 1 353 ? -6.686 2.462 12.159 1.00 96.69 353 ASP A C 1
ATOM 2689 O O . ASP A 1 353 ? -7.564 2.464 13.020 1.00 96.69 353 ASP A O 1
ATOM 2693 N N . LEU A 1 354 ? -6.761 3.224 11.062 1.00 96.25 354 LEU A N 1
ATOM 2694 C CA . LEU A 1 354 ? -7.863 4.148 10.796 1.00 96.25 354 LEU A CA 1
ATOM 2695 C C . LEU A 1 354 ? -9.198 3.426 10.544 1.00 96.25 354 LEU A C 1
ATOM 2697 O O . LEU A 1 354 ? -10.252 3.959 10.886 1.00 96.25 354 LEU A O 1
ATOM 2701 N N . THR A 1 355 ? -9.159 2.235 9.941 1.00 97.00 355 THR A N 1
ATOM 2702 C CA . THR A 1 355 ? -10.355 1.454 9.574 1.00 97.00 355 THR A CA 1
ATOM 2703 C C . THR A 1 355 ? -10.855 0.533 10.689 1.00 97.00 355 THR A C 1
ATOM 2705 O O . THR A 1 355 ? -12.015 0.133 10.645 1.00 97.00 355 THR A O 1
ATOM 2708 N N . LEU A 1 356 ? -10.050 0.257 11.723 1.00 96.31 356 LEU A N 1
ATOM 2709 C CA . LEU A 1 356 ? -10.329 -0.718 12.793 1.00 96.31 356 LEU A CA 1
ATOM 2710 C C . LEU A 1 356 ? -11.685 -0.552 13.513 1.00 96.31 356 LEU A C 1
ATOM 2712 O O . LEU A 1 356 ? -12.222 -1.530 14.028 1.00 96.31 356 LEU A O 1
ATOM 2716 N N . ASP A 1 357 ? -12.243 0.661 13.580 1.00 92.06 357 ASP A N 1
ATOM 2717 C CA . ASP A 1 357 ? -13.548 0.914 14.219 1.00 92.06 357 ASP A CA 1
ATOM 2718 C C . ASP A 1 357 ? -14.731 0.891 13.231 1.00 92.06 357 ASP A C 1
ATOM 2720 O O . ASP A 1 357 ? -15.852 0.547 13.605 1.00 92.06 357 ASP A O 1
ATOM 2724 N N . SER A 1 358 ? -14.493 1.243 11.962 1.00 95.50 358 SER A N 1
ATOM 2725 C CA . SER A 1 358 ? -15.529 1.383 10.929 1.00 95.50 358 SER A CA 1
ATOM 2726 C C . SER A 1 358 ? -15.701 0.141 10.055 1.00 95.50 358 SER A C 1
ATOM 2728 O O . SER A 1 358 ? -16.826 -0.188 9.687 1.00 95.50 358 SER A O 1
ATOM 2730 N N . ASP A 1 359 ? -14.599 -0.533 9.726 1.00 97.38 359 ASP A N 1
ATOM 2731 C CA . ASP A 1 359 ? -14.551 -1.781 8.964 1.00 97.38 359 ASP A CA 1
ATOM 2732 C C . ASP A 1 359 ? -13.360 -2.645 9.445 1.00 97.38 359 ASP A C 1
ATOM 2734 O O . ASP A 1 359 ? -12.249 -2.566 8.908 1.00 97.38 359 ASP A O 1
ATOM 2738 N N . PRO A 1 360 ? -13.574 -3.484 10.477 1.00 96.38 360 PRO A N 1
ATOM 2739 C CA . PRO A 1 360 ? -12.566 -4.423 10.962 1.00 96.38 360 PRO A CA 1
ATOM 2740 C C . PRO A 1 360 ? -12.070 -5.433 9.920 1.00 96.38 360 PRO A C 1
ATOM 2742 O O . PRO A 1 360 ? -10.949 -5.923 10.041 1.00 96.38 360 PRO A O 1
ATOM 2745 N N . GLN A 1 361 ? -12.881 -5.755 8.906 1.00 97.38 361 GLN A N 1
ATOM 2746 C CA . GLN A 1 361 ? -12.514 -6.711 7.861 1.00 97.38 361 GLN A CA 1
ATOM 2747 C C . GLN A 1 361 ? -11.488 -6.083 6.909 1.00 97.38 361 GLN A C 1
ATOM 2749 O O . GLN A 1 361 ? -10.445 -6.685 6.655 1.00 97.38 361 GLN A O 1
ATOM 2754 N N . ALA A 1 362 ? -11.724 -4.843 6.468 1.00 97.12 362 ALA A N 1
ATOM 2755 C CA . ALA A 1 362 ? -10.732 -4.062 5.730 1.00 97.12 362 ALA A CA 1
ATOM 2756 C C . ALA A 1 362 ? -9.453 -3.845 6.560 1.00 97.12 362 ALA A C 1
ATOM 2758 O O . ALA A 1 362 ? -8.347 -4.031 6.055 1.00 97.12 362 ALA A O 1
ATOM 2759 N N . SER A 1 363 ? -9.595 -3.542 7.857 1.00 97.31 363 SER A N 1
ATOM 2760 C CA . SER A 1 363 ? -8.471 -3.389 8.790 1.00 97.31 363 SER A CA 1
ATOM 2761 C C . SER A 1 363 ? -7.576 -4.639 8.841 1.00 97.31 363 SER A C 1
ATOM 2763 O O . SER A 1 363 ? -6.361 -4.542 8.644 1.00 97.31 363 SER A O 1
ATOM 2765 N N . ALA A 1 364 ? -8.168 -5.832 8.987 1.00 97.62 364 ALA A N 1
ATOM 2766 C CA . ALA A 1 364 ? -7.441 -7.103 8.948 1.00 97.62 364 ALA A CA 1
ATOM 2767 C C . ALA A 1 364 ? -6.758 -7.366 7.591 1.00 97.62 364 ALA A C 1
ATOM 2769 O O . ALA A 1 364 ? -5.628 -7.855 7.556 1.00 97.62 364 ALA A O 1
ATOM 2770 N N . GLU A 1 365 ? -7.403 -7.018 6.474 1.00 97.94 365 GLU A N 1
ATOM 2771 C CA . GLU A 1 365 ? -6.824 -7.150 5.129 1.00 97.94 365 GLU A CA 1
ATOM 2772 C C . GLU A 1 365 ? -5.624 -6.207 4.919 1.00 97.94 365 GLU A C 1
ATOM 2774 O O . GLU A 1 365 ? -4.611 -6.617 4.344 1.00 97.94 365 GLU A O 1
ATOM 2779 N N . HIS A 1 366 ? -5.670 -4.984 5.458 1.00 98.06 366 HIS A N 1
ATOM 2780 C CA . HIS A 1 366 ? -4.535 -4.057 5.457 1.00 98.06 366 HIS A CA 1
ATOM 2781 C C . HIS A 1 366 ? -3.367 -4.562 6.324 1.00 98.06 366 HIS A C 1
ATOM 2783 O O . HIS A 1 366 ? -2.218 -4.532 5.876 1.00 98.06 366 HIS A O 1
ATOM 2789 N N . TYR A 1 367 ? -3.628 -5.103 7.520 1.00 98.19 367 TYR A N 1
ATOM 2790 C CA . TYR A 1 367 ? -2.573 -5.716 8.340 1.00 98.19 367 TYR A CA 1
ATOM 2791 C C . TYR A 1 367 ? -1.972 -6.966 7.678 1.00 98.19 367 TYR A C 1
ATOM 2793 O O . TYR A 1 367 ? -0.753 -7.137 7.691 1.00 98.19 367 TYR A O 1
ATOM 2801 N N . ALA A 1 368 ? -2.777 -7.801 7.015 1.00 97.81 368 ALA A N 1
ATOM 2802 C CA . ALA A 1 368 ? -2.273 -8.946 6.255 1.00 97.81 368 ALA A CA 1
ATOM 2803 C C . ALA A 1 368 ? -1.351 -8.519 5.091 1.00 97.81 368 ALA A C 1
ATOM 2805 O O . ALA A 1 368 ? -0.342 -9.181 4.828 1.00 97.81 368 ALA A O 1
ATOM 2806 N N . ALA A 1 369 ? -1.647 -7.392 4.432 1.00 97.81 369 ALA A N 1
ATOM 2807 C CA . ALA A 1 369 ? -0.777 -6.804 3.414 1.00 97.81 369 ALA A CA 1
ATOM 2808 C C . ALA A 1 369 ? 0.541 -6.261 4.004 1.00 97.81 369 ALA A C 1
ATOM 2810 O O . ALA A 1 369 ? 1.607 -6.530 3.447 1.00 97.81 369 ALA A O 1
ATOM 2811 N N . ALA A 1 370 ? 0.507 -5.589 5.163 1.00 97.88 370 ALA A N 1
ATOM 2812 C CA . ALA A 1 370 ? 1.722 -5.184 5.881 1.00 97.88 370 ALA A CA 1
ATOM 2813 C C . ALA A 1 370 ? 2.592 -6.397 6.270 1.00 97.88 370 ALA A C 1
ATOM 2815 O O . ALA A 1 370 ? 3.803 -6.396 6.038 1.00 97.88 370 ALA A O 1
ATOM 2816 N N . LEU A 1 371 ? 1.977 -7.465 6.792 1.00 97.31 371 LEU A N 1
ATOM 2817 C CA . LEU A 1 371 ? 2.665 -8.685 7.229 1.00 97.31 371 LEU A CA 1
ATOM 2818 C C . LEU A 1 371 ? 3.377 -9.398 6.066 1.00 97.31 371 LEU A C 1
ATOM 2820 O O . LEU A 1 371 ? 4.467 -9.949 6.243 1.00 97.31 371 LEU A O 1
ATOM 2824 N N . ALA A 1 372 ? 2.801 -9.349 4.861 1.00 97.44 372 ALA A N 1
ATOM 2825 C CA . ALA A 1 372 ? 3.392 -9.924 3.653 1.00 97.44 372 ALA A CA 1
ATOM 2826 C C . ALA A 1 372 ? 4.738 -9.277 3.259 1.00 97.44 372 ALA A C 1
ATOM 2828 O O . ALA A 1 372 ? 5.555 -9.932 2.606 1.00 97.44 372 ALA A O 1
ATOM 2829 N N . LEU A 1 373 ? 5.004 -8.038 3.694 1.00 96.56 373 LEU A N 1
ATOM 2830 C CA . LEU A 1 373 ? 6.270 -7.325 3.470 1.00 96.56 373 LEU A CA 1
ATOM 2831 C C . LEU A 1 373 ? 7.390 -7.755 4.439 1.00 96.56 373 LEU A C 1
ATOM 2833 O O . LEU A 1 373 ? 8.542 -7.374 4.242 1.00 96.56 373 LEU A O 1
ATOM 2837 N N . GLN A 1 374 ? 7.074 -8.568 5.458 1.00 97.38 374 GLN A N 1
ATOM 2838 C CA . GLN A 1 374 ? 8.014 -9.149 6.436 1.00 97.38 374 GLN A CA 1
ATOM 2839 C C . GLN A 1 374 ? 8.813 -8.122 7.266 1.00 97.38 374 GLN A C 1
ATOM 2841 O O . GLN A 1 374 ? 9.849 -8.448 7.851 1.00 97.38 374 GLN A O 1
ATOM 2846 N N . ILE A 1 375 ? 8.308 -6.892 7.355 1.00 95.56 375 ILE A N 1
ATOM 2847 C CA . ILE A 1 375 ? 8.750 -5.860 8.299 1.00 95.56 375 ILE A CA 1
ATOM 2848 C C . ILE A 1 375 ? 7.918 -6.017 9.586 1.00 95.56 375 ILE A C 1
ATOM 2850 O O . ILE A 1 375 ? 6.764 -6.424 9.511 1.00 95.56 375 ILE A O 1
ATOM 2854 N N . ASP A 1 376 ? 8.557 -5.802 10.745 1.00 96.38 376 ASP A N 1
ATOM 2855 C CA . ASP A 1 376 ? 8.042 -6.010 12.117 1.00 96.38 376 ASP A CA 1
ATOM 2856 C C . ASP A 1 376 ? 6.800 -6.930 12.248 1.00 96.38 376 ASP A C 1
ATOM 2858 O O . ASP A 1 376 ? 5.707 -6.493 12.629 1.00 96.38 376 ASP A O 1
ATOM 2862 N N . PRO A 1 377 ? 6.947 -8.239 11.959 1.00 96.44 377 PRO A N 1
ATOM 2863 C CA . PRO A 1 377 ? 5.816 -9.159 11.963 1.00 96.44 377 PRO A CA 1
ATOM 2864 C C . PRO A 1 377 ? 5.205 -9.350 13.357 1.00 96.44 377 PRO A C 1
ATOM 2866 O O . PRO A 1 377 ? 4.087 -9.847 13.454 1.00 96.44 377 PRO A O 1
ATOM 2869 N N . VAL A 1 378 ? 5.903 -8.970 14.436 1.00 96.25 378 VAL A N 1
ATOM 2870 C CA . VAL A 1 378 ? 5.373 -9.043 15.806 1.00 96.25 378 VAL A CA 1
ATOM 2871 C C . VAL A 1 378 ? 4.336 -7.942 16.013 1.00 96.25 378 VAL A C 1
ATOM 2873 O O . VAL A 1 378 ? 3.199 -8.251 16.366 1.00 96.25 378 VAL A O 1
ATOM 2876 N N . LEU A 1 379 ? 4.693 -6.689 15.705 1.00 95.31 379 LEU A N 1
ATOM 2877 C CA . LEU A 1 379 ? 3.774 -5.552 15.775 1.00 95.31 379 LEU A CA 1
ATOM 2878 C C . LEU A 1 379 ? 2.539 -5.764 14.888 1.00 95.31 379 LEU A C 1
ATOM 2880 O O . LEU A 1 379 ? 1.417 -5.505 15.318 1.00 95.31 379 LEU A O 1
ATOM 2884 N N . VAL A 1 380 ? 2.728 -6.252 13.658 1.00 96.81 380 VAL A N 1
ATOM 2885 C CA . VAL A 1 380 ? 1.605 -6.474 12.734 1.00 96.81 380 VAL A CA 1
ATOM 2886 C C . VAL A 1 380 ? 0.702 -7.624 13.198 1.00 96.81 380 VAL A C 1
ATOM 2888 O O . VAL A 1 380 ? -0.517 -7.502 13.102 1.00 96.81 380 VAL A O 1
ATOM 2891 N N . THR A 1 381 ? 1.256 -8.699 13.775 1.00 96.25 381 THR A N 1
ATOM 2892 C CA . THR A 1 381 ? 0.447 -9.799 14.339 1.00 96.25 381 THR A CA 1
ATOM 2893 C C . THR A 1 381 ? -0.395 -9.333 15.533 1.00 96.25 381 THR A C 1
ATOM 2895 O O . THR A 1 381 ? -1.550 -9.733 15.654 1.00 96.25 381 THR A O 1
ATOM 2898 N N . GLU A 1 382 ? 0.137 -8.456 16.393 1.00 95.00 382 GLU A N 1
ATOM 2899 C CA . GLU A 1 382 ? -0.629 -7.868 17.504 1.00 95.00 382 GLU A CA 1
ATOM 2900 C C . GLU A 1 382 ? -1.810 -7.029 16.987 1.00 95.00 382 GLU A C 1
ATOM 2902 O O . GLU A 1 382 ? -2.945 -7.205 17.432 1.00 95.00 382 GLU A O 1
ATOM 2907 N N . ARG A 1 383 ? -1.572 -6.176 15.981 1.00 96.69 383 ARG A N 1
ATOM 2908 C CA . ARG A 1 383 ? -2.618 -5.376 15.316 1.00 96.69 383 ARG A CA 1
ATOM 2909 C C . ARG A 1 383 ? -3.676 -6.241 14.630 1.00 96.69 383 ARG A C 1
ATOM 2911 O O . ARG A 1 383 ? -4.865 -5.956 14.747 1.00 96.69 383 ARG A O 1
ATOM 2918 N N . GLN A 1 384 ? -3.263 -7.329 13.981 1.00 97.19 384 GLN A N 1
ATOM 2919 C CA . GLN A 1 384 ? -4.189 -8.283 13.377 1.00 97.19 384 GLN A CA 1
ATOM 2920 C C . GLN A 1 384 ? -5.071 -8.974 14.431 1.00 97.19 384 GLN A C 1
ATOM 2922 O O . GLN A 1 384 ? -6.272 -9.092 14.212 1.00 97.19 384 GLN A O 1
ATOM 2927 N N . GLY A 1 385 ? -4.529 -9.332 15.601 1.00 95.44 385 GLY A N 1
ATOM 2928 C CA . GLY A 1 385 ? -5.319 -9.884 16.711 1.00 95.44 385 GLY A CA 1
ATOM 2929 C C . GLY A 1 385 ? -6.424 -8.938 17.206 1.00 95.44 385 GLY A C 1
ATOM 2930 O O . GLY A 1 385 ? -7.540 -9.380 17.479 1.00 95.44 385 GLY A O 1
ATOM 2931 N N . TRP A 1 386 ? -6.159 -7.627 17.239 1.00 96.38 386 TRP A N 1
ATOM 2932 C CA . TRP A 1 386 ? -7.186 -6.618 17.529 1.00 96.38 386 TRP A CA 1
ATOM 2933 C C . TRP A 1 386 ? -8.293 -6.576 16.468 1.00 96.38 386 TRP A C 1
ATOM 2935 O O . TRP A 1 386 ? -9.470 -6.493 16.824 1.00 96.38 386 TRP A O 1
ATOM 2945 N N . ALA A 1 387 ? -7.942 -6.671 15.182 1.00 96.94 387 ALA A N 1
ATOM 2946 C CA . ALA A 1 387 ? -8.926 -6.752 14.105 1.00 96.94 387 ALA A CA 1
ATOM 2947 C C . ALA A 1 387 ? -9.739 -8.059 14.170 1.00 96.94 387 ALA A C 1
ATOM 2949 O O . ALA A 1 387 ? -10.960 -8.015 14.055 1.00 96.94 387 ALA A O 1
ATOM 2950 N N . ASP A 1 388 ? -9.112 -9.203 14.461 1.00 95.94 388 ASP A N 1
ATOM 2951 C CA . ASP A 1 388 ? -9.800 -10.490 14.627 1.00 95.94 388 ASP A CA 1
ATOM 2952 C C . ASP A 1 388 ? -10.806 -10.461 15.798 1.00 95.94 388 ASP A C 1
ATOM 2954 O O . ASP A 1 388 ? -11.928 -10.965 15.670 1.00 95.94 388 ASP A O 1
ATOM 2958 N N . TRP A 1 389 ? -10.463 -9.828 16.929 1.00 95.31 389 TRP A N 1
ATOM 2959 C CA . TRP A 1 389 ? -11.411 -9.584 18.027 1.00 95.31 389 TRP A CA 1
ATOM 2960 C C . TRP A 1 389 ? -12.542 -8.631 17.628 1.00 95.31 389 TRP A C 1
ATOM 2962 O O . TRP A 1 389 ? -13.687 -8.862 18.019 1.00 95.31 389 TRP A O 1
ATOM 2972 N N . ALA A 1 390 ? -12.260 -7.598 16.833 1.00 95.25 390 ALA A N 1
ATOM 2973 C CA . ALA A 1 390 ? -13.257 -6.647 16.346 1.00 95.25 390 ALA A CA 1
ATOM 2974 C C . ALA A 1 390 ? -14.243 -7.284 15.344 1.00 95.25 390 ALA A C 1
ATOM 2976 O O . ALA A 1 390 ? -15.456 -7.124 15.494 1.00 95.25 390 ALA A O 1
ATOM 2977 N N . ILE A 1 391 ? -13.746 -8.077 14.385 1.00 95.25 391 ILE A N 1
ATOM 2978 C CA . ILE A 1 391 ? -14.552 -8.882 13.451 1.00 95.25 391 ILE A CA 1
ATOM 2979 C C . ILE A 1 391 ? -15.446 -9.842 14.239 1.00 95.25 391 ILE A C 1
ATOM 2981 O O . ILE A 1 391 ? -16.659 -9.882 14.021 1.00 95.25 391 ILE A O 1
ATOM 2985 N N . ARG A 1 392 ? -14.873 -10.582 15.201 1.00 94.00 392 ARG A N 1
ATOM 2986 C CA . ARG A 1 392 ? -15.641 -11.477 16.080 1.00 94.00 392 ARG A CA 1
ATOM 2987 C C . ARG A 1 392 ? -16.712 -10.707 16.844 1.00 94.00 392 ARG A C 1
ATOM 2989 O O . ARG A 1 392 ? -17.859 -11.124 16.816 1.00 94.00 392 ARG A O 1
ATOM 2996 N N . LEU A 1 393 ? -16.389 -9.571 17.460 1.00 93.25 393 LEU A N 1
ATOM 2997 C CA . LEU A 1 393 ? -17.348 -8.766 18.221 1.00 93.25 393 LEU A CA 1
ATOM 2998 C C . LEU A 1 393 ? -18.525 -8.249 17.371 1.00 93.25 393 LEU A C 1
ATOM 3000 O O . LEU A 1 393 ? -19.635 -8.144 17.888 1.00 93.25 393 LEU A O 1
ATOM 3004 N N . GLN A 1 394 ? -18.306 -7.948 16.086 1.00 92.19 394 GLN A N 1
ATOM 3005 C CA . GLN A 1 394 ? -19.369 -7.526 15.164 1.00 92.19 394 GLN A CA 1
ATOM 3006 C C . GLN A 1 394 ? -20.204 -8.693 14.603 1.00 92.19 394 GLN A C 1
ATOM 3008 O O . GLN A 1 394 ? -21.395 -8.515 14.346 1.00 92.19 394 GLN A O 1
ATOM 3013 N N . ALA A 1 395 ? -19.601 -9.867 14.390 1.00 88.94 395 ALA A N 1
ATOM 3014 C CA . ALA A 1 395 ? -20.247 -11.016 13.745 1.00 88.94 395 ALA A CA 1
ATOM 3015 C C . ALA A 1 395 ? -20.849 -12.051 14.718 1.00 88.94 395 ALA A C 1
ATOM 3017 O O . ALA A 1 395 ? -21.674 -12.867 14.306 1.00 88.94 395 ALA A O 1
ATOM 3018 N N . ALA A 1 396 ? -20.413 -12.044 15.978 1.00 83.88 396 ALA A N 1
ATOM 3019 C CA . ALA A 1 396 ? -20.699 -13.067 16.977 1.00 83.88 396 ALA A CA 1
ATOM 3020 C C . ALA A 1 396 ? -22.184 -13.212 17.337 1.00 83.88 396 ALA A C 1
ATOM 3022 O O . ALA A 1 396 ? -22.894 -12.229 17.571 1.00 83.88 396 ALA A O 1
ATOM 3023 N N . ASP A 1 397 ? -22.621 -14.463 17.514 1.00 87.75 397 ASP A N 1
ATOM 3024 C CA . ASP A 1 397 ? -23.815 -14.747 18.306 1.00 87.75 397 ASP A CA 1
ATOM 3025 C C . ASP A 1 397 ? -23.504 -14.751 19.819 1.00 87.75 397 ASP A C 1
ATOM 3027 O O . ASP A 1 397 ? -22.380 -14.511 20.266 1.00 87.75 397 ASP A O 1
ATOM 3031 N N . ALA A 1 398 ? -24.525 -15.001 20.640 1.00 85.25 398 ALA A N 1
ATOM 3032 C CA . ALA A 1 398 ? -24.401 -15.053 22.093 1.00 85.25 398 ALA A CA 1
ATOM 3033 C C . ALA A 1 398 ? -23.259 -15.972 22.596 1.00 85.25 398 ALA A C 1
ATOM 3035 O O . ALA A 1 398 ? -22.533 -15.598 23.516 1.00 85.25 398 ALA A O 1
ATOM 3036 N N . ALA A 1 399 ? -23.077 -17.159 22.016 1.00 88.12 399 ALA A N 1
ATOM 3037 C CA . ALA A 1 399 ? -22.028 -18.089 22.426 1.00 88.12 399 ALA A CA 1
ATOM 3038 C C . ALA A 1 399 ? -20.626 -17.584 22.042 1.00 88.12 399 ALA A C 1
ATOM 3040 O O . ALA A 1 399 ? -19.686 -17.723 22.829 1.00 88.12 399 ALA A O 1
ATOM 3041 N N . ASP A 1 400 ? -20.497 -16.948 20.877 1.00 90.44 400 ASP A N 1
ATOM 3042 C CA . ASP A 1 400 ? -19.228 -16.402 20.390 1.00 90.44 400 ASP A CA 1
ATOM 3043 C C . ASP A 1 400 ? -18.757 -15.196 21.224 1.00 90.44 400 ASP A C 1
ATOM 3045 O O . ASP A 1 400 ? -17.573 -15.124 21.574 1.00 90.44 400 ASP A O 1
ATOM 3049 N N . VAL A 1 401 ? -19.657 -14.278 21.624 1.00 90.00 401 VAL A N 1
ATOM 3050 C CA . VAL A 1 401 ? -19.265 -13.160 22.512 1.00 90.00 401 VAL A CA 1
ATOM 3051 C C . VAL A 1 401 ? -18.908 -13.667 23.913 1.00 90.00 401 VAL A C 1
ATOM 3053 O O . VAL A 1 401 ? -17.963 -13.165 24.515 1.00 90.00 401 VAL A O 1
ATOM 3056 N N . ALA A 1 402 ? -19.594 -14.692 24.431 1.00 90.88 402 ALA A N 1
ATOM 3057 C CA . ALA A 1 402 ? -19.245 -15.294 25.722 1.00 90.88 402 ALA A CA 1
ATOM 3058 C C . ALA A 1 402 ? -17.827 -15.904 25.721 1.00 90.88 402 ALA A C 1
ATOM 3060 O O . ALA A 1 402 ? -17.088 -15.753 26.697 1.00 90.88 402 ALA A O 1
ATOM 3061 N N . ALA A 1 403 ? -17.415 -16.533 24.614 1.00 93.56 403 ALA A N 1
ATOM 3062 C CA . ALA A 1 403 ? -16.044 -17.009 24.434 1.00 93.56 403 ALA A CA 1
ATOM 3063 C C . ALA A 1 403 ? -15.035 -15.848 24.337 1.00 93.56 403 ALA A C 1
ATOM 3065 O O . ALA A 1 403 ? -14.005 -15.879 25.009 1.00 93.56 403 ALA A O 1
ATOM 3066 N N . LEU A 1 404 ? -15.355 -14.799 23.567 1.00 94.44 404 LEU A N 1
ATOM 3067 C CA . LEU A 1 404 ? -14.520 -13.597 23.433 1.00 94.44 404 LEU A CA 1
ATOM 3068 C C . LEU A 1 404 ? -14.322 -12.864 24.774 1.00 94.44 404 LEU A C 1
ATOM 3070 O O . LEU A 1 404 ? -13.218 -12.419 25.069 1.00 94.44 404 LEU A O 1
ATOM 3074 N N . ILE A 1 405 ? -15.355 -12.783 25.618 1.00 94.19 405 ILE A N 1
ATOM 3075 C CA . ILE A 1 405 ? -15.255 -12.221 26.975 1.00 94.19 405 ILE A CA 1
ATOM 3076 C C . ILE A 1 405 ? -14.210 -12.981 27.802 1.00 94.19 405 ILE A C 1
ATOM 3078 O O . ILE A 1 405 ? -13.332 -12.355 28.388 1.00 94.19 405 ILE A O 1
ATOM 3082 N N . SER A 1 406 ? -14.262 -14.319 27.811 1.00 94.94 406 SER A N 1
ATOM 3083 C CA . SER A 1 406 ? -13.312 -15.141 28.577 1.00 94.94 406 SER A CA 1
ATOM 3084 C C . SER A 1 406 ? -11.868 -15.020 28.077 1.00 94.94 406 SER A C 1
ATOM 3086 O O . SER A 1 406 ? -10.936 -15.212 28.855 1.00 94.94 406 SER A O 1
ATOM 3088 N N . GLU A 1 407 ? -11.683 -14.736 26.789 1.00 95.69 407 GLU A N 1
ATOM 3089 C CA . GLU A 1 407 ? -10.382 -14.514 26.156 1.00 95.69 407 GLU A CA 1
ATOM 3090 C C . GLU A 1 407 ? -9.812 -13.145 26.554 1.00 95.69 407 GLU A C 1
ATOM 3092 O O . GLU A 1 407 ? -8.704 -13.071 27.080 1.00 95.69 407 GLU A O 1
ATOM 3097 N N . LEU A 1 408 ? -10.613 -12.079 26.434 1.00 94.50 408 LEU A N 1
ATOM 3098 C CA . LEU A 1 408 ? -10.246 -10.724 26.862 1.00 94.50 408 LEU A CA 1
ATOM 3099 C C . LEU A 1 408 ? -10.007 -10.629 28.383 1.00 94.50 408 LEU A C 1
ATOM 3101 O O . LEU A 1 408 ? -9.124 -9.889 28.817 1.00 94.50 408 LEU A O 1
ATOM 3105 N N . ASP A 1 409 ? -10.751 -11.387 29.197 1.00 95.00 409 ASP A N 1
ATOM 3106 C CA . ASP A 1 409 ? -10.519 -11.526 30.643 1.00 95.00 409 ASP A CA 1
ATOM 3107 C C . ASP A 1 409 ? -9.158 -12.177 30.948 1.00 95.00 409 ASP A C 1
ATOM 3109 O O . ASP A 1 409 ? -8.438 -11.707 31.834 1.00 95.00 409 ASP A O 1
ATOM 3113 N N . GLN A 1 410 ? -8.770 -13.226 30.208 1.00 96.38 410 GLN A N 1
ATOM 3114 C CA . GLN A 1 410 ? -7.446 -13.839 30.348 1.00 96.38 410 GLN A CA 1
ATOM 3115 C C . GLN A 1 410 ? -6.346 -12.861 29.913 1.00 96.38 410 GLN A C 1
ATOM 3117 O O . GLN A 1 410 ? -5.397 -12.637 30.666 1.00 96.38 410 GLN A O 1
ATOM 3122 N N . THR A 1 411 ? -6.489 -12.227 28.747 1.00 94.81 411 THR A N 1
ATOM 3123 C CA . THR A 1 411 ? -5.519 -11.247 28.240 1.00 94.81 411 THR A CA 1
ATOM 3124 C C . THR A 1 411 ? -5.344 -10.066 29.195 1.00 94.81 411 THR A C 1
ATOM 3126 O O . THR A 1 411 ? -4.212 -9.655 29.432 1.00 94.81 411 THR A O 1
ATOM 3129 N N . ALA A 1 412 ? -6.412 -9.553 29.815 1.00 93.62 412 ALA A N 1
ATOM 3130 C CA . ALA A 1 412 ? -6.307 -8.495 30.824 1.00 93.62 412 ALA A CA 1
ATOM 3131 C C . ALA A 1 412 ? -5.577 -8.948 32.102 1.00 93.62 412 ALA A C 1
ATOM 3133 O O . ALA A 1 412 ? -4.904 -8.142 32.745 1.00 93.62 412 ALA A O 1
ATOM 3134 N N . GLY A 1 413 ? -5.679 -10.231 32.466 1.00 95.12 413 GLY A N 1
ATOM 3135 C CA . GLY A 1 413 ? -4.920 -10.824 33.569 1.00 95.12 413 GLY A CA 1
ATOM 3136 C C . GLY A 1 413 ? -3.430 -11.024 33.262 1.00 95.12 413 GLY A C 1
ATOM 3137 O O . GLY A 1 413 ? -2.606 -10.944 34.173 1.00 95.12 413 GLY A O 1
ATOM 3138 N N . GLU A 1 414 ? -3.077 -11.263 31.997 1.00 96.19 414 GLU A N 1
ATOM 3139 C CA . GLU A 1 414 ? -1.693 -11.451 31.538 1.00 96.19 414 GLU A CA 1
ATOM 3140 C C . GLU A 1 414 ? -0.993 -10.127 31.180 1.00 96.19 414 GLU A C 1
ATOM 3142 O O . GLU A 1 414 ? 0.198 -9.967 31.454 1.00 96.19 414 GLU A O 1
ATOM 3147 N N . ASN A 1 415 ? -1.720 -9.164 30.604 1.00 94.94 415 ASN A N 1
ATOM 3148 C CA . ASN A 1 415 ? -1.210 -7.861 30.180 1.00 94.94 415 ASN A CA 1
ATOM 3149 C C . ASN A 1 415 ? -2.280 -6.746 30.329 1.00 94.94 415 ASN A C 1
ATOM 3151 O O . ASN A 1 415 ? -2.931 -6.368 29.352 1.00 94.94 415 ASN A O 1
ATOM 3155 N N . PRO A 1 416 ? -2.466 -6.171 31.534 1.00 92.25 416 PRO A N 1
ATOM 3156 C CA . PRO A 1 416 ? -3.460 -5.115 31.775 1.00 92.25 416 PRO A CA 1
ATOM 3157 C C . PRO A 1 416 ? -3.107 -3.775 31.106 1.00 92.25 416 PRO A C 1
ATOM 3159 O O . PRO A 1 416 ? -3.980 -2.930 30.889 1.00 92.25 416 PRO A O 1
ATOM 3162 N N . ASP A 1 417 ? -1.835 -3.562 30.754 1.00 92.38 417 ASP A N 1
ATOM 3163 C CA . ASP A 1 417 ? -1.371 -2.354 30.065 1.00 92.38 417 ASP A CA 1
ATOM 3164 C C . ASP A 1 417 ? -1.463 -2.435 28.535 1.00 92.38 417 ASP A C 1
ATOM 3166 O O . ASP A 1 417 ? -1.204 -1.443 27.856 1.00 92.38 417 ASP A O 1
ATOM 3170 N N . LEU A 1 418 ? -1.942 -3.560 27.998 1.00 92.38 418 LEU A N 1
ATOM 3171 C CA . LEU A 1 418 ? -2.217 -3.754 26.577 1.00 92.38 418 LEU A CA 1
ATOM 3172 C C . LEU A 1 418 ? -3.227 -2.710 26.048 1.00 92.38 418 LEU A C 1
ATOM 3174 O O . LEU A 1 418 ? -4.272 -2.461 26.669 1.00 92.38 418 LEU A O 1
ATOM 3178 N N . ARG A 1 419 ? -2.903 -2.083 24.909 1.00 93.69 419 ARG A N 1
ATOM 3179 C CA . ARG A 1 419 ? -3.721 -1.071 24.214 1.00 93.69 419 ARG A CA 1
ATOM 3180 C C . ARG A 1 419 ? -3.843 -1.419 22.734 1.00 93.69 419 ARG A C 1
ATOM 3182 O O . ARG A 1 419 ? -2.902 -1.960 22.164 1.00 93.69 419 ARG A O 1
ATOM 3189 N N . ASP A 1 420 ? -4.975 -1.089 22.126 1.00 93.62 420 ASP A N 1
ATOM 3190 C CA . ASP A 1 420 ? -5.165 -1.229 20.680 1.00 93.62 420 ASP A CA 1
ATOM 3191 C C . ASP A 1 420 ? -4.549 -0.044 19.898 1.00 93.62 420 ASP A C 1
ATOM 3193 O O . ASP A 1 420 ? -4.102 0.935 20.508 1.00 93.62 420 ASP A O 1
ATOM 3197 N N . PRO A 1 421 ? -4.529 -0.093 18.552 1.00 92.62 421 PRO A N 1
ATOM 3198 C CA . PRO A 1 421 ? -4.036 0.997 17.705 1.00 92.62 421 PRO A CA 1
ATOM 3199 C C . PRO A 1 421 ? -4.667 2.375 17.944 1.00 92.62 421 PRO A C 1
ATOM 3201 O O . PRO A 1 421 ? -4.020 3.395 17.714 1.00 92.62 421 PRO A O 1
ATOM 3204 N N . LEU A 1 422 ? -5.910 2.419 18.430 1.00 90.25 422 LEU A N 1
ATOM 3205 C CA . LEU A 1 422 ? -6.640 3.644 18.764 1.00 90.25 422 LEU A CA 1
ATOM 3206 C C . LEU A 1 422 ? -6.428 4.069 20.232 1.00 90.25 422 LEU A C 1
ATOM 3208 O O . LEU A 1 422 ? -7.073 5.000 20.716 1.00 90.25 422 LEU A O 1
ATOM 3212 N N . GLY A 1 423 ? -5.517 3.402 20.947 1.00 92.25 423 GLY A N 1
ATOM 3213 C CA . GLY A 1 423 ? -5.194 3.644 22.351 1.00 92.25 423 GLY A CA 1
ATOM 3214 C C . GLY A 1 423 ? -6.193 3.038 23.341 1.00 92.25 423 GLY A C 1
ATOM 3215 O O . GLY A 1 423 ? -6.083 3.300 24.543 1.00 92.25 423 GLY A O 1
ATOM 3216 N N . ARG A 1 424 ? -7.161 2.237 22.876 1.00 90.50 424 ARG A N 1
ATOM 3217 C CA . ARG A 1 424 ? -8.207 1.652 23.723 1.00 90.50 424 ARG A CA 1
ATOM 3218 C C . ARG A 1 424 ? -7.625 0.580 24.628 1.00 90.50 424 ARG A C 1
ATOM 3220 O O . ARG A 1 424 ? -6.884 -0.285 24.167 1.00 90.50 424 ARG A O 1
ATOM 3227 N N . SER A 1 425 ? -7.948 0.611 25.920 1.00 93.62 425 SER A N 1
ATOM 3228 C CA . SER A 1 425 ? -7.468 -0.415 26.853 1.00 93.62 425 SER A CA 1
ATOM 3229 C C . SER A 1 425 ? -8.212 -1.735 26.696 1.00 93.62 425 SER A C 1
ATOM 3231 O O . SER A 1 425 ? -9.361 -1.773 26.256 1.00 93.62 425 SER A O 1
ATOM 3233 N N . ILE A 1 426 ? -7.579 -2.827 27.129 1.00 93.94 426 ILE A N 1
ATOM 3234 C CA . ILE A 1 426 ? -8.229 -4.140 27.210 1.00 93.94 426 ILE A CA 1
ATOM 3235 C C . ILE A 1 426 ? -9.550 -4.088 28.012 1.00 93.94 426 ILE A C 1
ATOM 3237 O O . ILE A 1 426 ? -10.523 -4.732 27.634 1.00 93.94 426 ILE A O 1
ATOM 3241 N N . ASP A 1 427 ? -9.656 -3.224 29.031 1.00 91.25 427 ASP A N 1
ATOM 3242 C CA . ASP A 1 427 ? -10.907 -2.981 29.768 1.00 91.25 427 ASP A CA 1
ATOM 3243 C C . ASP A 1 427 ? -12.001 -2.280 28.945 1.00 91.25 427 ASP A C 1
ATOM 3245 O O . ASP A 1 427 ? -13.184 -2.557 29.148 1.00 91.25 427 ASP A O 1
ATOM 3249 N N . GLN A 1 428 ? -11.644 -1.426 27.977 1.00 90.19 428 GLN A N 1
ATOM 3250 C CA . GLN A 1 428 ? -12.618 -0.868 27.031 1.00 90.19 428 GLN A CA 1
ATOM 3251 C C . GLN A 1 428 ? -13.153 -1.946 26.086 1.00 90.19 428 GLN A C 1
ATOM 3253 O O . GLN A 1 428 ? -14.349 -1.973 25.804 1.00 90.19 428 GLN A O 1
ATOM 3258 N N . TRP A 1 429 ? -12.304 -2.876 25.651 1.00 93.38 429 TRP A N 1
ATOM 3259 C CA . TRP A 1 429 ? -12.734 -4.026 24.854 1.00 93.38 429 TRP A CA 1
ATOM 3260 C C . TRP A 1 429 ? -13.617 -4.990 25.652 1.00 93.38 429 TRP A C 1
ATOM 3262 O O . TRP A 1 429 ? -14.667 -5.401 25.160 1.00 93.38 429 TRP A O 1
ATOM 3272 N N . ARG A 1 430 ? -13.279 -5.266 26.918 1.00 93.31 430 ARG A N 1
ATOM 3273 C CA . ARG A 1 430 ? -14.131 -6.031 27.850 1.00 93.31 430 ARG A CA 1
ATOM 3274 C C . ARG A 1 430 ? -15.481 -5.342 28.089 1.00 93.31 430 ARG A C 1
ATOM 3276 O O . ARG A 1 430 ? -16.516 -6.008 28.084 1.00 93.31 430 ARG A O 1
ATOM 3283 N N . TYR A 1 431 ? -15.501 -4.011 28.214 1.00 92.19 431 TYR A N 1
ATOM 3284 C CA . TYR A 1 431 ? -16.735 -3.218 28.284 1.00 92.19 431 TYR A CA 1
ATOM 3285 C C . TYR A 1 431 ? -17.602 -3.401 27.030 1.00 92.19 431 TYR A C 1
ATOM 3287 O O . TYR A 1 431 ? -18.782 -3.734 27.149 1.00 92.19 431 TYR A O 1
ATOM 3295 N N . LEU A 1 432 ? -17.021 -3.229 25.837 1.00 90.50 432 LEU A N 1
ATOM 3296 C CA . LEU A 1 432 ? -17.732 -3.385 24.565 1.00 90.50 432 LEU A CA 1
ATOM 3297 C C . LEU A 1 432 ? -18.262 -4.818 24.384 1.00 90.50 432 LEU A C 1
ATOM 3299 O O . LEU A 1 432 ? -19.421 -4.988 24.008 1.00 90.50 432 LEU A O 1
ATOM 3303 N N . ALA A 1 433 ? -17.475 -5.838 24.739 1.00 92.75 433 ALA A N 1
ATOM 3304 C CA . ALA A 1 433 ? -17.884 -7.241 24.687 1.00 92.75 433 ALA A CA 1
ATOM 3305 C C . ALA A 1 433 ? -19.044 -7.561 25.649 1.00 92.75 433 ALA A C 1
ATOM 3307 O O . ALA A 1 433 ? -20.024 -8.187 25.246 1.00 92.75 433 ALA A O 1
ATOM 3308 N N . HIS A 1 434 ? -19.007 -7.079 26.897 1.00 91.38 434 HIS A N 1
ATOM 3309 C CA . HIS A 1 434 ? -20.135 -7.227 27.825 1.00 91.38 434 HIS A CA 1
ATOM 3310 C C . HIS A 1 434 ? -21.403 -6.498 27.350 1.00 91.38 434 HIS A C 1
ATOM 3312 O O . HIS A 1 434 ? -22.505 -7.026 27.519 1.00 91.38 434 HIS A O 1
ATOM 3318 N N . VAL A 1 435 ? -21.272 -5.311 26.745 1.00 88.06 435 VAL A N 1
ATOM 3319 C CA . VAL A 1 435 ? -22.415 -4.590 26.165 1.00 88.06 435 VAL A CA 1
ATOM 3320 C C . VAL A 1 435 ? -23.006 -5.376 24.992 1.00 88.06 435 VAL A C 1
ATOM 3322 O O . VAL A 1 435 ? -24.206 -5.647 25.001 1.00 88.06 435 VAL A O 1
ATOM 3325 N N . ALA A 1 436 ? -22.181 -5.808 24.033 1.00 89.44 436 ALA A N 1
ATOM 3326 C CA . ALA A 1 436 ? -22.621 -6.582 22.874 1.00 89.44 436 ALA A CA 1
ATOM 3327 C C . ALA A 1 436 ? -23.299 -7.901 23.280 1.00 89.44 436 ALA A C 1
ATOM 3329 O O . ALA A 1 436 ? -24.389 -8.205 22.794 1.00 89.44 436 ALA A O 1
ATOM 3330 N N . TYR A 1 437 ? -22.721 -8.644 24.232 1.00 91.69 437 TYR A N 1
ATOM 3331 C CA . TYR A 1 437 ? -23.324 -9.884 24.724 1.00 91.69 437 TYR A CA 1
ATOM 3332 C C . TYR A 1 437 ? -24.682 -9.634 25.390 1.00 91.69 437 TYR A C 1
ATOM 3334 O O . TYR A 1 437 ? -25.660 -10.325 25.105 1.00 91.69 437 TYR A O 1
ATOM 3342 N N . GLY A 1 438 ? -24.782 -8.593 26.222 1.00 87.00 438 GLY A N 1
ATOM 3343 C CA . GLY A 1 438 ? -26.049 -8.189 26.822 1.00 87.00 438 GLY A CA 1
ATOM 3344 C C . GLY A 1 438 ? -27.107 -7.800 25.784 1.00 87.00 438 GLY A C 1
ATOM 3345 O O . GLY A 1 438 ? -28.267 -8.186 25.932 1.00 87.00 438 GLY A O 1
ATOM 3346 N N . GLU A 1 439 ? -26.740 -7.083 24.718 1.00 87.12 439 GLU A N 1
ATOM 3347 C CA . GLU A 1 439 ? -27.679 -6.734 23.644 1.00 87.12 439 GLU A CA 1
ATOM 3348 C C . GLU A 1 439 ? -28.092 -7.957 22.806 1.00 87.12 439 GLU A C 1
ATOM 3350 O O . GLU A 1 439 ? -29.274 -8.086 22.472 1.00 87.12 439 GLU A O 1
ATOM 3355 N N . ALA A 1 440 ? -27.182 -8.907 22.564 1.00 88.12 440 ALA A N 1
ATOM 3356 C CA . ALA A 1 440 ? -27.500 -10.191 21.940 1.00 88.12 440 ALA A CA 1
ATOM 3357 C C . ALA A 1 440 ? -28.516 -10.991 22.780 1.00 88.12 440 ALA A C 1
ATOM 3359 O O . ALA A 1 440 ? -29.555 -11.400 22.256 1.00 88.12 440 ALA A O 1
ATOM 3360 N N . LEU A 1 441 ? -28.291 -11.133 24.092 1.00 87.00 441 LEU A N 1
ATOM 3361 C CA . LEU A 1 441 ? -29.222 -11.789 25.023 1.00 87.00 441 LEU A CA 1
ATOM 3362 C C . LEU A 1 441 ? -30.591 -11.083 25.078 1.00 87.00 441 LEU A C 1
ATOM 3364 O O . LEU A 1 441 ? -31.636 -11.737 25.056 1.00 87.00 441 LEU A O 1
ATOM 3368 N N . VAL A 1 442 ? -30.609 -9.745 25.087 1.00 84.25 442 VAL A N 1
ATOM 3369 C CA . VAL A 1 442 ? -31.846 -8.945 25.001 1.00 84.25 442 VAL A CA 1
ATOM 3370 C C . VAL A 1 442 ? -32.600 -9.217 23.694 1.00 84.25 442 VAL A C 1
ATOM 3372 O O . VAL A 1 442 ? -33.827 -9.319 23.721 1.00 84.25 442 VAL A O 1
ATOM 3375 N N . SER A 1 443 ? -31.896 -9.371 22.567 1.00 85.94 443 SER A N 1
ATOM 3376 C CA . SER A 1 443 ? -32.514 -9.622 21.256 1.00 85.94 443 SER A CA 1
ATOM 3377 C C . SER A 1 443 ? -33.188 -10.998 21.142 1.00 85.94 443 SER A C 1
ATOM 3379 O O . SER A 1 443 ? -34.203 -11.127 20.459 1.00 85.94 443 SER A O 1
ATOM 3381 N N . GLN A 1 444 ? -32.668 -12.012 21.846 1.00 84.44 444 GLN A N 1
ATOM 3382 C CA . GLN A 1 444 ? -33.242 -13.364 21.891 1.00 84.44 444 GLN A CA 1
ATOM 3383 C C . GLN A 1 444 ? -34.498 -13.432 22.776 1.00 84.44 444 GLN A C 1
ATOM 3385 O O . GLN A 1 444 ? -35.439 -14.172 22.477 1.00 84.44 444 GLN A O 1
ATOM 3390 N N . GLY A 1 445 ? -34.537 -12.616 23.835 1.00 76.81 445 GLY A N 1
ATOM 3391 C CA . GLY A 1 445 ? -35.701 -12.420 24.696 1.00 76.81 445 GLY A CA 1
ATOM 3392 C C . GLY A 1 445 ? -36.033 -13.593 25.631 1.00 76.81 445 GLY A C 1
ATOM 3393 O O . GLY A 1 445 ? -35.368 -14.625 25.687 1.00 76.81 445 GLY A O 1
ATOM 3394 N N . GLY A 1 446 ? -37.101 -13.434 26.416 1.00 64.44 446 GLY A N 1
ATOM 3395 C CA . GLY A 1 446 ? -37.558 -14.462 27.354 1.00 64.44 446 GLY A CA 1
ATOM 3396 C C . GLY A 1 446 ? -36.776 -14.483 28.674 1.00 64.44 446 GLY A C 1
ATOM 3397 O O . GLY A 1 446 ? -36.676 -13.470 29.361 1.00 64.44 446 GLY A O 1
ATOM 3398 N N . ALA A 1 447 ? -36.295 -15.660 29.086 1.00 59.06 447 ALA A N 1
ATOM 3399 C CA . ALA A 1 447 ? -35.799 -15.895 30.449 1.00 59.06 447 ALA A CA 1
ATOM 3400 C C . ALA A 1 447 ? -34.398 -15.317 30.750 1.00 59.06 447 ALA A C 1
ATOM 3402 O O . ALA A 1 447 ? -34.022 -15.240 31.917 1.00 59.06 447 ALA A O 1
ATOM 3403 N N . VAL A 1 448 ? -33.657 -14.871 29.730 1.00 71.19 448 VAL A N 1
ATOM 3404 C CA . VAL A 1 448 ? -32.276 -14.345 29.824 1.00 71.19 448 VAL A CA 1
ATOM 3405 C C . VAL A 1 448 ? -32.148 -12.969 30.499 1.00 71.19 448 VAL A C 1
ATOM 3407 O O . VAL A 1 448 ? -31.046 -12.449 30.642 1.00 71.19 448 VAL A O 1
ATOM 3410 N N . GLY A 1 449 ? -33.242 -12.384 30.999 1.00 74.94 449 GLY A N 1
ATOM 3411 C CA . GLY A 1 449 ? -33.228 -11.084 31.685 1.00 74.94 449 GLY A CA 1
ATOM 3412 C C . GLY A 1 449 ? -32.350 -11.007 32.947 1.00 74.94 449 GLY A C 1
ATOM 3413 O O . GLY A 1 449 ? -31.979 -9.907 33.342 1.00 74.94 449 GLY A O 1
ATOM 3414 N N . GLU A 1 450 ? -31.988 -12.130 33.581 1.00 82.75 450 GLU A N 1
ATOM 3415 C CA . GLU A 1 450 ? -31.015 -12.136 34.694 1.00 82.75 450 GLU A CA 1
ATOM 3416 C C . GLU A 1 450 ? -29.554 -12.166 34.212 1.00 82.75 450 GLU A C 1
ATOM 3418 O O . GLU A 1 450 ? -28.695 -11.548 34.835 1.00 82.75 450 GLU A O 1
ATOM 3423 N N . GLU A 1 451 ? -29.284 -12.802 33.073 1.00 86.50 451 GLU A N 1
ATOM 3424 C CA . GLU A 1 451 ? -27.955 -12.894 32.459 1.00 86.50 451 GLU A CA 1
ATOM 3425 C C . GLU A 1 451 ? -27.593 -11.588 31.737 1.00 86.50 451 GLU A C 1
ATOM 3427 O O . GLU A 1 451 ? -26.547 -10.996 31.998 1.00 86.50 451 GLU A O 1
ATOM 3432 N N . ALA A 1 452 ? -28.525 -11.031 30.956 1.00 84.50 452 ALA A N 1
ATOM 3433 C CA . ALA A 1 452 ? -28.387 -9.693 30.380 1.00 84.50 452 ALA A CA 1
ATOM 3434 C C . ALA A 1 452 ? -28.189 -8.615 31.467 1.00 84.50 452 ALA A C 1
ATOM 3436 O O . ALA A 1 452 ? -27.403 -7.687 31.288 1.00 84.50 452 ALA A O 1
ATOM 3437 N N . MET A 1 453 ? -28.843 -8.763 32.629 1.00 85.31 453 MET A N 1
ATOM 3438 C CA . MET A 1 453 ? -28.594 -7.932 33.815 1.00 85.31 453 MET A CA 1
ATOM 3439 C C . MET A 1 453 ? -27.180 -8.118 34.379 1.00 85.31 453 MET A C 1
ATOM 3441 O O . MET A 1 453 ? -26.569 -7.133 34.790 1.00 85.31 453 MET A O 1
ATOM 3445 N N . ALA A 1 454 ? -26.645 -9.341 34.423 1.00 88.94 454 ALA A N 1
ATOM 3446 C CA . ALA A 1 454 ? -25.287 -9.594 34.904 1.00 88.94 454 ALA A CA 1
ATOM 3447 C C . ALA A 1 454 ? -24.246 -8.872 34.032 1.00 88.94 454 ALA A C 1
ATOM 3449 O O . ALA A 1 454 ? -23.442 -8.105 34.562 1.00 88.94 454 ALA A O 1
ATOM 3450 N N . HIS A 1 455 ? -24.331 -9.003 32.706 1.00 87.88 455 HIS A N 1
ATOM 3451 C CA . HIS A 1 455 ? -23.405 -8.330 31.787 1.00 87.88 455 HIS A CA 1
ATOM 3452 C C . HIS A 1 455 ? -23.591 -6.810 31.741 1.00 87.88 455 HIS A C 1
ATOM 3454 O O . HIS A 1 455 ? -22.605 -6.077 31.688 1.00 87.88 455 HIS A O 1
ATOM 3460 N N . ALA A 1 456 ? -24.823 -6.314 31.898 1.00 82.69 456 ALA A N 1
ATOM 3461 C CA . ALA A 1 456 ? -25.065 -4.887 32.090 1.00 82.69 456 ALA A CA 1
ATOM 3462 C C . ALA A 1 456 ? -24.393 -4.336 33.362 1.00 82.69 456 ALA A C 1
ATOM 3464 O O . ALA A 1 456 ? -23.909 -3.208 33.358 1.00 82.69 456 ALA A O 1
ATOM 3465 N N . ASN A 1 457 ? -24.346 -5.113 34.453 1.00 88.00 457 ASN A N 1
ATOM 3466 C CA . ASN A 1 457 ? -23.646 -4.711 35.675 1.00 88.00 457 ASN A CA 1
ATOM 3467 C C . ASN A 1 457 ? -22.120 -4.818 35.528 1.00 88.00 457 ASN A C 1
ATOM 3469 O O . ASN A 1 457 ? -21.436 -3.878 35.912 1.00 88.00 457 ASN A O 1
ATOM 3473 N N . ALA A 1 458 ? -21.590 -5.875 34.903 1.00 87.75 458 ALA A N 1
ATOM 3474 C CA . ALA A 1 458 ? -20.152 -6.010 34.642 1.00 87.75 458 ALA A CA 1
ATOM 3475 C C . ALA A 1 458 ? -19.612 -4.857 33.767 1.00 87.75 458 ALA A C 1
ATOM 3477 O O . ALA A 1 458 ? -18.601 -4.234 34.087 1.00 87.75 458 ALA A O 1
ATOM 3478 N N . ALA A 1 459 ? -20.353 -4.463 32.725 1.00 83.19 459 ALA A N 1
ATOM 3479 C CA . ALA A 1 459 ? -20.041 -3.266 31.942 1.00 83.19 459 ALA A CA 1
ATOM 3480 C C . ALA A 1 459 ? -20.124 -1.958 32.770 1.00 83.19 459 ALA A C 1
ATOM 3482 O O . ALA A 1 459 ? -19.398 -1.003 32.502 1.00 83.19 459 ALA A O 1
ATOM 3483 N N . LEU A 1 460 ? -20.966 -1.893 33.809 1.00 83.00 460 LEU A N 1
ATOM 3484 C CA . LEU A 1 460 ? -21.018 -0.751 34.735 1.00 83.00 460 LEU A CA 1
ATOM 3485 C C . LEU A 1 460 ? -19.908 -0.758 35.801 1.00 83.00 460 LEU A C 1
ATOM 3487 O O . LEU A 1 460 ? -19.668 0.284 36.410 1.00 83.00 460 LEU A O 1
ATOM 3491 N N . GLU A 1 461 ? -19.207 -1.871 36.009 1.00 88.06 461 GLU A N 1
ATOM 3492 C CA . GLU A 1 461 ? -17.986 -1.916 36.826 1.00 88.06 461 GLU A CA 1
ATOM 3493 C C . GLU A 1 461 ? -16.781 -1.392 36.023 1.00 88.06 461 GLU A C 1
ATOM 3495 O O . GLU A 1 461 ? -15.997 -0.593 36.533 1.00 88.06 461 GLU A O 1
ATOM 3500 N N . LEU A 1 462 ? -16.718 -1.696 34.720 1.00 85.81 462 LEU A N 1
ATOM 3501 C CA . LEU A 1 462 ? -15.715 -1.169 33.776 1.00 85.81 462 LEU A CA 1
ATOM 3502 C C . LEU A 1 462 ? -15.957 0.295 33.339 1.00 85.81 462 LEU A C 1
ATOM 3504 O O . LEU A 1 462 ? -15.230 0.833 32.500 1.00 85.81 462 LEU A O 1
ATOM 3508 N N . VAL A 1 463 ? -16.950 0.978 33.922 1.00 78.44 463 VAL A N 1
ATOM 3509 C CA . VAL A 1 463 ? -17.459 2.284 33.457 1.00 78.44 463 VAL A CA 1
ATOM 3510 C C . VAL A 1 463 ? -16.446 3.434 33.499 1.00 78.44 463 VAL A C 1
ATOM 3512 O O . VAL A 1 463 ? -16.665 4.460 32.862 1.00 78.44 463 VAL A O 1
ATOM 3515 N N . GLN A 1 464 ? -15.354 3.280 34.252 1.00 77.44 464 GLN A N 1
ATOM 3516 C CA . GLN A 1 464 ? -14.270 4.267 34.329 1.00 77.44 464 GLN A CA 1
ATOM 3517 C C . GLN A 1 464 ? -13.346 4.234 33.104 1.00 77.44 464 GLN A C 1
ATOM 3519 O O . GLN A 1 464 ? -12.681 5.226 32.825 1.00 77.44 464 GLN A O 1
ATOM 3524 N N . SER A 1 465 ? -13.324 3.116 32.371 1.00 74.94 465 SER A N 1
ATOM 3525 C CA . SER A 1 465 ? -12.641 3.011 31.079 1.00 74.94 465 SER A CA 1
ATOM 3526 C C . SER A 1 465 ? -13.586 3.289 29.903 1.00 74.94 465 SER A C 1
ATOM 3528 O O . SER A 1 465 ? -13.140 3.819 28.893 1.00 74.94 465 SER A O 1
ATOM 3530 N N . ALA A 1 466 ? -14.881 2.977 30.036 1.00 69.00 466 ALA A N 1
ATOM 3531 C CA . ALA A 1 466 ? -15.882 3.023 28.966 1.00 69.00 466 ALA A CA 1
ATOM 3532 C C . ALA A 1 466 ? -15.862 4.320 28.111 1.00 69.00 466 ALA A C 1
ATOM 3534 O O . ALA A 1 466 ? -16.080 5.410 28.653 1.00 69.00 466 ALA A O 1
ATOM 3535 N N . PRO A 1 467 ? -15.704 4.228 26.772 1.00 70.94 467 PRO A N 1
ATOM 3536 C CA . PRO A 1 467 ? -15.524 5.396 25.897 1.00 70.94 467 PRO A CA 1
ATOM 3537 C C . PRO A 1 467 ? -16.757 6.313 25.824 1.00 70.94 467 PRO A C 1
ATOM 3539 O O . PRO A 1 467 ? -16.645 7.498 25.530 1.00 70.94 467 PRO A O 1
ATOM 3542 N N . ASP A 1 468 ? -17.944 5.789 26.133 1.00 76.50 468 ASP A N 1
ATOM 3543 C CA . ASP A 1 468 ? -19.213 6.523 26.156 1.00 76.50 468 ASP A CA 1
ATOM 3544 C C . ASP A 1 468 ? -19.642 6.949 27.578 1.00 76.50 468 ASP A C 1
ATOM 3546 O O . ASP A 1 468 ? -20.814 7.262 27.823 1.00 76.50 468 ASP A O 1
ATOM 3550 N N . SER A 1 469 ? -18.713 6.901 28.542 1.00 79.75 469 SER A N 1
ATOM 3551 C CA . SER A 1 469 ? -18.968 7.111 29.973 1.00 79.75 469 SER A CA 1
ATOM 3552 C C . SER A 1 469 ? -20.076 6.211 30.548 1.00 79.75 469 SER A C 1
ATOM 3554 O O . SER A 1 469 ? -20.783 6.607 31.484 1.00 79.75 469 SER A O 1
ATOM 3556 N N . GLY A 1 470 ? -20.283 5.010 29.993 1.00 71.69 470 GLY A N 1
ATOM 3557 C CA . GLY A 1 470 ? -21.240 4.014 30.489 1.00 71.69 470 GLY A CA 1
ATOM 3558 C C . GLY A 1 470 ? -22.661 4.121 29.948 1.00 71.69 470 GLY A C 1
ATOM 3559 O O . GLY A 1 470 ? -23.584 3.568 30.550 1.00 71.69 470 GLY A O 1
ATOM 3560 N N . ARG A 1 471 ? -22.905 4.914 28.903 1.00 78.94 471 ARG A N 1
ATOM 3561 C CA . ARG A 1 471 ? -24.265 5.215 28.431 1.00 78.94 471 ARG A CA 1
ATOM 3562 C C . ARG A 1 471 ? -24.976 3.974 27.882 1.00 78.94 471 ARG A C 1
ATOM 3564 O O . ARG A 1 471 ? -26.137 3.756 28.230 1.00 78.94 471 ARG A O 1
ATOM 3571 N N . ALA A 1 472 ? -24.284 3.162 27.091 1.00 76.75 472 ALA A N 1
ATOM 3572 C CA . ALA A 1 472 ? -24.753 1.910 26.524 1.00 76.75 472 ALA A CA 1
ATOM 3573 C C . ALA A 1 472 ? -25.025 0.883 27.625 1.00 76.75 472 ALA A C 1
ATOM 3575 O O . ALA A 1 472 ? -26.129 0.353 27.680 1.00 76.75 472 ALA A O 1
ATOM 3576 N N . ALA A 1 473 ? -24.109 0.694 28.581 1.00 76.94 473 ALA A N 1
ATOM 3577 C CA . ALA A 1 473 ? -24.332 -0.205 29.715 1.00 76.94 473 ALA A CA 1
ATOM 3578 C C . ALA A 1 473 ? -25.541 0.202 30.586 1.00 76.94 473 ALA A C 1
ATOM 3580 O O . ALA A 1 473 ? -26.329 -0.655 30.988 1.00 76.94 473 ALA A O 1
ATOM 3581 N N . ARG A 1 474 ? -25.770 1.508 30.817 1.00 84.12 474 ARG A N 1
ATOM 3582 C CA . ARG A 1 474 ? -26.992 1.999 31.495 1.00 84.12 474 ARG A CA 1
ATOM 3583 C C . ARG A 1 474 ? -28.262 1.747 30.670 1.00 84.12 474 ARG A C 1
ATOM 3585 O O . ARG A 1 474 ? -29.288 1.384 31.242 1.00 84.12 474 ARG A O 1
ATOM 3592 N N . LEU A 1 475 ? -28.211 1.926 29.348 1.00 82.81 475 LEU A N 1
ATOM 3593 C CA . LEU A 1 475 ? -29.344 1.677 28.449 1.00 82.81 475 LEU A CA 1
ATOM 3594 C C . LEU A 1 475 ? -29.686 0.180 28.370 1.00 82.81 475 LEU A C 1
ATOM 3596 O O . LEU A 1 475 ? -30.848 -0.194 28.515 1.00 82.81 475 LEU A O 1
ATOM 3600 N N . LEU A 1 476 ? -28.669 -0.666 28.197 1.00 77.50 476 LEU A N 1
ATOM 3601 C CA . LEU A 1 476 ? -28.748 -2.124 28.244 1.00 77.50 476 LEU A CA 1
ATOM 3602 C C . LEU A 1 476 ? -29.347 -2.600 29.573 1.00 77.50 476 LEU A C 1
ATOM 3604 O O . LEU A 1 476 ? -30.275 -3.406 29.563 1.00 77.50 476 LEU A O 1
ATOM 3608 N N . LYS A 1 477 ? -28.892 -2.050 30.707 1.00 81.75 477 LYS A N 1
ATOM 3609 C CA . LYS A 1 477 ? -29.475 -2.350 32.021 1.00 81.75 477 LYS A CA 1
ATOM 3610 C C . LYS A 1 477 ? -30.975 -2.056 32.061 1.00 81.75 477 LYS A C 1
ATOM 3612 O O . LYS A 1 477 ? -31.735 -2.917 32.485 1.00 81.75 477 LYS A O 1
ATOM 3617 N N . GLY A 1 478 ? -31.411 -0.904 31.546 1.00 79.62 478 GLY A N 1
ATOM 3618 C CA . GLY A 1 478 ? -32.836 -0.569 31.434 1.00 79.62 478 GLY A CA 1
ATOM 3619 C C . GLY A 1 478 ? -33.633 -1.582 30.598 1.00 79.62 478 GLY A C 1
ATOM 3620 O O . GLY A 1 478 ? -34.673 -2.059 31.050 1.00 79.62 478 GLY A O 1
ATOM 3621 N N . LYS A 1 479 ? -33.115 -1.984 29.425 1.00 78.94 479 LYS A N 1
ATOM 3622 C CA . LYS A 1 479 ? -33.723 -3.035 28.579 1.00 78.94 479 LYS A CA 1
ATOM 3623 C C . LYS A 1 479 ? -33.828 -4.378 29.322 1.00 78.94 479 LYS A C 1
ATOM 3625 O O . LYS A 1 479 ? -34.855 -5.052 29.253 1.00 78.94 479 LYS A O 1
ATOM 3630 N N . ALA A 1 480 ? -32.778 -4.772 30.044 1.00 75.31 480 ALA A N 1
ATOM 3631 C CA . ALA A 1 480 ? -32.733 -6.028 30.789 1.00 75.31 480 ALA A CA 1
ATOM 3632 C C . ALA A 1 480 ? -33.656 -6.014 32.026 1.00 75.31 480 ALA A C 1
ATOM 3634 O O . ALA A 1 480 ? -34.313 -7.015 32.317 1.00 75.31 480 ALA A O 1
ATOM 3635 N N . GLU A 1 481 ? -33.781 -4.875 32.715 1.00 81.44 481 GLU A N 1
ATOM 3636 C CA . GLU A 1 481 ? -34.751 -4.668 33.798 1.00 81.44 481 GLU A CA 1
ATOM 3637 C C . GLU A 1 481 ? -36.203 -4.752 33.284 1.00 81.44 481 GLU A C 1
ATOM 3639 O O . GLU A 1 481 ? -37.034 -5.395 33.929 1.00 81.44 481 GLU A O 1
ATOM 3644 N N . GLU A 1 482 ? -36.507 -4.205 32.100 1.00 76.44 482 GLU A N 1
ATOM 3645 C CA . GLU A 1 482 ? -37.823 -4.323 31.447 1.00 76.44 482 GLU A CA 1
ATOM 3646 C C . GLU A 1 482 ? -38.150 -5.772 31.030 1.00 76.44 482 GLU A C 1
ATOM 3648 O O . GLU A 1 482 ? -39.247 -6.275 31.312 1.00 76.44 482 GLU A O 1
ATOM 3653 N N . LEU A 1 483 ? -37.191 -6.495 30.437 1.00 74.25 483 LEU A N 1
ATOM 3654 C CA . LEU A 1 483 ? -37.337 -7.928 30.145 1.00 74.25 483 LEU A CA 1
ATOM 3655 C C . LEU A 1 483 ? -37.545 -8.756 31.420 1.00 74.25 483 LEU A C 1
ATOM 3657 O O . LEU A 1 483 ? -38.403 -9.637 31.460 1.00 74.25 483 LEU A O 1
ATOM 3661 N N . ARG A 1 484 ? -36.818 -8.457 32.500 1.00 73.94 484 ARG A N 1
ATOM 3662 C CA . ARG A 1 484 ? -36.986 -9.140 33.791 1.00 73.94 484 ARG A CA 1
ATOM 3663 C C . ARG A 1 484 ? -38.337 -8.819 34.442 1.00 73.94 484 ARG A C 1
ATOM 3665 O O . ARG A 1 484 ? -38.959 -9.713 35.023 1.00 73.94 484 ARG A O 1
ATOM 3672 N N . ALA A 1 485 ? -38.828 -7.585 34.328 1.00 71.44 485 ALA A N 1
ATOM 3673 C CA . ALA A 1 485 ? -40.149 -7.185 34.816 1.00 71.44 485 ALA A CA 1
ATOM 3674 C C . ALA A 1 485 ? -41.283 -7.888 34.048 1.00 71.44 485 ALA A C 1
ATOM 3676 O O . ALA A 1 485 ? -42.206 -8.431 34.658 1.00 71.44 485 ALA A O 1
ATOM 3677 N N . THR A 1 486 ? -41.192 -7.965 32.719 1.00 66.56 486 THR A N 1
ATOM 3678 C CA . THR A 1 486 ? -42.181 -8.683 31.896 1.00 66.56 486 THR A CA 1
ATOM 3679 C C . THR A 1 486 ? -42.119 -10.200 32.110 1.00 66.56 486 THR A C 1
ATOM 3681 O O . THR A 1 486 ? -43.159 -10.822 32.338 1.00 66.56 486 THR A O 1
ATOM 3684 N N . ALA A 1 487 ? -40.927 -10.805 32.151 1.00 60.72 487 ALA A N 1
ATOM 3685 C CA . ALA A 1 487 ? -40.756 -12.237 32.414 1.00 60.72 487 ALA A CA 1
ATOM 3686 C C . ALA A 1 487 ? -41.261 -12.659 33.808 1.00 60.72 487 ALA A C 1
ATOM 3688 O O . ALA A 1 487 ? -41.884 -13.714 33.948 1.00 60.72 487 ALA A O 1
ATOM 3689 N N . SER A 1 488 ? -41.049 -11.834 34.841 1.00 54.81 488 SER A N 1
ATOM 3690 C CA . SER A 1 488 ? -41.597 -12.087 36.183 1.00 54.81 488 SER A CA 1
ATOM 3691 C C . SER A 1 488 ? -43.112 -11.866 36.257 1.00 54.81 488 SER A C 1
ATOM 3693 O O . SER A 1 488 ? -43.794 -12.652 36.914 1.00 54.81 488 SER A O 1
ATOM 3695 N N . GLY A 1 489 ? -43.664 -10.903 35.508 1.00 44.56 489 GLY A N 1
ATOM 3696 C CA . GLY A 1 489 ? -45.111 -10.703 35.365 1.00 44.56 489 GLY A CA 1
ATOM 3697 C C . GLY A 1 489 ? -45.858 -11.922 34.803 1.00 44.56 489 GLY A C 1
ATOM 3698 O O . GLY A 1 489 ? -46.965 -12.223 35.246 1.00 44.56 489 GLY A O 1
ATOM 3699 N N . TYR A 1 490 ? -45.236 -12.686 33.897 1.00 38.50 490 TYR A N 1
ATOM 3700 C CA . TYR A 1 490 ? -45.795 -13.945 33.382 1.00 38.50 490 TYR A CA 1
ATOM 3701 C C . TYR A 1 490 ? -45.530 -15.172 34.274 1.00 38.50 490 TYR A C 1
ATOM 3703 O O . TYR A 1 490 ? -46.103 -16.236 34.031 1.00 38.50 490 TYR A O 1
ATOM 3711 N N . LYS A 1 491 ? -44.720 -15.061 35.338 1.00 36.66 491 LYS A N 1
ATOM 3712 C CA . LYS A 1 491 ? -44.338 -16.194 36.204 1.00 36.66 491 LYS A CA 1
ATOM 3713 C C . LYS A 1 491 ? -45.281 -16.412 37.397 1.00 36.66 491 LYS A C 1
ATOM 3715 O O . LYS A 1 491 ? -44.874 -16.929 38.437 1.00 36.66 491 LYS A O 1
ATOM 3720 N N . LEU A 1 492 ? -46.567 -16.092 37.236 1.00 36.75 492 LEU A N 1
ATOM 3721 C CA . LEU A 1 492 ? -47.631 -16.460 38.178 1.00 36.75 492 LEU A CA 1
ATOM 3722 C C . LEU A 1 492 ? -48.002 -17.949 37.998 1.00 36.75 492 LEU A C 1
ATOM 3724 O O . LEU A 1 492 ? -49.060 -18.311 37.484 1.00 36.75 492 LEU A O 1
ATOM 3728 N N . SER A 1 493 ? -47.080 -18.840 38.374 1.00 35.75 493 SER A N 1
ATOM 3729 C CA . SER A 1 493 ? -47.221 -20.288 38.193 1.00 35.75 493 SER A CA 1
ATOM 3730 C C . SER A 1 493 ? -48.289 -20.872 39.126 1.00 35.75 493 SER A C 1
ATOM 3732 O O . SER A 1 493 ? -48.005 -21.222 40.272 1.00 35.75 493 SER A O 1
ATOM 3734 N N . ALA A 1 494 ? -49.512 -21.030 38.616 1.00 38.25 494 ALA A N 1
ATOM 3735 C CA . ALA A 1 494 ? -50.679 -21.517 39.362 1.00 38.25 494 ALA A CA 1
ATOM 3736 C C . ALA A 1 494 ? -50.541 -22.939 39.959 1.00 38.25 494 ALA A C 1
ATOM 3738 O O . ALA A 1 494 ? -51.371 -23.346 40.767 1.00 38.25 494 ALA A O 1
ATOM 3739 N N . ASN A 1 495 ? -49.489 -23.684 39.604 1.00 36.41 495 ASN A N 1
ATOM 3740 C CA . ASN A 1 495 ? -49.313 -25.108 39.910 1.00 36.41 495 ASN A CA 1
ATOM 3741 C C . ASN A 1 495 ? -49.054 -25.446 41.397 1.00 36.41 495 ASN A C 1
ATOM 3743 O O . ASN A 1 495 ? -48.995 -26.628 41.728 1.00 36.41 495 ASN A O 1
ATOM 3747 N N . GLN A 1 496 ? -48.876 -24.457 42.285 1.00 38.47 496 GLN A N 1
ATOM 3748 C CA . GLN A 1 496 ? -48.732 -24.667 43.741 1.00 38.47 496 GLN A CA 1
ATOM 3749 C C . GLN A 1 496 ? -49.492 -23.641 44.609 1.00 38.47 496 GLN A C 1
ATOM 3751 O O . GLN A 1 496 ? -49.221 -23.515 45.802 1.00 38.47 496 GLN A O 1
ATOM 3756 N N . LEU A 1 497 ? -50.469 -22.920 44.049 1.00 40.34 497 LEU A N 1
ATOM 3757 C CA . LEU A 1 497 ? -51.381 -22.105 44.858 1.00 40.34 497 LEU A CA 1
ATOM 3758 C C . LEU A 1 497 ? -52.531 -22.985 45.364 1.00 40.34 497 LEU A C 1
ATOM 3760 O O . LEU A 1 497 ? -53.388 -23.395 44.582 1.00 40.34 497 LEU A O 1
ATOM 3764 N N . ASP A 1 498 ? -52.558 -23.266 46.669 1.00 45.38 498 ASP A N 1
ATOM 3765 C CA . ASP A 1 498 ? -53.705 -23.924 47.300 1.00 45.38 498 ASP A CA 1
ATOM 3766 C C . ASP A 1 498 ? -54.943 -22.997 47.325 1.00 45.38 498 ASP A C 1
ATOM 3768 O O . ASP A 1 498 ? -54.888 -21.807 46.988 1.00 45.38 498 ASP A O 1
ATOM 3772 N N . ALA A 1 499 ? -56.091 -23.537 47.741 1.00 44.38 499 ALA A N 1
ATOM 3773 C CA . ALA A 1 499 ? -57.343 -22.780 47.795 1.00 44.38 499 ALA A CA 1
ATOM 3774 C C . ALA A 1 499 ? -57.309 -21.581 48.772 1.00 44.38 499 ALA A C 1
ATOM 3776 O O . ALA A 1 499 ? -58.143 -20.678 48.660 1.00 44.38 499 ALA A O 1
ATOM 3777 N N . ASN A 1 500 ? -56.359 -21.541 49.714 1.00 48.81 500 ASN A N 1
ATOM 3778 C CA . ASN A 1 500 ? -56.175 -20.423 50.638 1.00 48.81 500 ASN A CA 1
ATOM 3779 C C . ASN A 1 500 ? -55.286 -19.337 50.020 1.00 48.81 500 ASN A C 1
ATOM 3781 O O . ASN A 1 500 ? -55.636 -18.161 50.085 1.00 48.81 500 ASN A O 1
ATOM 3785 N N . ALA A 1 501 ? -54.191 -19.715 49.357 1.00 49.03 501 ALA A N 1
ATOM 3786 C CA . ALA A 1 501 ? -53.303 -18.800 48.648 1.00 49.03 501 ALA A CA 1
ATOM 3787 C C . ALA A 1 501 ? -54.046 -18.048 47.525 1.00 49.03 501 ALA A C 1
ATOM 3789 O O . ALA A 1 501 ? -53.914 -16.827 47.405 1.00 49.03 501 ALA A O 1
ATOM 3790 N N . TRP A 1 502 ? -54.923 -18.741 46.786 1.00 47.59 502 TRP A N 1
ATOM 3791 C CA . TRP A 1 502 ? -55.858 -18.110 45.846 1.00 47.59 502 TRP A CA 1
ATOM 3792 C C . TRP A 1 502 ? -56.819 -17.122 46.527 1.00 47.59 502 TRP A C 1
ATOM 3794 O O . TRP A 1 502 ? -56.989 -15.999 46.045 1.00 47.59 502 TRP A O 1
ATOM 3804 N N . LYS A 1 503 ? -57.418 -17.490 47.671 1.00 46.34 503 LYS A N 1
ATOM 3805 C CA . LYS A 1 503 ? -58.301 -16.591 48.441 1.00 46.34 503 LYS A CA 1
ATOM 3806 C C . LYS A 1 503 ? -57.575 -15.344 48.957 1.00 46.34 503 LYS A C 1
ATOM 3808 O O . LYS A 1 503 ? -58.189 -14.278 48.996 1.00 46.34 503 LYS A O 1
ATOM 3813 N N . THR A 1 504 ? -56.296 -15.444 49.315 1.00 47.41 504 THR A N 1
ATOM 3814 C CA . THR A 1 504 ? -55.474 -14.299 49.743 1.00 47.41 504 THR A CA 1
ATOM 3815 C C . THR A 1 504 ? -55.180 -13.352 48.578 1.00 47.41 504 THR A C 1
ATOM 3817 O O . THR A 1 504 ? -55.490 -12.166 48.681 1.00 47.41 504 THR A O 1
ATOM 3820 N N . LEU A 1 505 ? -54.696 -13.861 47.437 1.00 45.03 505 LEU A N 1
ATOM 3821 C CA . LEU A 1 505 ? -54.429 -13.045 46.240 1.00 45.03 505 LEU A CA 1
ATOM 3822 C C . LEU A 1 505 ? -55.675 -12.286 45.750 1.00 45.03 505 LEU A C 1
ATOM 3824 O O . LEU A 1 505 ? -55.586 -11.108 45.398 1.00 45.03 505 LEU A O 1
ATOM 3828 N N . LEU A 1 506 ? -56.846 -12.933 45.784 1.00 44.50 506 LEU A N 1
ATOM 3829 C CA . LEU A 1 506 ? -58.126 -12.309 45.432 1.00 44.50 506 LEU A CA 1
ATOM 3830 C C . LEU A 1 506 ? -58.580 -11.260 46.465 1.00 44.50 506 LEU A C 1
ATOM 3832 O O . LEU A 1 506 ? -59.085 -10.206 46.077 1.00 44.50 506 LEU A O 1
ATOM 3836 N N . LYS A 1 507 ? -58.359 -11.490 47.770 1.00 44.47 507 LYS A N 1
ATOM 3837 C CA . LYS A 1 507 ? -58.632 -10.489 48.822 1.00 44.47 507 LYS A CA 1
ATOM 3838 C C . LYS A 1 507 ? -57.767 -9.235 48.691 1.00 44.47 507 LYS A C 1
ATOM 3840 O O . LYS A 1 507 ? -58.254 -8.139 48.959 1.00 44.47 507 LYS A O 1
ATOM 3845 N N . GLU A 1 508 ? -56.507 -9.385 48.293 1.00 41.59 508 GLU A N 1
ATOM 3846 C CA . GLU A 1 508 ? -55.531 -8.288 48.233 1.00 41.59 508 GLU A CA 1
ATOM 3847 C C . GLU A 1 508 ? -55.625 -7.419 46.965 1.00 41.59 508 GLU A C 1
ATOM 3849 O O . GLU A 1 508 ? -54.918 -6.418 46.866 1.00 41.59 508 GLU A O 1
ATOM 3854 N N . ARG A 1 509 ? -56.505 -7.756 46.006 1.00 38.31 509 ARG A N 1
ATOM 3855 C CA . ARG A 1 509 ? -56.736 -6.995 44.755 1.00 38.31 509 ARG A CA 1
ATOM 3856 C C . ARG A 1 509 ? -55.474 -6.757 43.903 1.00 38.31 509 ARG A C 1
ATOM 3858 O O . ARG A 1 509 ? -55.403 -5.783 43.158 1.00 38.31 509 ARG A O 1
ATOM 3865 N N . ARG A 1 510 ? -54.479 -7.647 43.976 1.00 32.28 510 ARG A N 1
ATOM 3866 C CA . ARG A 1 510 ? -53.157 -7.488 43.330 1.00 32.28 510 ARG A CA 1
ATOM 3867 C C . ARG A 1 510 ? -53.098 -7.839 41.833 1.00 32.28 510 ARG A C 1
ATOM 3869 O O . ARG A 1 510 ? -52.015 -8.068 41.309 1.00 32.28 510 ARG A O 1
ATOM 3876 N N . ILE A 1 511 ? -54.236 -7.877 41.137 1.00 31.08 511 ILE A N 1
ATOM 3877 C CA . ILE A 1 511 ? -54.297 -8.133 39.691 1.00 31.08 511 ILE A CA 1
ATOM 3878 C C . ILE A 1 511 ? -55.117 -7.026 39.026 1.00 31.08 511 ILE A C 1
ATOM 3880 O O . ILE A 1 511 ? -56.329 -6.936 39.220 1.00 31.08 511 ILE A O 1
ATOM 3884 N N . SER A 1 512 ? -54.451 -6.206 38.219 1.00 29.55 512 SER A N 1
ATOM 3885 C CA . SER A 1 512 ? -55.066 -5.248 37.304 1.00 29.55 512 SER A CA 1
ATOM 3886 C C . SER A 1 512 ? -54.286 -5.226 35.988 1.00 29.55 512 SER A C 1
ATOM 3888 O O . SER A 1 512 ? -53.069 -5.395 35.966 1.00 29.55 512 SER A O 1
ATOM 3890 N N . ALA A 1 513 ? -55.000 -5.048 34.880 1.00 29.55 513 ALA A N 1
ATOM 3891 C CA . ALA A 1 513 ? -54.442 -4.900 33.542 1.00 29.55 513 ALA A CA 1
ATOM 3892 C C . ALA A 1 513 ? -55.374 -3.999 32.723 1.00 29.55 513 ALA A C 1
ATOM 3894 O O . ALA A 1 513 ? -56.588 -4.026 32.927 1.00 29.55 513 ALA A O 1
ATOM 3895 N N . SER A 1 514 ? -54.824 -3.206 31.805 1.00 27.98 514 SER A N 1
ATOM 3896 C CA . SER A 1 514 ? -55.590 -2.304 30.940 1.00 27.98 514 SER A CA 1
ATOM 3897 C C . SER A 1 514 ? -55.135 -2.426 29.484 1.00 27.98 514 SER A C 1
ATOM 3899 O O . SER A 1 514 ? -53.943 -2.480 29.192 1.00 27.98 514 SER A O 1
ATOM 3901 N N . SER A 1 515 ? -56.089 -2.482 28.551 1.00 31.72 515 SER A N 1
ATOM 3902 C CA . SER A 1 515 ? -55.831 -2.378 27.107 1.00 31.72 515 SER A CA 1
ATOM 3903 C C . SER A 1 515 ? -57.087 -1.896 26.362 1.00 31.72 515 SER A C 1
ATOM 3905 O O . SER A 1 515 ? -58.168 -1.815 26.942 1.00 31.72 515 SER A O 1
ATOM 3907 N N . SER A 1 516 ? -56.955 -1.486 25.100 1.00 31.23 516 SER A N 1
ATOM 3908 C CA . SER A 1 516 ? -57.909 -0.578 24.450 1.00 31.23 516 SER A CA 1
ATOM 3909 C C . SER A 1 516 ? -58.976 -1.240 23.555 1.00 31.23 516 SER A C 1
ATOM 3911 O O . SER A 1 516 ? -58.844 -1.347 22.337 1.00 31.23 516 SER A O 1
ATOM 3913 N N . GLY A 1 517 ? -60.147 -1.495 24.148 1.00 31.42 517 GLY A N 1
ATOM 3914 C CA . GLY A 1 517 ? -61.409 -1.015 23.557 1.00 31.42 517 GLY A CA 1
ATOM 3915 C C . GLY A 1 517 ? -62.045 -1.788 22.389 1.00 31.42 517 GLY A C 1
ATOM 3916 O O . GLY A 1 517 ? -62.610 -1.153 21.499 1.00 31.42 517 GLY A O 1
ATOM 3917 N N . LYS A 1 518 ? -62.033 -3.129 22.387 1.00 33.50 518 LYS A N 1
ATOM 3918 C CA . LYS A 1 518 ? -62.829 -3.958 21.446 1.00 33.50 518 LYS A CA 1
ATOM 3919 C C . LYS A 1 518 ? -63.708 -5.006 22.164 1.00 33.50 518 LYS A C 1
ATOM 3921 O O . LYS A 1 518 ? -63.412 -5.346 23.308 1.00 33.50 518 LYS A O 1
ATOM 3926 N N . PRO A 1 519 ? -64.810 -5.489 21.546 1.00 32.56 519 PRO A N 1
ATOM 3927 C CA . PRO A 1 519 ? -65.700 -6.489 22.153 1.00 32.56 519 PRO A CA 1
ATOM 3928 C C . PRO A 1 519 ? -65.022 -7.859 22.326 1.00 32.56 519 PRO A C 1
ATOM 3930 O O . PRO A 1 519 ? -64.054 -8.172 21.635 1.00 32.56 519 PRO A O 1
ATOM 3933 N N . VAL A 1 520 ? -65.549 -8.674 23.247 1.00 39.06 520 VAL A N 1
ATOM 3934 C CA . VAL A 1 520 ? -64.925 -9.920 23.729 1.00 39.06 520 VAL A CA 1
ATOM 3935 C C . VAL A 1 520 ? -65.887 -11.101 23.589 1.00 39.06 520 VA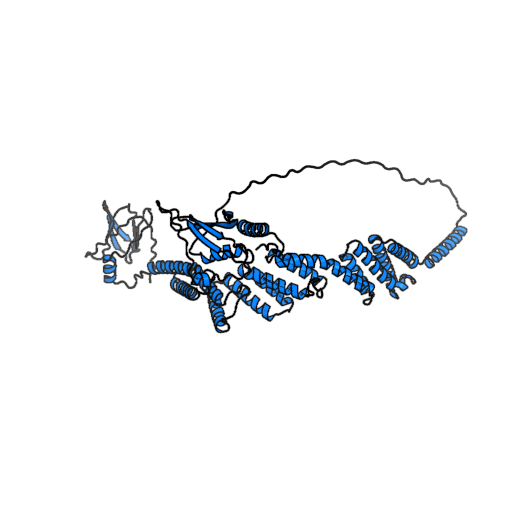L A C 1
ATOM 3937 O O . VAL A 1 520 ? -67.054 -10.996 23.957 1.00 39.06 520 VAL A O 1
ATOM 3940 N N . ASN A 1 521 ? -65.377 -12.241 23.118 1.00 35.34 521 ASN A N 1
ATOM 3941 C CA . ASN A 1 521 ? -66.049 -13.539 23.216 1.00 35.34 521 ASN A CA 1
ATOM 3942 C C . ASN A 1 521 ? -65.398 -14.360 24.333 1.00 35.34 521 ASN A C 1
ATOM 3944 O O . ASN A 1 521 ? -64.171 -14.362 24.448 1.00 35.34 521 ASN A O 1
ATOM 3948 N N . LEU A 1 522 ? -66.202 -15.070 25.127 1.00 36.25 522 LEU A N 1
ATOM 3949 C CA . LEU A 1 522 ? -65.716 -15.883 26.239 1.00 36.25 522 LEU A CA 1
ATOM 3950 C C . LEU A 1 522 ? -65.815 -17.375 25.892 1.00 36.25 522 LEU A C 1
ATOM 3952 O O . LEU A 1 522 ? -66.882 -17.874 25.526 1.00 36.25 522 LEU A O 1
ATOM 3956 N N . LEU A 1 523 ? -64.691 -18.078 26.029 1.00 38.38 523 LEU A N 1
ATOM 3957 C CA . LEU A 1 523 ? -64.574 -19.530 25.920 1.00 38.38 523 LEU A CA 1
ATOM 3958 C C . LEU A 1 523 ? -64.070 -20.064 27.257 1.00 38.38 523 LEU A C 1
ATOM 3960 O O . LEU A 1 523 ? -63.034 -19.612 27.743 1.00 38.38 523 LEU A O 1
ATOM 3964 N N . ILE A 1 524 ? -64.786 -21.028 27.832 1.00 42.84 524 ILE A N 1
ATOM 3965 C CA . ILE A 1 524 ? -64.375 -21.708 29.060 1.00 42.84 524 ILE A CA 1
ATOM 3966 C C . ILE A 1 524 ? -64.263 -23.204 28.768 1.00 42.84 524 ILE A C 1
ATOM 3968 O O . ILE A 1 524 ? -65.157 -23.797 28.162 1.00 42.84 524 ILE A O 1
ATOM 3972 N N . ILE A 1 525 ? -63.147 -23.797 29.192 1.00 41.25 525 ILE A N 1
ATOM 3973 C CA . ILE A 1 525 ? -62.875 -25.232 29.099 1.00 41.25 525 ILE A CA 1
ATOM 3974 C C . ILE A 1 525 ? -62.679 -25.742 30.527 1.00 41.25 525 ILE A C 1
ATOM 3976 O O . ILE A 1 525 ? -61.714 -25.377 31.197 1.00 41.25 525 ILE A O 1
ATOM 3980 N N . ALA A 1 526 ? -63.630 -26.539 30.999 1.00 40.84 526 ALA A N 1
ATOM 3981 C CA . ALA A 1 526 ? -63.626 -27.151 32.319 1.00 40.84 526 ALA A CA 1
ATOM 3982 C C . ALA A 1 526 ? -62.852 -28.485 32.310 1.00 40.84 526 ALA A C 1
ATOM 3984 O O . ALA A 1 526 ? -62.889 -29.205 31.311 1.00 40.84 526 ALA A O 1
ATOM 3985 N N . PRO A 1 527 ? -62.199 -28.872 33.424 1.00 36.59 527 PRO A N 1
ATOM 3986 C CA . PRO A 1 527 ? -61.517 -30.166 33.545 1.00 36.59 527 PRO A CA 1
ATOM 3987 C C . PRO A 1 527 ? -62.486 -31.362 33.635 1.00 36.59 527 PRO A C 1
ATOM 3989 O O . PRO A 1 527 ? -62.051 -32.511 33.626 1.00 36.59 527 PRO A O 1
ATOM 3992 N N . SER A 1 528 ? -63.793 -31.105 33.733 1.00 41.56 528 SER A N 1
ATOM 3993 C CA . SER A 1 528 ? -64.861 -32.099 33.803 1.00 41.56 528 SER A CA 1
ATOM 3994 C C . SER A 1 528 ? -66.009 -31.741 32.851 1.00 41.56 528 SER A C 1
ATOM 3996 O O . SER A 1 528 ? -66.364 -30.576 32.657 1.00 41.56 528 SER A O 1
ATOM 3998 N N . ALA A 1 529 ? -66.623 -32.769 32.264 1.00 42.47 529 ALA A N 1
ATOM 3999 C CA . ALA A 1 529 ? -67.913 -32.627 31.600 1.00 42.47 529 ALA A CA 1
ATOM 4000 C C . ALA A 1 529 ? -69.024 -32.379 32.637 1.00 42.47 529 ALA A C 1
ATOM 4002 O O . ALA A 1 529 ? -68.973 -32.929 33.741 1.00 42.47 529 ALA A O 1
ATOM 4003 N N . ASN A 1 530 ? -70.072 -31.649 32.238 1.00 44.62 530 ASN A N 1
ATOM 4004 C CA . ASN A 1 530 ? -71.227 -31.253 33.063 1.00 44.62 530 ASN A CA 1
ATOM 4005 C C . ASN A 1 530 ? -70.959 -30.148 34.113 1.00 44.62 530 ASN A C 1
ATOM 4007 O O . ASN A 1 530 ? -71.680 -30.066 35.107 1.00 44.62 530 ASN A O 1
ATOM 4011 N N . MET A 1 531 ? -69.974 -29.271 33.899 1.00 42.81 531 MET A N 1
ATOM 4012 C CA . MET A 1 531 ? -69.812 -28.067 34.724 1.00 42.81 531 MET A CA 1
ATOM 4013 C C . MET A 1 531 ? -70.864 -27.019 34.319 1.00 42.81 531 MET A C 1
ATOM 4015 O O . MET A 1 531 ? -70.944 -26.620 33.154 1.00 42.81 531 MET A O 1
ATOM 4019 N N . LEU A 1 532 ? -71.684 -26.575 35.277 1.00 39.78 532 LEU A N 1
ATOM 4020 C CA . LEU A 1 532 ? -72.686 -25.528 35.063 1.00 39.78 532 LEU A CA 1
ATOM 4021 C C . LEU A 1 532 ? -72.088 -24.160 35.398 1.00 39.78 532 LEU A C 1
ATOM 4023 O O . LEU A 1 532 ? -71.778 -23.874 36.554 1.00 39.78 532 LEU A O 1
ATOM 4027 N N . ILE A 1 533 ? -71.974 -23.296 34.393 1.00 46.94 533 ILE A N 1
ATOM 4028 C CA . ILE A 1 533 ? -71.432 -21.946 34.536 1.00 46.94 533 ILE A CA 1
ATOM 4029 C C . ILE A 1 533 ? -72.583 -20.956 34.381 1.00 46.94 533 ILE A C 1
ATOM 4031 O O . ILE A 1 533 ? -73.166 -20.813 33.306 1.00 46.94 533 ILE A O 1
ATOM 4035 N N . THR A 1 534 ? -72.927 -20.261 35.465 1.00 41.78 534 THR A N 1
ATOM 4036 C CA . THR A 1 534 ? -73.962 -19.219 35.425 1.00 41.78 534 THR A CA 1
ATOM 4037 C C . THR A 1 534 ? -73.298 -17.856 35.314 1.00 41.78 534 THR A C 1
ATOM 4039 O O . THR A 1 534 ? -72.528 -17.465 36.192 1.00 41.78 534 THR A O 1
ATOM 4042 N N . ILE A 1 535 ? -73.614 -17.128 34.240 1.00 45.78 535 ILE A N 1
ATOM 4043 C CA . ILE A 1 535 ? -73.139 -15.765 34.011 1.00 45.78 535 ILE A CA 1
ATOM 4044 C C . ILE A 1 535 ? -74.313 -14.808 34.231 1.00 45.78 535 ILE A C 1
ATOM 4046 O O . ILE A 1 535 ? -75.310 -14.823 33.504 1.00 45.78 535 ILE A O 1
ATOM 4050 N N . VAL A 1 536 ? -74.204 -13.978 35.267 1.00 43.22 536 VAL A N 1
ATOM 4051 C CA . VAL A 1 536 ? -75.236 -13.013 35.663 1.00 43.22 536 VAL A CA 1
ATOM 4052 C C . VAL A 1 536 ? -74.807 -11.622 35.215 1.00 43.22 536 VAL A C 1
ATOM 4054 O O . VAL A 1 536 ? -73.874 -11.051 35.779 1.00 43.22 536 VAL A O 1
ATOM 4057 N N . GLY A 1 537 ? -75.470 -11.083 34.190 1.00 40.22 537 GLY A N 1
ATOM 4058 C CA . GLY A 1 537 ? -75.294 -9.700 33.746 1.00 40.22 537 GLY A CA 1
ATOM 4059 C C . GLY A 1 537 ? -76.360 -8.774 34.326 1.00 40.22 537 GLY A C 1
ATOM 4060 O O . GLY A 1 537 ? -77.442 -9.214 34.710 1.00 40.22 537 GLY A O 1
ATOM 4061 N N . THR A 1 538 ? -76.105 -7.465 34.316 1.00 39.00 538 THR A N 1
ATOM 4062 C CA . THR A 1 538 ? -77.006 -6.432 34.874 1.00 39.00 538 THR A CA 1
ATOM 4063 C C . THR A 1 538 ? -78.347 -6.246 34.139 1.00 39.00 538 THR A C 1
ATOM 4065 O O . THR A 1 538 ? -79.081 -5.314 34.457 1.00 39.00 538 THR A O 1
ATOM 4068 N N . GLY A 1 539 ? -78.671 -7.084 33.148 1.00 38.72 539 GLY A N 1
ATOM 4069 C CA . GLY A 1 539 ? -79.908 -6.987 32.360 1.00 38.72 539 GLY A CA 1
ATOM 4070 C C . GLY A 1 539 ? -80.497 -8.310 31.856 1.00 38.72 539 GLY A C 1
ATOM 4071 O O . GLY A 1 539 ? -81.574 -8.280 31.273 1.00 38.72 539 GLY A O 1
ATOM 4072 N N . ASN A 1 540 ? -79.821 -9.449 32.051 1.00 47.28 540 ASN A N 1
ATOM 4073 C CA . ASN A 1 540 ? -80.350 -10.800 31.819 1.00 47.28 540 ASN A CA 1
ATOM 4074 C C . ASN A 1 540 ? -79.405 -11.853 32.424 1.00 47.28 540 ASN A C 1
ATOM 4076 O O . ASN A 1 540 ? -78.207 -11.608 32.595 1.00 47.28 540 ASN A O 1
ATOM 4080 N N . GLN A 1 541 ? -79.950 -13.032 32.726 1.00 42.56 541 GLN A N 1
ATOM 4081 C CA . GLN A 1 541 ? -79.205 -14.178 33.247 1.00 42.56 541 GLN A CA 1
ATOM 4082 C C . GLN A 1 541 ? -78.983 -15.201 32.125 1.00 42.56 541 GLN A C 1
ATOM 4084 O O . GLN A 1 541 ? -79.944 -15.586 31.460 1.00 42.56 541 GLN A O 1
ATOM 4089 N N . THR A 1 542 ? -77.745 -15.664 31.932 1.00 48.31 542 THR A N 1
ATOM 4090 C CA . THR A 1 542 ? -77.412 -16.666 30.907 1.00 48.31 542 THR A CA 1
ATOM 4091 C C . THR A 1 542 ? -76.701 -17.848 31.557 1.00 48.31 542 THR A C 1
ATOM 4093 O O . THR A 1 542 ? -75.646 -17.692 32.173 1.00 48.31 542 THR A O 1
ATOM 4096 N N . GLN A 1 543 ? -77.275 -19.043 31.421 1.00 45.94 543 GLN A N 1
ATOM 4097 C CA . GLN A 1 543 ? -76.653 -20.291 31.865 1.00 45.94 543 GLN A CA 1
ATOM 4098 C C . GLN A 1 543 ? -75.922 -20.960 30.702 1.00 45.94 543 GLN A C 1
ATOM 4100 O O . GLN A 1 543 ? -76.456 -21.059 29.598 1.00 45.94 543 GLN A O 1
ATOM 4105 N N . LEU A 1 544 ? -74.709 -21.436 30.969 1.00 47.03 544 LEU A N 1
ATOM 4106 C CA . LEU A 1 544 ? -73.883 -22.195 30.041 1.00 47.03 544 LEU A CA 1
ATOM 4107 C C . LEU A 1 544 ? -73.581 -23.558 30.657 1.00 47.03 544 LEU A C 1
ATOM 4109 O O . LEU A 1 544 ? -73.038 -23.657 31.756 1.00 47.03 544 LEU A O 1
ATOM 4113 N N . VAL A 1 545 ? -73.947 -24.612 29.935 1.00 42.16 545 VAL A N 1
ATOM 4114 C CA . VAL A 1 545 ? -73.664 -26.001 30.302 1.00 42.16 545 VAL A CA 1
ATOM 4115 C C . VAL A 1 545 ? -72.474 -26.451 29.466 1.00 42.16 545 VAL A C 1
ATOM 4117 O O . VAL A 1 545 ? -72.547 -26.359 28.239 1.00 42.16 545 VAL A O 1
ATOM 4120 N N . THR A 1 546 ? -71.388 -26.920 30.088 1.00 43.78 546 THR A N 1
ATOM 4121 C CA . THR A 1 546 ? -70.300 -27.540 29.317 1.00 43.78 546 THR A CA 1
ATOM 4122 C C . THR A 1 546 ? -70.737 -28.894 28.771 1.00 43.78 546 THR A C 1
ATOM 4124 O O . THR A 1 546 ? -71.409 -29.675 29.453 1.00 43.78 546 THR A O 1
ATOM 4127 N N . ASP A 1 547 ? -70.376 -29.180 27.521 1.00 41.03 547 ASP A N 1
ATOM 4128 C CA . ASP A 1 547 ? -70.723 -30.449 26.885 1.00 41.03 547 ASP A CA 1
ATOM 4129 C C . ASP A 1 547 ? -69.809 -31.606 27.353 1.00 41.03 547 ASP A C 1
ATOM 4131 O O . ASP A 1 547 ? -69.022 -31.486 28.298 1.00 41.03 547 ASP A O 1
ATOM 4135 N N . ARG A 1 548 ? -69.892 -32.766 26.685 1.00 37.06 548 ARG A N 1
ATOM 4136 C CA . ARG A 1 548 ? -69.057 -33.938 27.011 1.00 37.06 548 ARG A CA 1
ATOM 4137 C C . ARG A 1 548 ? -67.557 -33.752 26.739 1.00 37.06 548 ARG A C 1
ATOM 4139 O O . ARG A 1 548 ? -66.784 -34.619 27.134 1.00 37.06 548 ARG A O 1
ATOM 4146 N N . THR A 1 549 ? -67.148 -32.659 26.098 1.00 36.88 549 THR A N 1
ATOM 4147 C CA . THR A 1 549 ? -65.743 -32.265 25.912 1.00 36.88 549 THR A CA 1
ATOM 4148 C C . THR A 1 549 ? -65.266 -31.250 26.958 1.00 36.88 549 THR A C 1
ATOM 4150 O O . THR A 1 549 ? -64.092 -30.890 26.962 1.00 36.88 549 THR A O 1
ATOM 4153 N N . GLY A 1 550 ? -66.149 -30.807 27.865 1.00 40.09 550 GLY A N 1
ATOM 4154 C CA . GLY A 1 550 ? -65.842 -29.814 28.900 1.00 40.09 550 GLY A CA 1
ATOM 4155 C C . GLY A 1 550 ? -65.908 -28.363 28.410 1.00 40.09 550 GLY A C 1
ATOM 4156 O O . GLY A 1 550 ? -65.555 -27.456 29.159 1.00 40.09 550 GLY A O 1
ATOM 4157 N N . VAL A 1 551 ? -66.374 -28.114 27.184 1.00 36.78 551 VAL A N 1
ATOM 4158 C CA . VAL A 1 551 ? -66.291 -26.801 26.528 1.00 36.78 551 VAL A CA 1
ATOM 4159 C C . VAL A 1 551 ? -67.637 -26.064 26.546 1.00 36.78 551 VAL A C 1
ATOM 4161 O O . VAL A 1 551 ? -68.687 -26.671 26.328 1.00 36.78 551 VAL A O 1
ATOM 4164 N N . ALA A 1 552 ? -67.612 -24.743 26.769 1.00 42.34 552 ALA A N 1
ATOM 4165 C CA . ALA A 1 552 ? -68.751 -23.843 26.569 1.00 42.34 552 ALA A CA 1
ATOM 4166 C C . ALA A 1 552 ? -68.329 -22.482 25.973 1.00 42.34 552 ALA A C 1
ATOM 4168 O O . ALA A 1 552 ? -67.268 -21.943 26.298 1.00 42.34 552 ALA A O 1
ATOM 4169 N N . TYR A 1 553 ? -69.196 -21.909 25.130 1.00 40.38 553 TYR A N 1
ATOM 4170 C CA . TYR A 1 553 ? -68.980 -20.647 24.410 1.00 40.38 553 TYR A CA 1
ATOM 4171 C C . TYR A 1 553 ? -70.130 -19.663 24.652 1.00 40.38 553 TYR A C 1
ATOM 4173 O O . TYR A 1 553 ? -71.294 -20.053 24.567 1.00 40.38 553 TYR A O 1
ATOM 4181 N N . ALA A 1 554 ? -69.819 -18.376 24.833 1.00 45.06 554 ALA A N 1
ATOM 4182 C CA . ALA A 1 554 ? -70.805 -17.301 24.712 1.00 45.06 554 ALA A CA 1
ATOM 4183 C C . ALA A 1 554 ? -70.213 -16.008 24.138 1.00 45.06 554 ALA A C 1
ATOM 4185 O O . ALA A 1 554 ? -69.125 -15.567 24.518 1.00 45.06 554 ALA A O 1
ATOM 4186 N N . ALA A 1 555 ? -70.995 -15.358 23.275 1.00 39.66 555 ALA A N 1
ATOM 4187 C CA . ALA A 1 555 ? -70.853 -13.939 22.983 1.00 39.66 555 ALA A CA 1
ATOM 4188 C C . ALA A 1 555 ? -71.685 -13.153 24.009 1.00 39.66 555 ALA A C 1
ATOM 4190 O O . ALA A 1 555 ? -72.873 -13.431 24.183 1.00 39.66 555 ALA A O 1
ATOM 4191 N N . LEU A 1 556 ? -71.070 -12.185 24.690 1.00 48.31 556 LEU A N 1
ATOM 4192 C CA . LEU A 1 556 ? -71.723 -11.351 25.702 1.00 48.31 556 LEU A CA 1
ATOM 4193 C C . LEU A 1 556 ? -71.612 -9.870 25.297 1.00 48.31 556 LEU A C 1
ATOM 4195 O O . LEU A 1 556 ? -70.547 -9.449 24.840 1.00 48.31 556 LEU A O 1
ATOM 4199 N N . PRO A 1 557 ? -72.670 -9.052 25.456 1.00 42.91 557 PRO A N 1
ATOM 4200 C CA . PRO A 1 557 ? -72.567 -7.609 25.250 1.00 42.91 557 PRO A CA 1
ATOM 4201 C C . PRO A 1 557 ? -71.682 -6.960 26.328 1.00 42.91 557 PRO A C 1
ATOM 4203 O O . PRO A 1 557 ? -71.433 -7.540 27.383 1.00 42.91 557 PRO A O 1
ATOM 4206 N N . SER A 1 558 ? -71.215 -5.733 26.105 1.00 43.72 558 SER A N 1
ATOM 4207 C CA . SER A 1 558 ? -70.413 -4.997 27.093 1.00 43.72 558 SER A CA 1
ATOM 4208 C C . SER A 1 558 ? -71.209 -4.700 28.373 1.00 43.72 558 SER A C 1
ATOM 4210 O O . SER A 1 558 ? -72.248 -4.044 28.307 1.00 43.72 558 SER A O 1
ATOM 4212 N N . GLY A 1 559 ? -70.707 -5.129 29.533 1.00 42.25 559 GLY A N 1
ATOM 4213 C CA . GLY A 1 559 ? -71.341 -4.911 30.837 1.00 42.25 559 GLY A CA 1
ATOM 4214 C C . GLY A 1 559 ? -70.542 -5.532 31.986 1.00 42.25 559 GLY A C 1
ATOM 4215 O O . GLY A 1 559 ? -69.517 -6.174 31.754 1.00 42.25 559 GLY A O 1
ATOM 4216 N N . ARG A 1 560 ? -71.015 -5.353 33.226 1.00 39.09 560 ARG A N 1
ATOM 4217 C CA . ARG A 1 560 ? -70.504 -6.096 34.391 1.00 39.09 560 ARG A CA 1
ATOM 4218 C C . ARG A 1 560 ? -71.193 -7.455 34.483 1.00 39.09 560 ARG A C 1
ATOM 4220 O O . ARG A 1 560 ? -72.415 -7.535 34.344 1.00 39.09 560 ARG A O 1
ATOM 4227 N N . TYR A 1 561 ? -70.403 -8.486 34.768 1.00 42.16 561 TYR A N 1
ATOM 4228 C CA . TYR A 1 561 ? -70.856 -9.869 34.880 1.00 42.16 561 TYR A CA 1
ATOM 4229 C C . TYR A 1 561 ? -70.295 -10.524 36.136 1.00 42.16 561 TYR A C 1
ATOM 4231 O O . TYR A 1 561 ? -69.105 -10.403 36.422 1.00 42.16 561 TYR A O 1
ATOM 4239 N N . VAL A 1 562 ? -71.143 -11.263 36.847 1.00 40.84 562 VAL A N 1
ATOM 4240 C CA . VAL A 1 562 ? -70.716 -12.203 37.888 1.00 40.84 562 VAL A CA 1
ATOM 4241 C C . VAL A 1 562 ? -70.672 -13.594 37.264 1.00 40.84 562 VAL A C 1
ATOM 4243 O O . VAL A 1 562 ? -71.668 -14.046 36.695 1.00 40.84 562 VAL A O 1
ATOM 4246 N N . VAL A 1 563 ? -69.523 -14.262 37.356 1.00 41.12 563 VAL A N 1
ATOM 4247 C CA . VAL A 1 563 ? -69.339 -15.647 36.904 1.00 41.12 563 VAL A CA 1
ATOM 4248 C C . VAL A 1 563 ? -69.298 -16.543 38.134 1.00 41.12 563 VAL A C 1
ATOM 4250 O O . VAL A 1 563 ? -68.362 -16.463 38.926 1.00 41.12 563 VAL A O 1
ATOM 4253 N N . ALA A 1 564 ? -70.310 -17.394 38.289 1.00 41.81 564 ALA A N 1
ATOM 4254 C CA . ALA A 1 564 ? -70.340 -18.414 39.330 1.00 41.81 564 ALA A CA 1
ATOM 4255 C C . ALA A 1 564 ? -69.952 -19.777 38.737 1.00 41.81 564 ALA A C 1
ATOM 4257 O O . ALA A 1 564 ? -70.588 -20.252 37.792 1.00 41.81 564 ALA A O 1
ATOM 4258 N N . ILE A 1 565 ? -68.924 -20.398 39.320 1.00 42.38 565 ILE A N 1
ATOM 4259 C CA . ILE A 1 565 ? -68.510 -21.783 39.067 1.00 42.38 565 ILE A CA 1
ATOM 4260 C C . ILE A 1 565 ? -68.859 -22.574 40.330 1.00 42.38 565 ILE A C 1
ATOM 4262 O O . ILE A 1 565 ? -68.474 -22.168 41.426 1.00 42.38 565 ILE A O 1
ATOM 4266 N N . SER A 1 566 ? -69.632 -23.652 40.194 1.00 40.38 566 SER A N 1
ATOM 4267 C CA . SER A 1 566 ? -70.240 -24.350 41.332 1.00 40.38 566 SER A CA 1
ATOM 4268 C C . SER A 1 566 ? -70.292 -25.860 41.116 1.00 40.38 566 SER A C 1
ATOM 4270 O O . SER A 1 566 ? -71.225 -26.360 40.488 1.00 40.38 566 SER A O 1
ATOM 4272 N N . ASP A 1 567 ? -69.377 -26.578 41.763 1.00 43.06 567 ASP A N 1
ATOM 4273 C CA . ASP A 1 567 ? -69.497 -28.028 41.969 1.00 43.06 567 ASP A CA 1
ATOM 4274 C C . ASP A 1 567 ? -70.320 -28.353 43.241 1.00 43.06 567 ASP A C 1
ATOM 4276 O O . ASP A 1 567 ? -70.839 -29.457 43.384 1.00 43.06 567 ASP A O 1
ATOM 4280 N N . ASN A 1 568 ? -70.480 -27.383 44.156 1.00 35.22 568 ASN A N 1
ATOM 4281 C CA . ASN A 1 568 ? -71.431 -27.392 45.279 1.00 35.22 568 ASN A CA 1
ATOM 4282 C C . ASN A 1 568 ? -71.644 -25.936 45.786 1.00 35.22 568 ASN A C 1
ATOM 4284 O O . ASN A 1 568 ? -70.710 -25.136 45.675 1.00 35.22 568 ASN A O 1
ATOM 4288 N N . PRO A 1 569 ? -72.815 -25.545 46.332 1.00 38.09 569 PRO A N 1
ATOM 4289 C CA . PRO A 1 569 ? -73.160 -24.134 46.507 1.00 38.09 569 PRO A CA 1
ATOM 4290 C C . PRO A 1 569 ? -72.810 -23.577 47.900 1.00 38.09 569 PRO A C 1
ATOM 4292 O O . PRO A 1 569 ? -73.694 -23.435 48.740 1.00 38.09 569 PRO A O 1
ATOM 4295 N N . ASP A 1 570 ? -71.549 -23.192 48.133 1.00 34.06 570 ASP A N 1
ATOM 4296 C CA . ASP A 1 570 ? -71.190 -22.373 49.306 1.00 34.06 570 ASP A CA 1
ATOM 4297 C C . ASP A 1 570 ? -70.009 -21.400 49.062 1.00 34.06 570 ASP A C 1
ATOM 4299 O O . ASP A 1 570 ? -68.876 -21.803 48.808 1.00 34.06 570 ASP A O 1
ATOM 4303 N N . ALA A 1 571 ? -70.304 -20.099 49.191 1.00 33.84 571 ALA A N 1
ATOM 4304 C CA . ALA A 1 571 ? -69.405 -18.935 49.310 1.00 33.84 571 ALA A CA 1
ATOM 4305 C C . ALA A 1 571 ? -68.233 -18.734 48.304 1.00 33.84 571 ALA A C 1
ATOM 4307 O O . ALA A 1 571 ? -67.127 -19.252 48.480 1.00 33.84 571 ALA A O 1
ATOM 4308 N N . GLY A 1 572 ? -68.398 -17.780 47.370 1.00 30.72 572 GLY A N 1
ATOM 4309 C CA . GLY A 1 572 ? -67.292 -17.268 46.541 1.00 30.72 572 GLY A CA 1
ATOM 4310 C C . GLY A 1 572 ? -67.651 -16.139 45.563 1.00 30.72 572 GLY A C 1
ATOM 4311 O O . GLY A 1 572 ? -67.575 -16.340 44.357 1.00 30.72 572 GLY A O 1
ATOM 4312 N N . GLU A 1 573 ? -68.028 -14.949 46.045 1.00 30.56 573 GLU A N 1
ATOM 4313 C CA . GLU A 1 573 ? -68.272 -13.797 45.157 1.00 30.56 573 GLU A CA 1
ATOM 4314 C C . GLU A 1 573 ? -66.947 -13.170 44.677 1.00 30.56 573 GLU A C 1
ATOM 4316 O O . GLU A 1 573 ? -66.192 -12.598 45.465 1.00 30.56 573 GLU A O 1
ATOM 4321 N N . VAL A 1 574 ? -66.670 -13.265 43.371 1.00 33.59 574 VAL A N 1
ATOM 4322 C CA . VAL A 1 574 ? -65.525 -12.617 42.712 1.00 33.59 574 VAL A CA 1
ATOM 4323 C C . VAL A 1 574 ? -66.048 -11.615 41.686 1.00 33.59 574 VAL A C 1
ATOM 4325 O O . VAL A 1 574 ? -66.584 -11.988 40.644 1.00 33.59 574 VAL A O 1
ATOM 4328 N N . SER A 1 575 ? -65.884 -10.326 41.982 1.00 29.23 575 SER A N 1
ATOM 4329 C CA . SER A 1 575 ? -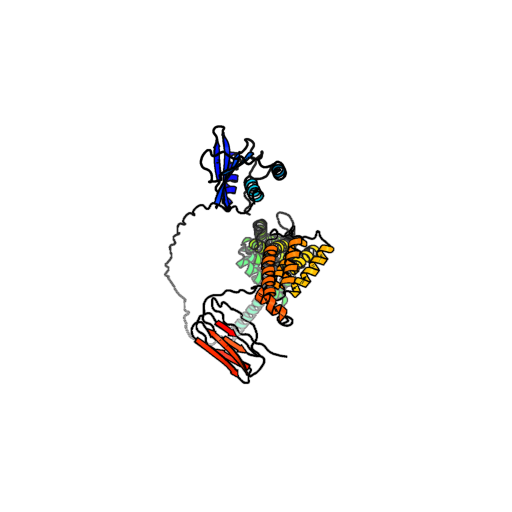66.243 -9.240 41.068 1.00 29.23 575 SER A CA 1
ATOM 4330 C C . SER A 1 575 ? -65.069 -8.928 40.140 1.00 29.23 575 SER A C 1
ATOM 4332 O O . SER A 1 575 ? -64.030 -8.446 40.594 1.00 29.23 575 SER A O 1
ATOM 4334 N N . VAL A 1 576 ? -65.229 -9.214 38.845 1.00 35.84 576 VAL A N 1
ATOM 4335 C CA . VAL A 1 576 ? -64.235 -8.907 37.806 1.00 35.84 576 VAL A CA 1
ATOM 4336 C C . VAL A 1 576 ? -64.705 -7.679 37.032 1.00 35.84 576 VAL A C 1
ATOM 4338 O O . VAL A 1 576 ? -65.634 -7.751 36.226 1.00 35.84 576 VAL A O 1
ATOM 4341 N N . ASP A 1 577 ? -64.075 -6.533 37.283 1.00 33.53 577 ASP A N 1
ATOM 4342 C CA . ASP A 1 577 ? -64.455 -5.273 36.642 1.00 33.53 577 ASP A CA 1
ATOM 4343 C C . ASP A 1 577 ? -63.813 -5.165 35.249 1.00 33.53 577 ASP A C 1
ATOM 4345 O O . ASP A 1 577 ? -62.739 -4.590 35.078 1.00 33.53 577 ASP A O 1
ATOM 4349 N N . LEU A 1 578 ? -64.454 -5.786 34.251 1.00 41.56 578 LEU A N 1
ATOM 4350 C CA . LEU A 1 578 ? -63.983 -5.855 32.860 1.00 41.56 578 LEU A CA 1
ATOM 4351 C C . LEU A 1 578 ? -64.140 -4.519 32.109 1.00 41.56 578 LEU A C 1
ATOM 4353 O O . LEU A 1 578 ? -64.822 -4.417 31.085 1.00 41.56 578 LEU A O 1
ATOM 4357 N N . ALA A 1 579 ? -63.453 -3.490 32.597 1.00 34.72 579 ALA A N 1
ATOM 4358 C CA . ALA A 1 579 ? -63.164 -2.295 31.825 1.00 34.72 579 ALA A CA 1
ATOM 4359 C C . ALA A 1 579 ? -62.235 -2.662 30.649 1.00 34.72 579 ALA A C 1
ATOM 4361 O O . ALA A 1 579 ? -61.066 -2.990 30.832 1.00 34.72 579 ALA A O 1
ATOM 4362 N N . THR A 1 580 ? -62.791 -2.600 29.436 1.00 39.47 580 THR A N 1
ATOM 4363 C CA . THR A 1 580 ? -62.105 -2.695 28.132 1.00 39.47 580 THR A CA 1
ATOM 4364 C C . THR A 1 580 ? -61.299 -3.975 27.832 1.00 39.47 580 THR A C 1
ATOM 4366 O O . THR A 1 580 ? -60.077 -4.006 27.888 1.00 39.47 580 THR A O 1
ATOM 4369 N N . GLY A 1 581 ? -62.003 -4.979 27.302 1.00 44.62 581 GLY A N 1
ATOM 4370 C CA . GLY A 1 581 ? -61.799 -5.382 25.902 1.00 44.62 581 GLY A CA 1
ATOM 4371 C C . GLY A 1 581 ? -60.462 -6.003 25.470 1.00 44.62 581 GLY A C 1
ATOM 4372 O O . GLY A 1 581 ? -59.739 -5.379 24.696 1.00 44.62 581 GLY A O 1
ATOM 4373 N N . ALA A 1 582 ? -60.215 -7.265 25.837 1.00 39.22 582 ALA A N 1
ATOM 4374 C CA . ALA A 1 582 ? -59.165 -8.113 25.259 1.00 39.22 582 ALA A CA 1
ATOM 4375 C C . ALA A 1 582 ? -59.677 -9.542 24.984 1.00 39.22 582 ALA A C 1
ATOM 4377 O O . ALA A 1 582 ? -60.563 -10.034 25.680 1.00 39.22 582 ALA A O 1
ATOM 4378 N N . THR A 1 583 ? -59.120 -10.217 23.971 1.00 31.33 583 THR A N 1
ATOM 4379 C CA . THR A 1 583 ? -59.385 -11.641 23.677 1.00 31.33 583 THR A CA 1
ATOM 4380 C C . THR A 1 583 ? -58.200 -12.484 24.138 1.00 31.33 583 THR A C 1
ATOM 4382 O O . THR A 1 583 ? -57.062 -12.148 23.820 1.00 31.33 583 THR A O 1
ATOM 4385 N N . TYR A 1 584 ? -58.460 -13.596 24.829 1.00 36.59 584 TYR A N 1
ATOM 4386 C CA . TYR A 1 584 ? -57.429 -14.514 25.320 1.00 36.59 584 TYR A CA 1
ATOM 4387 C C . TYR A 1 584 ? -57.623 -15.917 24.736 1.00 36.59 584 TYR A C 1
ATOM 4389 O O . TYR A 1 584 ? -58.736 -16.438 24.725 1.00 36.59 584 TYR A O 1
ATOM 4397 N N . LEU A 1 585 ? -56.531 -16.546 24.292 1.00 27.19 585 LEU A N 1
ATOM 4398 C CA . LEU A 1 585 ? -56.508 -17.945 23.860 1.00 27.19 585 LEU A CA 1
ATOM 4399 C C . LEU A 1 585 ? -55.739 -18.782 24.892 1.00 27.19 585 LEU A C 1
ATOM 4401 O O . LEU A 1 585 ? -54.514 -18.866 24.845 1.00 27.19 585 LEU A O 1
ATOM 4405 N N . VAL A 1 586 ? -56.452 -19.410 25.829 1.00 32.00 586 VAL A N 1
ATOM 4406 C CA . VAL A 1 586 ? -55.834 -20.244 26.873 1.00 32.00 586 VAL A CA 1
ATOM 4407 C C . VAL A 1 586 ? -55.868 -21.714 26.451 1.00 32.00 586 VAL A C 1
ATOM 4409 O O . VAL A 1 586 ? -56.866 -22.407 26.630 1.00 32.00 586 VAL A O 1
ATOM 4412 N N . ARG A 1 587 ? -54.760 -22.207 25.884 1.00 27.30 587 ARG A N 1
ATOM 4413 C CA . ARG A 1 587 ? -54.588 -23.627 25.543 1.00 27.30 587 ARG A CA 1
ATOM 4414 C C . ARG A 1 587 ? -54.002 -24.399 26.728 1.00 27.30 587 ARG A C 1
ATOM 4416 O O . ARG A 1 587 ? -52.787 -24.567 26.818 1.00 27.30 587 ARG A O 1
ATOM 4423 N N . VAL A 1 588 ? -54.856 -24.938 27.595 1.00 33.03 588 VAL A N 1
ATOM 4424 C CA . VAL A 1 588 ? -54.427 -25.964 28.559 1.00 33.03 588 VAL A CA 1
ATOM 4425 C C . VAL A 1 588 ? -54.263 -27.290 27.812 1.00 33.03 588 VAL A C 1
ATOM 4427 O O . VAL A 1 588 ? -55.206 -27.779 27.198 1.00 33.03 588 VAL A O 1
ATOM 4430 N N . THR A 1 589 ? -53.058 -27.863 27.832 1.00 24.83 589 THR A N 1
ATOM 4431 C CA . THR A 1 589 ? -52.791 -29.226 27.337 1.00 24.83 589 THR A CA 1
ATOM 4432 C C . THR A 1 589 ? -52.365 -30.072 28.543 1.00 24.83 589 THR A C 1
ATOM 4434 O O . THR A 1 589 ? -51.469 -29.631 29.264 1.00 24.83 589 THR A O 1
ATOM 4437 N N . PRO A 1 590 ? -53.015 -31.215 28.826 1.00 26.34 590 PRO A N 1
ATOM 4438 C CA . PRO A 1 590 ? -52.859 -31.913 30.101 1.00 26.34 590 PRO A CA 1
ATOM 4439 C C . PRO A 1 590 ? -51.587 -32.769 30.190 1.00 26.34 590 PRO A C 1
ATOM 4441 O O . PRO A 1 590 ? -50.950 -33.093 29.183 1.00 26.34 590 PRO A O 1
ATOM 4444 N N . ARG A 1 591 ? -51.293 -33.203 31.418 1.00 27.09 591 ARG A N 1
ATOM 4445 C CA . ARG A 1 591 ? -50.848 -34.571 31.704 1.00 27.09 591 ARG A CA 1
ATOM 4446 C C . ARG A 1 591 ? -51.977 -35.288 32.434 1.00 27.09 591 ARG A C 1
ATOM 4448 O O . ARG A 1 591 ? -52.639 -34.593 33.233 1.00 27.09 591 ARG A O 1
#

Secondary structure (DSSP, 8-state):
-PPPPPPPTTS-HHHHHHHHHHHHHHTT-EEEEEE-TT--EEEEEEEEEEETTEEEEEEEEEEE-TTTTSS--EEEEEE--S---S-----B----HHHHHH----TT--HHHHHHHHHHHT-SS-EE--PPPPPPP-------------------------------S-SHHHHHHHHHHHHHHHHHHHH--HHHHHHHHHHHHHHT--HHHHHHHHHHHHHHHHHHHTT--TTTTHHHH--HHHHHHHHHHHHHHHHHT-HHHHHHHHHHHHTT-TT-HHHHHHHHHHHHHHHHHHHHHHHHHHTT-SHHHHHHHHHHHHHHHHH-TTPBPTTT--BHHHHHHHHHHHHHHHHTTT-HHHHHHHHHHHHHTTSSHHHHHHHHHHHHHHHHHHH--HHHHHHHHHHHHHHHHH-TT-B-TT--BHHHHHHHHHHHHHHHHHHH-GGGHHHHHHHHHHHHHGGGT-TTTTHHHHHHHHHHHHHHHHHHHT---GGG--HHHHHHHHHTT-----------EEEEE-SSTT-EEEEEETTEEEEEE--TTSEEEEE--SS-EEEEE-SS------EE---S-----------

Foldseek 3Di:
DDDDDDDDPPDDPVVLVVVLLVVCVVVVWDWDWDADPVRWIWIWTWWWFQDPVGIFIWIKIFTADPPPPQDGTDIWTFGDGPDDPDDDDGPGPDDDPVSVVVVPDDRDDGVVNVVVVCVVVVPPDDMDHDDDDDDDDDDDDDDDDDDDDDDDDDDDDDDDDDDDDDDDDPPPVVVVVVVVVVVVVVVVVVVDQPLVVLQVCLVVLLVVLDLVSLVVSLVSLVVLCVCLVVVNGPVSVCCVVPVPVSLVSLLSSLVSCVVVVVLVSSLVSLVVSCVVPVPPPSSVVSNVVSLCVVLVVLLVLLVVLVVVLDLVSLVSNLVSLVVNCVSPQQDARPPPRHTSLVSNLVSLQSNLLSCLQPPLPSSLVSLVVSVVSVPPVVVSVLQNVSSVLSVQLVPDALVSLVVSLVVLVVCCVVCQCDAHSVRQTSLQSNLSSLLSNLVNLLVVAAPCLVVSLVSLVVSVVSLVRHPVSSPSSVVSNVSSVVSVVVNVVVPPPPPPQDPVNVVVCLVVVPDDDDDDDDFEKDKDAAPAAFWWKWKDFPPDTDIWHQHRRRITIDRDPDGWIWIDTCPDDDDDTRTDPPDDDDYDDDDDDDD

Organism: NCBI:txid765420

Radius of gyration: 46.73 Å; chains: 1; bounding box: 109×88×137 Å

Sequence (591 aa):
MTQQPALTPDMDRAERIGYEVKAIRDLGYTCDVQQDREGLHYITVNLRRDTMEGPQPVQLYLKLLPTFPHGAPEMIVTVISPASTSSGELHELQIETESKARLSWLWSSRLYEIVQDVQDSVQGPNLRLASAPPPLPVPQVIPGAIPVPPAATSIPAMAPSRSPNRPIVLITGLIVIVLMLAGTGIYFAFLRDPCGEQRNTAQRALQSGDPTTMLQAVTLYETMRSRGQAGEGGSCGGLVTDPTPLREAYEQTAAAQFTAGELESAQNLYQQALAIDPQSVSANEGLTKTITARTRPLWSAVESNWSINSEQSWGEVVSSLDAIHSLNPEALNPTNSISVTLQLHDAYIAWGDLTLDSDPQASAEHYAAALALQIDPVLVTERQGWADWAIRLQAADAADVAALISELDQTAGENPDLRDPLGRSIDQWRYLAHVAYGEALVSQGGAVGEEAMAHANAALELVQSAPDSGRAARLLKGKAEELRATASGYKLSANQLDANAWKTLLKERRISASSSGKPVNLLIIAPSANMLITIVGTGNQTQLVTDRTGVAYAALPSGRYVVAISDNPDAGEVSVDLATGATYLVRVTPR